Protein AF-A0A256XK94-F1 (afdb_monomer)

Foldseek 3Di:
DPLVVVVVDWWFWKKKKAADVPDIAIAIATDKDWDDVVQTKMKGKFFPVAPRVVRCVRLQKIKIFFAFLPDDPVLNCLRYVDHCVVDPSCVVFDWDQDPSRITHTLPRGQKMWIWGFPDWDDPDRIIMTMTGTDDMDGNDPGDGGIPCCCCPPVVDAHDPRYPSDDPVVSVVSVVPPPLQDWDADPPPRDTAHLQCADVVLPGHRNQRPVNPPPPQQADLPQAKAFDWDWDDALATEIEFAAALVCLVVRCVVVVVVDQLLRHAEYEDLDLPCGRVVCVVVSCVSNVNHEYEFAPVNVVSNCVVPVDDHRYDHDEQQDWDDRHPWIWGKYALAPQPHRGHIWIATQVVLEIERALVLAFGHDDPDAAPVVDDPVVSVLRSLLSCLQTPLLPLVSLVVVCVSCVPRRHQWYHYRMDHIYHPCVVVSNVVSNCLSVLPADLEEEAEEEDDPCQLVLLSVLLVLLQVVVVGHYHYHYLVPDRLSSVSSRVSHHQEYEYEAEDDPLEGDPSSVVSLVSCLVSLRDNHEYEYEYEYAPHGNHRVVVVVSCVVSVHHHPDDYYYYHDHDDPVRSNVSSNVSNVSSVVVVD

Structure (mmCIF, N/CA/C/O backbone):
data_AF-A0A256XK94-F1
#
_entry.id   AF-A0A256XK94-F1
#
loop_
_atom_site.group_PDB
_atom_site.id
_atom_site.type_symbol
_atom_site.label_atom_id
_atom_site.label_alt_id
_atom_site.label_comp_id
_atom_site.label_asym_id
_atom_site.label_entity_id
_atom_site.label_seq_id
_atom_site.pdbx_PDB_ins_code
_atom_site.Cartn_x
_atom_site.Cartn_y
_atom_site.Cartn_z
_atom_site.occupancy
_atom_site.B_iso_or_equiv
_atom_site.auth_seq_id
_atom_site.auth_comp_id
_atom_site.auth_asym_id
_atom_site.auth_atom_id
_atom_site.pdbx_PDB_model_num
ATOM 1 N N . MET A 1 1 ? -33.193 -25.094 -2.536 1.00 65.50 1 MET A N 1
ATOM 2 C CA . MET A 1 1 ? -32.171 -25.086 -3.601 1.00 65.50 1 MET A CA 1
ATOM 3 C C . MET A 1 1 ? -31.577 -23.695 -3.631 1.00 65.50 1 MET A C 1
ATOM 5 O O . MET A 1 1 ? -32.356 -22.750 -3.609 1.00 65.50 1 MET A O 1
ATOM 9 N N . ASP A 1 2 ? -30.253 -23.562 -3.611 1.00 73.31 2 ASP A N 1
ATOM 10 C CA . ASP A 1 2 ? -29.630 -22.256 -3.831 1.00 73.31 2 ASP A CA 1
ATOM 11 C C . ASP A 1 2 ? -29.664 -21.941 -5.332 1.00 73.31 2 ASP A C 1
ATOM 13 O O . ASP A 1 2 ? -28.895 -22.484 -6.122 1.00 73.31 2 ASP A O 1
ATOM 17 N N . GLU A 1 3 ? -30.612 -21.101 -5.745 1.00 70.75 3 GLU A N 1
ATOM 18 C CA . GLU A 1 3 ? -30.786 -20.713 -7.149 1.00 70.75 3 GLU A CA 1
ATOM 19 C C . GLU A 1 3 ? -29.569 -19.943 -7.697 1.00 70.75 3 GLU A C 1
ATOM 21 O O . GLU A 1 3 ? -29.348 -19.934 -8.909 1.00 70.75 3 GLU A O 1
ATOM 26 N N . LYS A 1 4 ? -28.712 -19.377 -6.830 1.00 69.94 4 LYS A N 1
ATOM 27 C CA . LYS A 1 4 ? -27.487 -18.673 -7.245 1.00 69.94 4 LYS A CA 1
ATOM 28 C C . LYS A 1 4 ? -26.478 -19.601 -7.918 1.00 69.94 4 LYS A C 1
ATOM 30 O O . LYS A 1 4 ? -25.691 -19.139 -8.743 1.00 69.94 4 LYS A O 1
ATOM 35 N N . THR A 1 5 ? -26.511 -20.904 -7.624 1.00 73.44 5 THR A N 1
ATOM 36 C CA . THR A 1 5 ? -25.636 -21.889 -8.274 1.00 73.44 5 THR A CA 1
ATOM 37 C C . THR A 1 5 ? -25.867 -21.941 -9.790 1.00 73.44 5 THR A C 1
ATOM 39 O O . THR A 1 5 ? -24.911 -22.123 -10.539 1.00 73.44 5 THR A O 1
ATOM 42 N N . LEU A 1 6 ? -27.092 -21.692 -10.271 1.00 75.12 6 LEU A N 1
ATOM 43 C CA . LEU A 1 6 ? -27.409 -21.704 -11.708 1.00 75.12 6 LEU A CA 1
ATOM 44 C C . LEU A 1 6 ? -26.737 -20.555 -12.480 1.00 75.12 6 LEU A C 1
ATOM 46 O O . LEU A 1 6 ? -26.438 -20.707 -13.662 1.00 75.12 6 LEU A O 1
ATOM 50 N N . HIS A 1 7 ? -26.418 -19.443 -11.808 1.00 68.25 7 HIS A N 1
ATOM 51 C CA . HIS A 1 7 ? -25.674 -18.317 -12.388 1.00 68.25 7 HIS A CA 1
ATOM 52 C C . HIS A 1 7 ? -24.158 -18.563 -12.470 1.00 68.25 7 HIS A C 1
ATOM 54 O O . HIS A 1 7 ? -23.440 -17.750 -13.046 1.00 68.25 7 HIS A O 1
ATOM 60 N N . LYS A 1 8 ? -23.652 -19.667 -11.900 1.00 77.56 8 LYS A N 1
ATOM 61 C CA . LYS A 1 8 ? -22.252 -20.095 -12.066 1.00 77.56 8 LYS A CA 1
ATOM 62 C C . LYS A 1 8 ? -22.029 -20.920 -13.334 1.00 77.56 8 LYS A C 1
ATOM 64 O O . LYS A 1 8 ? -20.883 -21.206 -13.666 1.00 77.56 8 LYS A O 1
ATOM 69 N N . ILE A 1 9 ? -23.099 -21.295 -14.038 1.00 81.06 9 ILE A N 1
ATOM 70 C CA . ILE A 1 9 ? -22.999 -21.940 -15.347 1.00 81.06 9 ILE A CA 1
ATOM 71 C C . ILE A 1 9 ? -22.541 -20.884 -16.358 1.00 81.06 9 ILE A C 1
ATOM 73 O O . ILE A 1 9 ? -23.118 -19.799 -16.441 1.00 81.06 9 ILE A O 1
ATOM 77 N N . SER A 1 10 ? -21.487 -21.189 -17.110 1.00 81.69 10 SER A N 1
ATOM 78 C CA . SER A 1 10 ? -20.973 -20.302 -18.146 1.00 81.69 10 SER A CA 1
ATOM 79 C C . SER A 1 10 ? -21.857 -20.360 -19.392 1.00 81.69 10 SER A C 1
ATOM 81 O O . SER A 1 10 ? -22.227 -21.427 -19.877 1.00 81.69 10 SER A O 1
ATOM 83 N N . TYR A 1 11 ? -22.176 -19.185 -19.925 1.00 89.31 11 TYR A N 1
ATOM 84 C CA . TYR A 1 11 ? -22.977 -19.021 -21.132 1.00 89.31 11 TYR A CA 1
ATOM 85 C C . TYR A 1 11 ? -22.308 -17.989 -22.042 1.00 89.31 11 TYR A C 1
ATOM 87 O O . TYR A 1 11 ? -21.717 -17.021 -21.554 1.00 89.31 11 TYR A O 1
ATOM 95 N N . GLY A 1 12 ? -22.406 -18.173 -23.356 1.00 92.62 12 GLY A N 1
ATOM 96 C CA . GLY A 1 12 ? -22.106 -17.115 -24.322 1.00 92.62 12 GLY A CA 1
ATOM 97 C C . GLY A 1 12 ? -23.327 -16.239 -24.597 1.00 92.62 12 GLY A C 1
ATOM 98 O O . GLY A 1 12 ? -24.420 -16.504 -24.092 1.00 92.62 12 GLY A O 1
ATOM 99 N N . LEU A 1 13 ? -23.148 -15.203 -25.415 1.00 95.00 13 LEU A N 1
ATOM 100 C CA . LEU A 1 13 ? -24.250 -14.426 -25.975 1.00 95.00 13 LEU A CA 1
ATOM 101 C C . LEU A 1 13 ? -24.286 -14.584 -27.497 1.00 95.00 13 LEU A C 1
ATOM 103 O O . LEU A 1 13 ? -23.305 -14.328 -28.197 1.00 95.00 13 LEU A O 1
ATOM 107 N N . TYR A 1 14 ? -25.438 -15.003 -28.007 1.00 97.81 14 TYR A N 1
ATOM 108 C CA . TYR A 1 14 ? -25.625 -15.357 -29.408 1.00 97.81 14 TYR A CA 1
ATOM 109 C C . TYR A 1 14 ? -26.860 -14.664 -29.967 1.00 97.81 14 TYR A C 1
ATOM 111 O O . TYR A 1 14 ? -27.831 -14.433 -29.242 1.00 97.81 14 TYR A O 1
ATOM 119 N N . ILE A 1 15 ? -26.874 -14.416 -31.275 1.00 98.12 15 ILE A N 1
ATOM 120 C CA . ILE A 1 15 ? -28.132 -14.244 -32.000 1.00 98.12 15 ILE A CA 1
ATOM 121 C C . ILE A 1 15 ? -28.469 -15.554 -32.692 1.00 98.12 15 ILE A C 1
ATOM 123 O O . ILE A 1 15 ? -27.685 -16.056 -33.492 1.00 98.12 15 ILE A O 1
ATOM 127 N N . ILE A 1 16 ? -29.657 -16.079 -32.402 1.00 98.38 16 ILE A N 1
ATOM 128 C CA . ILE A 1 16 ? -30.240 -17.197 -33.138 1.00 98.38 16 ILE A CA 1
ATOM 129 C C . ILE A 1 16 ? -31.261 -16.640 -34.112 1.00 98.38 16 ILE A C 1
ATOM 131 O O . ILE A 1 16 ? -32.218 -15.968 -33.707 1.00 98.38 16 ILE A O 1
ATOM 135 N N . SER A 1 17 ? -31.075 -16.947 -35.386 1.00 98.12 17 SER A N 1
ATOM 136 C CA . SER A 1 17 ? -31.932 -16.508 -36.473 1.00 98.12 17 SER A CA 1
ATOM 137 C C . SER A 1 17 ? -32.459 -17.685 -37.286 1.00 98.12 17 SER A C 1
ATOM 139 O O . SER A 1 17 ? -31.872 -18.764 -37.352 1.00 98.12 17 SER A O 1
ATOM 141 N N . SER A 1 18 ? -33.627 -17.487 -37.885 1.00 98.25 18 SER A N 1
ATOM 142 C CA . SER A 1 18 ? -34.273 -18.472 -38.746 1.00 98.25 18 SER A CA 1
ATOM 143 C C . SER A 1 18 ? -35.257 -17.768 -39.681 1.00 98.25 18 SER A C 1
ATOM 145 O O . SER A 1 18 ? -35.417 -16.540 -39.636 1.00 98.25 18 SER A O 1
ATOM 147 N N . LYS A 1 19 ? -35.923 -18.541 -40.535 1.00 96.12 19 LYS A N 1
ATOM 148 C CA . LYS A 1 19 ? -36.882 -18.048 -41.519 1.00 96.12 19 LYS A CA 1
ATOM 149 C C . LYS A 1 19 ? -38.206 -18.802 -41.479 1.00 96.12 19 LYS A C 1
ATOM 151 O O . LYS A 1 19 ? -38.286 -19.929 -41.006 1.00 96.12 19 LYS A O 1
ATOM 156 N N . ASP A 1 20 ? -39.235 -18.178 -42.031 1.00 94.75 20 ASP A N 1
ATOM 157 C CA . ASP A 1 20 ? -40.494 -18.819 -42.398 1.00 94.75 20 ASP A CA 1
ATOM 158 C C . ASP A 1 20 ? -40.923 -18.259 -43.757 1.00 94.75 20 ASP A C 1
ATOM 160 O O . ASP A 1 20 ? -41.331 -17.097 -43.871 1.00 94.75 20 ASP A O 1
ATOM 164 N N . LYS A 1 21 ? -40.764 -19.075 -44.806 1.00 91.44 21 LYS A N 1
ATOM 165 C CA . LYS A 1 21 ? -40.840 -18.639 -46.212 1.00 91.44 21 LYS A CA 1
ATOM 166 C C . LYS A 1 21 ? -39.855 -17.481 -46.465 1.00 91.44 21 LYS A C 1
ATOM 168 O O . LYS A 1 21 ? -38.677 -17.630 -46.153 1.00 91.44 21 LYS A O 1
ATOM 173 N N . GLU A 1 22 ? -40.337 -16.345 -46.969 1.00 88.56 22 GLU A N 1
ATOM 174 C CA . GLU A 1 22 ? -39.544 -15.133 -47.242 1.00 88.56 22 GLU A CA 1
ATOM 175 C C . GLU A 1 22 ? -39.301 -14.257 -46.001 1.00 88.56 22 GLU A C 1
ATOM 177 O O . GLU A 1 22 ? -38.593 -13.255 -46.066 1.00 88.56 22 GLU A O 1
ATOM 182 N N . LYS A 1 23 ? -39.915 -14.581 -44.855 1.00 93.56 23 LYS A N 1
ATOM 183 C CA . LYS A 1 23 ? -39.758 -13.786 -43.632 1.00 93.56 23 LYS A CA 1
ATOM 184 C C . LYS A 1 23 ? -38.587 -14.293 -42.808 1.00 93.56 23 LYS A C 1
ATOM 186 O O . LYS A 1 23 ? -38.401 -15.494 -42.648 1.00 93.56 23 LYS A O 1
ATOM 191 N N . MET A 1 24 ? -37.865 -13.361 -42.199 1.00 95.75 24 MET A N 1
ATOM 192 C CA . MET A 1 24 ? -36.692 -13.619 -41.367 1.00 95.75 24 MET A CA 1
ATOM 193 C C . MET A 1 24 ? -36.904 -13.056 -39.966 1.00 95.75 24 MET A C 1
ATOM 195 O O . MET A 1 24 ? -37.555 -12.026 -39.799 1.00 95.75 24 MET A O 1
ATOM 199 N N . ASN A 1 25 ? -36.391 -13.744 -38.948 1.00 97.50 25 ASN A N 1
ATOM 200 C CA . ASN A 1 25 ? -36.402 -13.233 -37.583 1.00 97.50 25 ASN A CA 1
ATOM 201 C C . ASN A 1 25 ? -35.198 -13.748 -36.785 1.00 97.50 25 ASN A C 1
ATOM 203 O O . ASN A 1 25 ? -34.665 -14.819 -37.066 1.00 97.50 25 ASN A O 1
ATOM 207 N N . GLY A 1 26 ? -34.800 -12.979 -35.771 1.00 96.88 26 GLY A N 1
ATOM 208 C CA . GLY A 1 26 ? -33.716 -13.311 -34.858 1.00 96.88 26 GLY A CA 1
ATOM 209 C C . GLY A 1 26 ? -34.045 -12.941 -33.415 1.00 96.88 26 GLY A C 1
ATOM 210 O O . GLY A 1 26 ? -34.936 -12.125 -33.139 1.00 96.88 26 GLY A O 1
ATOM 211 N N . GLN A 1 27 ? -33.332 -13.563 -32.485 1.00 96.88 27 GLN A N 1
ATOM 212 C CA . GLN A 1 27 ? -33.397 -13.246 -31.061 1.00 96.88 27 GLN A CA 1
ATOM 213 C C . GLN A 1 27 ? -32.042 -13.434 -30.391 1.00 96.88 27 GLN A C 1
ATOM 215 O O . GLN A 1 27 ? -31.248 -14.260 -30.837 1.00 96.88 27 GLN A O 1
ATOM 220 N N . ILE A 1 28 ? -31.839 -12.741 -29.276 1.00 96.38 28 ILE A N 1
ATOM 221 C CA . ILE A 1 28 ? -30.754 -13.073 -28.357 1.00 96.38 28 ILE A CA 1
ATOM 222 C C . ILE A 1 28 ? -31.053 -14.415 -27.685 1.00 96.38 28 ILE A C 1
ATOM 224 O O . ILE A 1 28 ? -32.168 -14.647 -27.215 1.00 96.38 28 ILE A O 1
ATOM 228 N N . ALA A 1 29 ? -30.052 -15.286 -27.635 1.00 95.75 29 ALA A N 1
ATOM 229 C CA . ALA A 1 29 ? -30.054 -16.502 -26.838 1.00 95.75 29 ALA A CA 1
ATOM 230 C C . ALA A 1 29 ? -28.704 -16.651 -26.134 1.00 95.75 29 ALA A C 1
ATOM 232 O O . ALA A 1 29 ? -27.679 -16.176 -26.618 1.00 95.75 29 ALA A O 1
ATOM 233 N N . ASN A 1 30 ? -28.705 -17.335 -24.999 1.00 92.44 30 ASN A N 1
ATOM 234 C CA . ASN A 1 30 ? -27.505 -17.599 -24.208 1.00 92.44 30 ASN A CA 1
ATOM 235 C C . ASN A 1 30 ? -27.234 -19.094 -24.000 1.00 92.44 30 ASN A C 1
ATOM 237 O O . ASN A 1 30 ? -26.193 -19.463 -23.472 1.00 92.44 30 ASN A O 1
ATOM 241 N N . VAL A 1 31 ? -28.132 -19.968 -24.459 1.00 94.88 31 VAL A N 1
ATOM 242 C CA . VAL A 1 31 ? -27.937 -21.420 -24.415 1.00 94.88 31 VAL A CA 1
ATOM 243 C C . VAL A 1 31 ? -27.599 -21.924 -25.811 1.00 94.88 31 VAL A C 1
ATOM 245 O O . VAL A 1 31 ? -28.481 -22.057 -26.660 1.00 94.88 31 VAL A O 1
ATOM 248 N N . LEU A 1 32 ? -26.316 -22.216 -26.011 1.00 96.25 32 LEU A N 1
ATOM 249 C CA . LEU A 1 32 ? -25.756 -22.927 -27.154 1.00 96.25 32 LEU A CA 1
ATOM 250 C C . LEU A 1 32 ? -24.593 -23.781 -26.650 1.00 96.25 32 LEU A C 1
ATOM 252 O O . LEU A 1 32 ? -23.714 -23.267 -25.962 1.00 96.25 32 LEU A O 1
ATOM 256 N N . PHE A 1 33 ? -24.555 -25.058 -27.014 1.00 95.69 33 PHE A N 1
ATOM 257 C CA . PHE A 1 33 ? -23.402 -25.915 -26.742 1.00 95.69 33 PHE A CA 1
ATOM 258 C C . PHE A 1 33 ? -23.287 -27.035 -27.775 1.00 95.69 33 PHE A C 1
ATOM 260 O O . PHE A 1 33 ? -24.273 -27.436 -28.399 1.00 95.69 33 PHE A O 1
ATOM 267 N N . GLN A 1 34 ? -22.068 -27.540 -27.954 1.00 96.25 34 GLN A N 1
ATOM 268 C CA . GLN A 1 34 ? -21.797 -28.699 -28.796 1.00 96.25 34 GLN A CA 1
ATOM 269 C C . GLN A 1 34 ? -22.144 -29.991 -28.047 1.00 96.25 34 GLN A C 1
ATOM 271 O O . GLN A 1 34 ? -21.758 -30.168 -26.895 1.00 96.25 34 GLN A O 1
ATOM 276 N N . ILE A 1 35 ? -22.871 -30.888 -28.711 1.00 95.69 35 ILE A N 1
ATOM 277 C CA . ILE A 1 35 ? -23.323 -32.176 -28.168 1.00 95.69 35 ILE A CA 1
ATOM 278 C C . ILE A 1 35 ? -22.364 -33.294 -28.589 1.00 95.69 35 ILE A C 1
ATOM 280 O O . ILE A 1 35 ? -21.928 -34.085 -27.759 1.00 95.69 35 ILE A O 1
ATOM 284 N N . THR A 1 36 ? -22.025 -33.362 -29.880 1.00 94.00 36 THR A N 1
ATOM 285 C CA . THR A 1 36 ? -21.132 -34.385 -30.447 1.00 94.00 36 THR A CA 1
ATOM 286 C C . THR A 1 36 ? -20.127 -33.761 -31.407 1.00 94.00 36 THR A C 1
ATOM 288 O O . THR A 1 36 ? -20.382 -32.715 -32.009 1.00 94.00 36 THR A O 1
ATOM 291 N N . SER A 1 37 ? -18.974 -34.410 -31.573 1.00 91.69 37 SER A N 1
ATOM 292 C CA . SER A 1 37 ? -17.954 -34.021 -32.556 1.00 91.69 37 SER A CA 1
ATOM 293 C C . SER A 1 37 ? -18.115 -34.724 -33.905 1.00 91.69 37 SER A C 1
ATOM 295 O O . SER A 1 37 ? -17.705 -34.165 -34.915 1.00 91.69 37 SER A O 1
ATOM 297 N N . THR A 1 38 ? -18.715 -35.923 -33.949 1.00 90.69 38 THR A N 1
ATOM 298 C CA . THR A 1 38 ? -18.874 -36.707 -35.188 1.00 90.69 38 THR A CA 1
ATOM 299 C C . THR A 1 38 ? -20.249 -37.398 -35.262 1.00 90.69 38 THR A C 1
ATOM 301 O O . THR A 1 38 ? -20.482 -38.339 -34.506 1.00 90.69 38 THR A O 1
ATOM 304 N N . PRO A 1 39 ? -21.151 -36.971 -36.170 1.00 92.00 39 PRO A N 1
ATOM 305 C CA . PRO A 1 39 ? -21.095 -35.679 -36.860 1.00 92.00 39 PRO A CA 1
ATOM 306 C C . PRO A 1 39 ? -21.171 -34.516 -35.848 1.00 92.00 39 PRO A C 1
ATOM 308 O O . PRO A 1 39 ? -21.659 -34.722 -34.731 1.00 92.00 39 PRO A O 1
ATOM 311 N N . PRO A 1 40 ? -20.709 -33.301 -36.192 1.00 96.12 40 PRO A N 1
ATOM 312 C CA . PRO A 1 40 ? -20.842 -32.152 -35.305 1.00 96.12 40 PRO A CA 1
ATOM 313 C C . PRO A 1 40 ? -22.319 -31.813 -35.075 1.00 96.12 40 PRO A C 1
ATOM 315 O O . PRO A 1 40 ? -23.058 -31.530 -36.023 1.00 96.12 40 PRO A O 1
ATOM 318 N N . GLN A 1 41 ? -22.754 -31.848 -33.818 1.00 98.12 41 GLN A N 1
ATOM 319 C CA . GLN A 1 41 ? -24.119 -31.495 -33.426 1.00 98.12 41 GLN A CA 1
ATOM 320 C C . GLN A 1 41 ? -24.104 -30.445 -32.327 1.00 98.12 41 GLN A C 1
ATOM 322 O O . GLN A 1 41 ? -23.244 -30.472 -31.446 1.00 98.12 41 GLN A O 1
ATOM 327 N N . ILE A 1 42 ? -25.081 -29.547 -32.365 1.00 98.12 42 ILE A N 1
ATOM 328 C CA . ILE A 1 42 ? -25.268 -28.480 -31.384 1.00 98.12 42 ILE A CA 1
ATOM 329 C C . ILE A 1 42 ? -26.702 -28.485 -30.852 1.00 98.12 42 ILE A C 1
ATOM 331 O O . ILE A 1 42 ? -27.628 -28.937 -31.530 1.00 98.12 42 ILE A O 1
ATOM 335 N N . ALA A 1 43 ? -26.880 -27.962 -29.641 1.00 98.06 43 ALA A N 1
ATOM 336 C CA . ALA A 1 43 ? -28.186 -27.700 -29.046 1.00 98.06 43 ALA A CA 1
ATOM 337 C C . ALA A 1 43 ? -28.363 -26.211 -28.764 1.00 98.06 43 ALA A C 1
ATOM 339 O O . ALA A 1 43 ? -27.445 -25.563 -28.263 1.00 98.06 43 ALA A O 1
ATOM 340 N N . ILE A 1 44 ? -29.572 -25.709 -29.013 1.00 98.25 44 ILE A N 1
ATOM 341 C CA . ILE A 1 44 ? -30.041 -24.395 -28.556 1.00 98.25 44 ILE A CA 1
ATOM 342 C C . ILE A 1 44 ? -31.327 -24.554 -27.750 1.00 98.25 44 ILE A C 1
ATOM 344 O O . ILE A 1 44 ? -32.154 -25.401 -28.082 1.00 98.25 44 ILE A O 1
ATOM 348 N N . SER A 1 45 ? -31.519 -23.732 -26.716 1.00 97.44 45 SER A N 1
ATOM 349 C CA . SER A 1 45 ? -32.773 -23.686 -25.949 1.00 97.44 45 SER A CA 1
ATOM 350 C C . SER A 1 45 ? -33.534 -22.407 -26.259 1.00 97.44 45 SER A C 1
ATOM 352 O O . SER A 1 45 ? -33.022 -21.307 -26.051 1.00 97.44 45 SER A O 1
ATOM 354 N N . ILE A 1 46 ? -34.755 -22.549 -26.770 1.00 97.81 46 ILE A N 1
ATOM 355 C CA . ILE A 1 46 ? -35.557 -21.427 -27.246 1.00 97.81 46 ILE A CA 1
ATOM 356 C C . ILE A 1 46 ? -36.945 -21.438 -26.606 1.00 97.81 46 ILE A C 1
ATOM 358 O O . ILE A 1 46 ? -37.641 -22.451 -26.621 1.00 97.81 46 ILE A O 1
ATOM 362 N N . ASN A 1 47 ? -37.369 -20.284 -26.090 1.00 97.19 47 ASN A N 1
ATOM 363 C CA . ASN A 1 47 ? -38.702 -20.095 -25.527 1.00 97.19 47 ASN A CA 1
ATOM 364 C C . ASN A 1 47 ? -39.788 -20.145 -26.612 1.00 97.19 47 ASN A C 1
ATOM 366 O O . ASN A 1 47 ? -39.662 -19.493 -27.653 1.00 97.19 47 ASN A O 1
ATOM 370 N N . LYS A 1 48 ? -40.876 -20.875 -26.348 1.00 96.94 48 LYS A N 1
ATOM 371 C CA . LYS A 1 48 ? -41.969 -21.095 -27.308 1.00 96.94 48 LYS A CA 1
ATOM 372 C C . LYS A 1 48 ? -42.759 -19.832 -27.662 1.00 96.94 48 LYS A C 1
ATOM 374 O O . LYS A 1 48 ? -43.391 -19.784 -28.717 1.00 96.94 48 LYS A O 1
ATOM 379 N N . GLU A 1 49 ? -42.718 -18.804 -26.818 1.00 94.31 49 GLU A N 1
ATOM 380 C CA . GLU A 1 49 ? -43.391 -17.523 -27.062 1.00 94.31 49 GLU A CA 1
ATOM 381 C C . GLU A 1 49 ? -42.658 -16.662 -28.106 1.00 94.31 49 GLU A C 1
ATOM 383 O O . GLU A 1 49 ? -43.257 -15.800 -28.767 1.00 94.31 49 GLU A O 1
ATOM 388 N N . ASN A 1 50 ? -41.365 -16.908 -28.325 1.00 95.00 50 ASN A N 1
ATOM 389 C CA . ASN A 1 50 ? -40.565 -16.108 -29.241 1.00 95.00 50 ASN A CA 1
ATOM 390 C C . ASN A 1 50 ? -40.872 -16.447 -30.702 1.00 95.00 50 ASN A C 1
ATOM 392 O O . ASN A 1 50 ? -41.014 -17.604 -31.086 1.00 95.00 50 ASN A O 1
ATOM 396 N N . LEU A 1 51 ? -40.939 -15.430 -31.568 1.00 96.44 51 LEU A N 1
ATOM 397 C CA . LEU A 1 51 ? -41.237 -15.642 -32.992 1.00 96.44 51 LEU A CA 1
ATOM 398 C C . LEU A 1 51 ? -40.189 -16.544 -33.669 1.00 96.44 51 LEU A C 1
ATOM 400 O O . LEU A 1 51 ? -40.536 -17.367 -34.514 1.00 96.44 51 LEU A O 1
ATOM 404 N N . THR A 1 52 ? -38.925 -16.441 -33.249 1.00 97.25 52 THR A N 1
ATOM 405 C CA . THR A 1 52 ? -37.834 -17.287 -33.747 1.00 97.25 52 THR A CA 1
ATOM 406 C C . THR A 1 52 ? -38.093 -18.774 -33.490 1.00 97.25 52 THR A C 1
ATOM 408 O O . THR A 1 52 ? -37.788 -19.573 -34.365 1.00 97.25 52 THR A O 1
ATOM 411 N N . TYR A 1 53 ? -38.725 -19.161 -32.369 1.00 98.12 53 TYR A N 1
ATOM 412 C CA . TYR A 1 53 ? -39.121 -20.558 -32.118 1.00 98.12 53 TYR A CA 1
ATOM 413 C C . TYR A 1 53 ? -39.974 -21.110 -33.260 1.00 98.12 53 TYR A C 1
ATOM 415 O O . TYR A 1 53 ? -39.675 -22.162 -33.821 1.00 98.12 53 TYR A O 1
ATOM 423 N N . LYS A 1 54 ? -41.019 -20.363 -33.641 1.00 97.06 54 LYS A N 1
ATOM 424 C CA . LYS A 1 54 ? -41.933 -20.753 -34.720 1.00 97.06 54 LYS A CA 1
ATOM 425 C C . LYS A 1 54 ? -41.191 -20.903 -36.048 1.00 97.06 54 LYS A C 1
ATOM 427 O O . LYS A 1 54 ? -41.466 -21.837 -36.793 1.00 97.06 54 LYS A O 1
ATOM 432 N N . TYR A 1 55 ? -40.245 -20.009 -36.327 1.00 98.06 55 TYR A N 1
ATOM 433 C CA . TYR A 1 55 ? -39.481 -20.033 -37.575 1.00 98.06 55 TYR A CA 1
ATOM 434 C C . TYR A 1 55 ? -38.549 -21.245 -37.630 1.00 98.06 55 TYR A C 1
ATOM 436 O O . TYR A 1 55 ? -38.556 -21.967 -38.624 1.00 98.06 55 TYR A O 1
ATOM 444 N N . ILE A 1 56 ? -37.851 -21.556 -36.533 1.00 98.44 56 ILE A N 1
ATOM 445 C CA . ILE A 1 56 ? -37.019 -22.765 -36.427 1.00 98.44 56 ILE A CA 1
ATOM 446 C C . ILE A 1 56 ? -37.881 -24.020 -36.581 1.00 98.44 56 ILE A C 1
ATOM 448 O O . ILE A 1 56 ? -37.534 -24.931 -37.330 1.00 98.44 56 ILE A O 1
ATOM 452 N N . LYS A 1 57 ? -39.040 -24.060 -35.917 1.00 97.25 57 LYS A N 1
ATOM 453 C CA . LYS A 1 57 ? -39.953 -25.205 -35.975 1.00 97.25 57 LYS A CA 1
ATOM 454 C C . LYS A 1 57 ? -40.468 -25.476 -37.389 1.00 97.25 57 LYS A C 1
ATOM 456 O O . LYS A 1 57 ? -40.540 -26.640 -37.784 1.00 97.25 57 LYS A O 1
ATOM 461 N N . ASN A 1 58 ? -40.803 -24.418 -38.128 1.00 97.12 58 ASN A N 1
ATOM 462 C CA . ASN A 1 58 ? -41.349 -24.501 -39.482 1.00 97.12 58 ASN A CA 1
ATOM 463 C C . ASN A 1 58 ? -40.273 -24.809 -40.530 1.00 97.12 58 ASN A C 1
ATOM 465 O O . ASN A 1 58 ? -40.491 -25.648 -41.397 1.00 97.12 58 ASN A O 1
ATOM 469 N N . SER A 1 59 ? -39.128 -24.129 -40.462 1.00 97.50 59 SER A N 1
ATOM 470 C CA . SER A 1 59 ? -38.064 -24.257 -41.466 1.00 97.50 59 SER A CA 1
ATOM 471 C C . SER A 1 59 ? -37.098 -25.405 -41.205 1.00 97.50 59 SER A C 1
ATOM 473 O O . SER A 1 59 ? -36.393 -25.812 -42.123 1.00 97.50 59 SER A O 1
ATOM 475 N N . LYS A 1 60 ? -37.049 -25.907 -39.964 1.00 98.25 60 LYS A N 1
ATOM 476 C CA . LYS A 1 60 ? -36.082 -26.906 -39.488 1.00 98.25 60 LYS A CA 1
ATOM 477 C C . LYS A 1 60 ? -34.623 -26.482 -39.659 1.00 98.25 60 LYS A C 1
ATOM 479 O O . LYS A 1 60 ? -33.738 -27.328 -39.654 1.00 98.25 60 LYS A O 1
ATOM 484 N N . VAL A 1 61 ? -34.352 -25.180 -39.734 1.00 98.25 61 VAL A N 1
ATOM 485 C CA . VAL A 1 61 ? -32.990 -24.636 -39.813 1.00 98.25 61 VAL A CA 1
ATOM 486 C C . VAL A 1 61 ? -32.821 -23.422 -38.910 1.00 98.25 61 VAL A C 1
ATOM 488 O O . VAL A 1 61 ? -33.780 -22.696 -38.622 1.00 98.25 61 VAL A O 1
ATOM 491 N N . PHE A 1 62 ? -31.588 -23.175 -38.482 1.00 98.56 62 PHE A N 1
ATOM 492 C CA . PHE A 1 62 ? -31.204 -21.922 -37.843 1.00 98.56 62 PHE A CA 1
ATOM 493 C C . PHE A 1 62 ? -29.748 -21.567 -38.130 1.00 98.56 62 PHE A C 1
ATOM 495 O O . PHE A 1 62 ? -28.929 -22.436 -38.432 1.00 98.56 62 PHE A O 1
ATOM 502 N N . ALA A 1 63 ? -29.441 -20.280 -37.990 1.00 98.38 63 ALA A N 1
ATOM 503 C CA . ALA A 1 63 ? -28.081 -19.779 -37.912 1.00 98.38 63 ALA A CA 1
ATOM 504 C C . ALA A 1 63 ? -27.833 -19.174 -36.524 1.00 98.38 63 ALA A C 1
ATOM 506 O O . ALA A 1 63 ? -28.710 -18.540 -35.931 1.00 98.38 63 ALA A O 1
ATOM 507 N N . THR A 1 64 ? -26.628 -19.386 -36.014 1.00 98.19 64 THR A N 1
ATOM 508 C CA . THR A 1 64 ? -26.118 -18.792 -34.781 1.00 98.19 64 THR A CA 1
ATOM 509 C C . THR A 1 64 ? -25.025 -17.806 -35.152 1.00 98.19 64 THR A C 1
ATOM 511 O O . THR A 1 64 ? -24.031 -18.218 -35.740 1.00 98.19 64 THR A O 1
ATOM 514 N N . SER A 1 65 ? -25.164 -16.545 -34.753 1.00 98.38 65 SER A N 1
ATOM 515 C CA . SER A 1 65 ? -24.085 -15.551 -34.774 1.00 98.38 65 SER A CA 1
ATOM 516 C C . SER A 1 65 ? -23.527 -15.377 -33.360 1.00 98.38 65 SER A C 1
ATOM 518 O O . SER A 1 65 ? -24.270 -15.029 -32.439 1.00 98.38 65 SER A O 1
ATOM 520 N N . ILE A 1 66 ? -22.232 -15.642 -33.177 1.00 98.31 66 ILE A N 1
ATOM 521 C CA . ILE A 1 66 ? -21.513 -15.468 -31.907 1.00 98.31 66 ILE A CA 1
ATOM 522 C C . ILE A 1 66 ? -21.130 -13.997 -31.776 1.00 98.31 66 ILE A C 1
ATOM 524 O O . ILE A 1 66 ? -20.354 -13.497 -32.588 1.00 98.31 66 ILE A O 1
ATOM 528 N N . LEU A 1 67 ? -21.680 -13.302 -30.780 1.00 97.94 67 LEU A N 1
ATOM 529 C CA . LEU A 1 67 ? -21.482 -11.861 -30.634 1.00 97.94 67 LEU A CA 1
ATOM 530 C C . LEU A 1 67 ? -20.112 -11.526 -30.044 1.00 97.94 67 LEU A C 1
ATOM 532 O O . LEU A 1 67 ? -19.620 -12.237 -29.174 1.00 97.94 67 LEU A O 1
ATOM 536 N N . SER A 1 68 ? -19.531 -10.418 -30.493 1.00 96.81 68 SER A N 1
ATOM 537 C CA . SER A 1 68 ? -18.299 -9.823 -29.965 1.00 96.81 68 SER A CA 1
ATOM 538 C C . SER A 1 68 ? -18.568 -8.978 -28.716 1.00 96.81 68 SER A C 1
ATOM 540 O O . SER A 1 68 ? -19.641 -8.383 -28.598 1.00 96.81 68 SER A O 1
ATOM 542 N N . GLU A 1 69 ? -17.599 -8.859 -27.804 1.00 94.94 69 GLU A N 1
ATOM 543 C CA . GLU A 1 69 ? -17.649 -7.916 -26.669 1.00 94.94 69 GLU A CA 1
ATOM 544 C C . GLU A 1 69 ? -17.856 -6.448 -27.115 1.00 94.94 69 GLU A C 1
ATOM 546 O O . GLU A 1 69 ? -18.452 -5.651 -26.381 1.00 94.94 69 GLU A O 1
ATOM 551 N N . GLU A 1 70 ? -17.498 -6.110 -28.357 1.00 91.25 70 GLU A N 1
ATOM 552 C CA . GLU A 1 70 ? -17.694 -4.782 -28.958 1.00 91.25 70 GLU A CA 1
ATOM 553 C C . GLU A 1 70 ? -19.147 -4.500 -29.381 1.00 91.25 70 GLU A C 1
ATOM 555 O O . GLU A 1 70 ? -19.483 -3.375 -29.753 1.00 91.25 70 GLU A O 1
ATOM 560 N N . THR A 1 71 ? -20.049 -5.486 -29.283 1.00 90.25 71 THR A N 1
ATOM 561 C CA . THR A 1 71 ? -21.456 -5.320 -29.677 1.00 90.25 71 THR A CA 1
ATOM 562 C C . THR A 1 71 ? -22.133 -4.193 -28.870 1.00 90.25 71 THR A C 1
ATOM 564 O O . THR A 1 71 ? -22.161 -4.244 -27.631 1.00 90.25 71 THR A O 1
ATOM 567 N N . PRO A 1 72 ? -22.725 -3.179 -29.531 1.00 88.56 72 PRO A N 1
ATOM 568 C CA . PRO A 1 72 ? -23.453 -2.101 -28.863 1.00 88.56 72 PRO A CA 1
ATOM 569 C C . PRO A 1 72 ? -24.758 -2.560 -28.188 1.00 88.56 72 PRO A C 1
ATOM 571 O O . PRO A 1 72 ? -25.476 -3.425 -28.695 1.00 88.56 72 PRO A O 1
ATOM 574 N N . MET A 1 73 ? -25.139 -1.926 -27.073 1.00 84.19 73 MET A N 1
ATOM 575 C CA . MET A 1 73 ? -26.350 -2.301 -26.319 1.00 84.19 73 MET A CA 1
ATOM 576 C C . MET A 1 73 ? -27.655 -2.097 -27.096 1.00 84.19 73 MET A C 1
ATOM 578 O O . MET A 1 73 ? -28.581 -2.897 -26.975 1.00 84.19 73 MET A O 1
ATOM 582 N N . ASN A 1 74 ? -27.735 -1.066 -27.939 1.00 85.38 74 ASN A N 1
ATOM 583 C CA . ASN A 1 74 ? -28.887 -0.848 -28.818 1.00 85.38 74 ASN A CA 1
ATOM 584 C C . ASN A 1 74 ? -29.049 -1.978 -29.854 1.00 85.38 74 ASN A C 1
ATOM 586 O O . ASN A 1 74 ? -30.179 -2.354 -30.173 1.00 85.38 74 ASN A O 1
ATOM 590 N N . PHE A 1 75 ? -27.940 -2.552 -30.332 1.00 89.50 75 PHE A N 1
ATOM 591 C CA . PHE A 1 75 ? -27.936 -3.699 -31.235 1.00 89.50 75 PHE A CA 1
ATOM 592 C C . PHE A 1 75 ? -28.455 -4.954 -30.527 1.00 89.50 75 PHE A C 1
ATOM 594 O O . PHE A 1 75 ? -29.389 -5.594 -31.011 1.00 89.50 75 PHE A O 1
ATOM 601 N N . ILE A 1 76 ? -27.938 -5.254 -29.329 1.00 90.12 76 ILE A N 1
ATOM 602 C CA . ILE A 1 76 ? -28.430 -6.366 -28.497 1.00 90.12 76 ILE A CA 1
ATOM 603 C C . ILE A 1 76 ? -29.921 -6.182 -28.200 1.00 90.12 76 ILE A C 1
ATOM 605 O O . ILE A 1 76 ? -30.713 -7.108 -28.374 1.00 90.12 76 ILE A O 1
ATOM 609 N N . GLY A 1 77 ? -30.333 -4.970 -27.822 1.00 86.56 77 GLY A N 1
ATOM 610 C CA . GLY A 1 77 ? -31.720 -4.671 -27.487 1.00 86.56 77 GLY A CA 1
ATOM 611 C C . GLY A 1 77 ? -32.691 -4.832 -28.656 1.00 86.56 77 GLY A C 1
ATOM 612 O O . GLY A 1 77 ? -33.830 -5.257 -28.451 1.00 86.56 77 GLY A O 1
ATOM 613 N N . ASN A 1 78 ? -32.244 -4.595 -29.893 1.00 92.81 78 ASN A N 1
ATOM 614 C CA . ASN A 1 78 ? -33.045 -4.849 -31.090 1.00 92.81 78 ASN A CA 1
ATOM 615 C C . ASN A 1 78 ? -33.443 -6.332 -31.220 1.00 92.81 78 ASN A C 1
ATOM 617 O O . ASN A 1 78 ? -34.585 -6.652 -31.560 1.00 92.81 78 ASN A O 1
ATOM 621 N N . PHE A 1 79 ? -32.531 -7.248 -30.888 1.00 93.44 79 PHE A N 1
ATOM 622 C CA . PHE A 1 79 ? -32.792 -8.686 -30.954 1.00 93.44 79 PHE A CA 1
ATOM 623 C C . PHE A 1 79 ? -33.352 -9.266 -29.649 1.00 93.44 79 PHE A C 1
ATOM 625 O O . PHE A 1 79 ? -34.128 -10.220 -29.723 1.00 93.44 79 PHE A O 1
ATOM 632 N N . GLY A 1 80 ? -33.025 -8.687 -28.491 1.00 87.31 80 GLY A N 1
ATOM 633 C CA . GLY A 1 80 ? -33.395 -9.193 -27.164 1.00 87.31 80 GLY A CA 1
ATOM 634 C C . GLY A 1 80 ? -34.698 -8.641 -26.578 1.00 87.31 80 GLY A C 1
ATOM 635 O O . GLY A 1 80 ? -35.402 -9.384 -25.901 1.00 87.31 80 GLY A O 1
ATOM 636 N N . PHE A 1 81 ? -35.053 -7.379 -26.855 1.00 84.00 81 PHE A N 1
ATOM 637 C CA . PHE A 1 81 ? -36.183 -6.699 -26.191 1.00 84.00 81 PHE A CA 1
ATOM 638 C C . PHE A 1 81 ? -37.291 -6.233 -27.138 1.00 84.00 81 PHE A C 1
ATOM 640 O O . PHE A 1 81 ? -38.367 -5.851 -26.683 1.00 84.00 81 PHE A O 1
ATOM 647 N N . LYS A 1 82 ? -37.068 -6.281 -28.455 1.00 86.69 82 LYS A N 1
ATOM 648 C CA . LYS A 1 82 ? -38.105 -5.984 -29.453 1.00 86.69 82 LYS A CA 1
ATOM 649 C C . LYS A 1 82 ? -38.695 -7.269 -30.030 1.00 86.69 82 LYS A C 1
ATOM 651 O O . LYS A 1 82 ? -38.031 -8.305 -30.101 1.00 86.69 82 LYS A O 1
ATOM 656 N N . THR A 1 83 ? -39.940 -7.213 -30.492 1.00 88.88 83 THR A N 1
ATOM 657 C CA . THR A 1 83 ? -40.621 -8.352 -31.126 1.00 88.88 83 THR A CA 1
ATOM 658 C C . THR A 1 83 ? -40.579 -8.235 -32.648 1.00 88.88 83 THR A C 1
ATOM 660 O O . THR A 1 83 ? -40.959 -7.221 -33.223 1.00 88.88 83 THR A O 1
ATOM 663 N N . GLY A 1 84 ? -40.153 -9.306 -33.323 1.00 89.50 84 GLY A N 1
ATOM 664 C CA . GLY A 1 84 ? -40.131 -9.362 -34.792 1.00 89.50 84 GLY A CA 1
ATOM 665 C C . GLY A 1 84 ? -41.517 -9.491 -35.431 1.00 89.50 84 GLY A C 1
ATOM 666 O O . GLY A 1 84 ? -41.629 -9.611 -36.645 1.00 89.50 84 GLY A O 1
ATOM 667 N N . ARG A 1 85 ? -42.578 -9.531 -34.613 1.00 91.81 85 ARG A N 1
ATOM 668 C CA . ARG A 1 85 ? -43.968 -9.469 -35.085 1.00 91.81 85 ARG A CA 1
ATOM 669 C C . ARG A 1 85 ? -44.365 -8.044 -35.470 1.00 91.81 85 ARG A C 1
ATOM 671 O O . ARG A 1 85 ? -45.173 -7.887 -36.378 1.00 91.81 85 ARG A O 1
ATOM 678 N N . ASP A 1 86 ? -43.749 -7.058 -34.820 1.00 89.38 86 ASP A N 1
ATOM 679 C CA . ASP A 1 86 ? -44.127 -5.649 -34.943 1.00 89.38 86 ASP A CA 1
ATOM 680 C C . ASP A 1 86 ? -43.089 -4.855 -35.745 1.00 89.38 86 ASP A C 1
ATOM 682 O O . ASP A 1 86 ? -43.430 -3.863 -36.381 1.00 89.38 86 ASP A O 1
ATOM 686 N N . ILE A 1 87 ? -41.824 -5.295 -35.735 1.00 91.44 87 ILE A N 1
ATOM 687 C CA . ILE A 1 87 ? -40.727 -4.622 -36.436 1.00 91.44 87 ILE A CA 1
ATOM 688 C C . ILE A 1 87 ? -39.918 -5.579 -37.310 1.00 91.44 87 ILE A C 1
ATOM 690 O O . ILE A 1 87 ? -39.778 -6.766 -37.004 1.00 91.44 87 ILE A O 1
ATOM 694 N N . ASN A 1 88 ? -39.294 -5.038 -38.356 1.00 91.88 88 ASN A N 1
ATOM 695 C CA . ASN A 1 88 ? -38.258 -5.750 -39.088 1.00 91.88 88 ASN A CA 1
ATOM 696 C C . ASN A 1 88 ? -36.914 -5.615 -38.358 1.00 91.88 88 ASN A C 1
ATOM 698 O O . ASN A 1 88 ? -36.205 -4.625 -38.508 1.00 91.88 88 ASN A O 1
ATOM 702 N N . LYS A 1 89 ? -36.530 -6.637 -37.587 1.00 93.50 89 LYS A N 1
ATOM 703 C CA . LYS A 1 89 ? -35.259 -6.629 -36.841 1.00 93.50 89 LYS A CA 1
ATOM 704 C C . LYS A 1 89 ? -34.009 -6.597 -37.722 1.00 93.50 89 LYS A C 1
ATOM 706 O O . LYS A 1 89 ? -32.945 -6.291 -37.202 1.00 93.50 89 LYS A O 1
ATOM 711 N N . PHE A 1 90 ? -34.123 -6.933 -39.006 1.00 94.19 90 PHE A N 1
ATOM 712 C CA . PHE A 1 90 ? -33.006 -6.943 -39.956 1.00 94.19 90 PHE A CA 1
ATOM 713 C C . PHE A 1 90 ? -32.900 -5.641 -40.755 1.00 94.19 90 PHE A C 1
ATOM 715 O O . PHE A 1 90 ? -32.013 -5.502 -41.594 1.00 94.19 90 PHE A O 1
ATOM 722 N N . GLU A 1 91 ? -33.790 -4.680 -40.509 1.00 90.75 91 GLU A N 1
ATOM 723 C CA . GLU A 1 91 ? -33.685 -3.351 -41.094 1.00 90.75 91 GLU A CA 1
ATOM 724 C C . GLU A 1 91 ? -32.396 -2.674 -40.602 1.00 90.75 91 GLU A C 1
ATOM 726 O O . GLU A 1 91 ? -32.174 -2.541 -39.400 1.00 90.75 91 GLU A O 1
ATOM 731 N N . ASN A 1 92 ? -31.529 -2.276 -41.538 1.00 88.44 92 ASN A N 1
ATOM 732 C CA . ASN A 1 92 ? -30.197 -1.709 -41.279 1.00 88.44 92 ASN A CA 1
ATOM 733 C C . ASN A 1 92 ? -29.198 -2.641 -40.566 1.00 88.44 92 ASN A C 1
ATOM 735 O O . ASN A 1 92 ? -28.223 -2.160 -39.994 1.00 88.44 92 ASN A O 1
ATOM 739 N N . ILE A 1 93 ? -29.406 -3.958 -40.618 1.00 94.81 93 ILE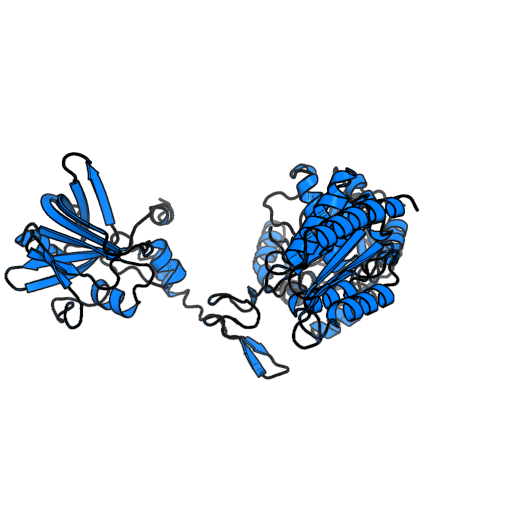 A N 1
ATOM 740 C CA . ILE A 1 93 ? -28.448 -4.950 -40.113 1.00 94.81 93 ILE A CA 1
ATOM 741 C C . ILE A 1 93 ? -27.738 -5.603 -41.295 1.00 94.81 93 ILE A C 1
ATOM 743 O O . ILE A 1 93 ? -28.395 -6.024 -42.248 1.00 94.81 93 ILE A O 1
ATOM 747 N N . LYS A 1 94 ? -26.409 -5.739 -41.245 1.00 95.62 94 LYS A N 1
ATOM 748 C CA . LYS A 1 94 ? -25.682 -6.526 -42.247 1.00 95.62 94 LYS A CA 1
ATOM 749 C C . LYS A 1 94 ? -25.861 -8.011 -41.965 1.00 95.62 94 LYS A C 1
ATOM 751 O O . LYS A 1 94 ? -25.508 -8.518 -40.896 1.00 95.62 94 LYS A O 1
ATOM 756 N N . TYR A 1 95 ? -26.399 -8.711 -42.954 1.00 96.44 95 TYR A N 1
ATOM 757 C CA . TYR A 1 95 ? -26.545 -10.156 -42.938 1.00 96.44 95 TYR A CA 1
ATOM 758 C C . TYR A 1 95 ? -26.283 -10.733 -44.327 1.00 96.44 95 TYR A C 1
ATOM 760 O O . TYR A 1 95 ? -26.343 -10.033 -45.340 1.00 96.44 95 TYR A O 1
ATOM 768 N N . ARG A 1 96 ? -26.013 -12.034 -44.370 1.00 94.88 96 ARG A N 1
ATOM 769 C CA . ARG A 1 96 ? -25.943 -12.827 -45.598 1.00 94.88 96 ARG A CA 1
ATOM 770 C C . ARG A 1 96 ? -26.772 -14.094 -45.453 1.00 94.88 96 ARG A C 1
ATOM 772 O O . ARG A 1 96 ? -27.116 -14.493 -44.346 1.00 94.88 96 ARG A O 1
ATOM 779 N N . THR A 1 97 ? -27.075 -14.735 -46.570 1.00 93.06 97 THR A N 1
ATOM 780 C CA . THR A 1 97 ? -27.803 -16.007 -46.587 1.00 93.06 97 THR A CA 1
ATOM 781 C C . THR A 1 97 ? -26.815 -17.124 -46.889 1.00 93.06 97 THR A C 1
ATOM 783 O O . THR A 1 97 ? -26.092 -17.040 -47.880 1.00 93.06 97 THR A O 1
ATOM 786 N N . GLY A 1 98 ? -26.744 -18.116 -46.003 1.00 87.62 98 GLY A N 1
ATOM 787 C CA . GLY A 1 98 ? -25.857 -19.268 -46.145 1.00 87.62 98 GLY A CA 1
ATOM 788 C C . GLY A 1 98 ? -26.537 -20.479 -46.787 1.00 87.62 98 GLY A C 1
ATOM 789 O O . GLY A 1 98 ? -27.595 -20.357 -47.413 1.00 87.62 98 GLY A O 1
ATOM 790 N N . ILE A 1 99 ? -25.949 -21.664 -46.623 1.00 94.62 99 ILE A N 1
ATOM 791 C CA . ILE A 1 99 ? -26.414 -22.894 -47.292 1.00 94.62 99 ILE A CA 1
ATOM 792 C C . ILE A 1 99 ? -27.765 -23.397 -46.769 1.00 94.62 99 ILE A C 1
ATOM 794 O O . ILE A 1 99 ? -28.504 -24.068 -47.489 1.00 94.62 99 ILE A O 1
ATOM 798 N N . THR A 1 100 ? -28.129 -23.053 -45.532 1.00 94.31 100 THR A N 1
ATOM 799 C CA . THR A 1 100 ? -29.435 -23.399 -44.943 1.00 94.31 100 THR A CA 1
ATOM 800 C C . THR A 1 100 ? -30.532 -22.410 -45.325 1.00 94.31 100 THR A C 1
ATOM 802 O O . THR A 1 100 ? -31.714 -22.627 -45.051 1.00 94.31 100 THR A O 1
ATOM 805 N N . ASN A 1 101 ? -30.156 -21.311 -45.978 1.00 94.31 101 ASN A N 1
ATOM 806 C CA . ASN A 1 101 ? -30.988 -20.146 -46.225 1.00 94.31 101 ASN A CA 1
ATOM 807 C C . ASN A 1 101 ? -31.506 -19.429 -44.960 1.00 94.31 101 ASN A C 1
ATOM 809 O O . ASN A 1 101 ? -32.394 -18.583 -45.068 1.00 94.31 101 ASN A O 1
ATOM 813 N N . ALA A 1 102 ? -31.001 -19.752 -43.765 1.00 96.12 102 ALA A N 1
ATOM 814 C CA . ALA A 1 102 ? -31.212 -18.919 -42.586 1.00 96.12 102 ALA A CA 1
ATOM 815 C C . ALA A 1 102 ? -30.304 -17.671 -42.665 1.00 96.12 102 ALA A C 1
ATOM 817 O O . ALA A 1 102 ? -29.183 -17.758 -43.177 1.00 96.12 102 ALA A O 1
ATOM 818 N N . PRO A 1 103 ? -30.759 -16.498 -42.189 1.00 97.19 103 PRO A N 1
ATOM 819 C CA . PRO A 1 103 ? -29.966 -15.276 -42.279 1.00 97.19 103 PRO A CA 1
ATOM 820 C C . PRO A 1 103 ? -28.839 -15.267 -41.245 1.00 97.19 103 PRO A C 1
ATOM 822 O O . PRO A 1 103 ? -29.091 -15.257 -40.044 1.00 97.19 103 PRO A O 1
ATOM 825 N N . ILE A 1 104 ? -27.597 -15.199 -41.703 1.00 97.75 104 ILE A N 1
ATOM 826 C CA . ILE A 1 104 ? -26.404 -15.062 -40.868 1.00 97.75 104 ILE A CA 1
ATOM 827 C C . ILE A 1 104 ? -26.121 -13.578 -40.677 1.00 97.75 104 ILE A C 1
ATOM 829 O O . ILE A 1 104 ? -25.795 -12.881 -41.638 1.00 97.75 104 ILE A O 1
ATOM 833 N N . ILE A 1 105 ? -26.215 -13.092 -39.444 1.00 97.56 105 ILE A N 1
ATOM 834 C CA . ILE A 1 105 ? -25.832 -11.718 -39.111 1.00 97.56 105 ILE A CA 1
ATOM 835 C C . ILE A 1 105 ? -24.307 -11.642 -39.090 1.00 97.56 105 ILE A C 1
ATOM 837 O O . ILE A 1 105 ? -23.660 -12.518 -38.517 1.00 97.56 105 ILE A O 1
ATOM 841 N N . THR A 1 106 ? -23.750 -10.616 -39.734 1.00 96.50 106 THR A N 1
ATOM 842 C CA . THR A 1 106 ? -22.296 -10.406 -39.830 1.00 96.50 106 THR A CA 1
ATOM 843 C C . THR A 1 106 ? -21.814 -9.220 -39.004 1.00 96.50 106 THR A C 1
ATOM 845 O O . THR A 1 106 ? -20.640 -9.169 -38.654 1.00 96.50 106 THR A O 1
ATOM 848 N N . ASP A 1 107 ? -22.694 -8.267 -38.679 1.00 95.25 107 ASP A N 1
ATOM 849 C CA . ASP A 1 107 ? -22.343 -7.177 -37.764 1.00 95.25 107 ASP A CA 1
ATOM 850 C C . ASP A 1 107 ? -22.019 -7.732 -36.369 1.00 95.25 107 ASP A C 1
ATOM 852 O O . ASP A 1 107 ? -22.738 -8.593 -35.852 1.00 95.25 107 ASP A O 1
ATOM 856 N N . TYR A 1 108 ? -20.923 -7.240 -35.781 1.00 96.62 108 TYR A N 1
ATOM 857 C CA . TYR A 1 108 ? -20.440 -7.590 -34.437 1.00 96.62 108 TYR A CA 1
ATOM 858 C C . TYR A 1 108 ? -20.333 -9.101 -34.168 1.00 96.62 108 TYR A C 1
ATOM 860 O O . TYR A 1 108 ? -20.495 -9.555 -33.035 1.00 96.62 108 TYR A O 1
ATOM 868 N N . THR A 1 109 ? -20.105 -9.896 -35.215 1.00 97.38 109 THR A N 1
ATOM 869 C CA . THR A 1 109 ? -20.117 -11.358 -35.144 1.00 97.38 109 THR A CA 1
ATOM 870 C C . THR A 1 109 ? -18.698 -11.907 -35.266 1.00 97.38 109 THR A C 1
ATOM 872 O O . THR A 1 109 ? -18.038 -11.704 -36.280 1.00 97.38 109 THR A O 1
ATOM 875 N N . VAL A 1 110 ? -18.252 -12.647 -34.249 1.00 97.62 110 VAL A N 1
ATOM 876 C CA . VAL A 1 110 ? -16.940 -13.320 -34.205 1.00 97.62 110 VAL A CA 1
ATOM 877 C C . VAL A 1 110 ? -16.915 -14.522 -35.146 1.00 97.62 110 VAL A C 1
ATOM 879 O O . VAL A 1 110 ? -15.956 -14.748 -35.876 1.00 97.62 110 VAL A O 1
ATOM 882 N N . GLY A 1 111 ? -18.001 -15.286 -35.175 1.00 97.81 111 GLY A N 1
ATOM 883 C CA . GLY A 1 111 ? -18.171 -16.432 -36.059 1.00 97.81 111 GLY A CA 1
ATOM 884 C C . GLY A 1 111 ? -19.626 -16.870 -36.109 1.00 97.81 111 GLY A C 1
ATOM 885 O O . GLY A 1 111 ? -20.428 -16.475 -35.257 1.00 97.81 111 GLY A O 1
ATOM 886 N N . PHE A 1 112 ? -19.974 -17.678 -37.107 1.00 98.06 112 PHE A N 1
ATOM 887 C CA . PHE A 1 112 ? -21.322 -18.222 -37.238 1.00 98.06 112 PHE A CA 1
ATOM 888 C C . PHE A 1 112 ? -21.335 -19.738 -37.389 1.00 98.06 112 PHE A C 1
ATOM 890 O O . PHE A 1 112 ? -20.339 -20.353 -37.770 1.00 98.06 112 PHE A O 1
ATOM 897 N N . ILE A 1 113 ? -22.499 -20.317 -37.100 1.00 98.38 113 ILE A N 1
ATOM 898 C CA . ILE A 1 113 ? -22.803 -21.734 -37.293 1.00 98.38 113 ILE A CA 1
ATOM 899 C C . ILE A 1 113 ? -24.179 -21.839 -37.948 1.00 98.38 113 ILE A C 1
ATOM 901 O O . ILE A 1 113 ? -25.154 -21.311 -37.418 1.00 98.38 113 ILE A O 1
ATOM 905 N N . GLU A 1 114 ? -24.271 -22.539 -39.070 1.00 98.19 114 GLU A N 1
ATOM 906 C CA . GLU A 1 114 ? -25.533 -22.940 -39.688 1.00 98.19 114 GLU A CA 1
ATOM 907 C C . GLU A 1 114 ? -25.857 -24.389 -39.333 1.00 98.19 114 GLU A C 1
ATOM 909 O O . GLU A 1 114 ? -24.990 -25.266 -39.406 1.00 98.19 114 GLU A O 1
ATOM 914 N N . ALA A 1 115 ? -27.111 -24.668 -38.979 1.00 98.06 115 ALA A N 1
ATOM 915 C CA . ALA A 1 115 ? -27.510 -25.999 -38.549 1.00 98.06 115 ALA A CA 1
ATOM 916 C C . ALA A 1 115 ? -28.913 -26.399 -39.025 1.00 98.06 115 ALA A C 1
ATOM 918 O O . ALA A 1 115 ? -29.820 -25.573 -39.155 1.00 98.06 115 ALA A O 1
ATOM 919 N N . GLU A 1 116 ? -29.086 -27.702 -39.258 1.00 98.50 116 GLU A N 1
ATOM 920 C CA . GLU A 1 116 ? -30.363 -28.333 -39.606 1.00 98.50 116 GLU A CA 1
ATOM 921 C C . GLU A 1 116 ? -30.881 -29.149 -38.417 1.00 98.50 116 GLU A C 1
ATOM 923 O O . GLU A 1 116 ? -30.174 -29.999 -37.871 1.00 98.50 116 GLU A O 1
ATOM 928 N N . VAL A 1 117 ? -32.116 -28.880 -38.001 1.00 98.25 117 VAL A N 1
ATOM 929 C CA . VAL A 1 117 ? -32.755 -29.478 -36.828 1.00 98.25 117 VAL A CA 1
ATOM 930 C C . VAL A 1 117 ? -33.097 -30.938 -37.101 1.00 98.25 117 VAL A C 1
ATOM 932 O O . VAL A 1 117 ? -33.897 -31.242 -37.981 1.00 98.25 117 VAL A O 1
ATOM 935 N N . ILE A 1 118 ? -32.559 -31.829 -36.272 1.00 98.00 118 ILE A N 1
ATOM 936 C CA . ILE A 1 118 ? -32.819 -33.272 -36.329 1.00 98.00 118 ILE A CA 1
ATOM 937 C C . ILE A 1 118 ? -33.761 -33.743 -35.219 1.00 98.00 118 ILE A C 1
ATOM 939 O O . ILE A 1 118 ? -34.408 -34.775 -35.367 1.00 98.00 118 ILE A O 1
ATOM 943 N N . ASN A 1 119 ? -33.858 -33.001 -34.110 1.00 97.50 119 ASN A N 1
ATOM 944 C CA . ASN A 1 119 ? -34.765 -33.334 -33.015 1.00 97.50 119 ASN A CA 1
ATOM 945 C C . ASN A 1 119 ? -35.212 -32.084 -32.237 1.00 97.50 119 ASN A C 1
ATOM 947 O O . ASN A 1 119 ? -34.502 -31.079 -32.183 1.00 97.50 119 ASN A O 1
ATOM 951 N N . GLU A 1 120 ? -36.387 -32.162 -31.617 1.00 97.56 120 GLU A N 1
ATOM 952 C CA . GLU A 1 120 ? -36.947 -31.145 -30.724 1.00 97.56 120 GLU A CA 1
ATOM 953 C C . GLU A 1 120 ? -37.368 -31.826 -29.418 1.00 97.56 120 GLU A C 1
ATOM 955 O O . GLU A 1 120 ? -38.175 -32.754 -29.430 1.00 97.56 120 GLU A O 1
ATOM 960 N N . ILE A 1 121 ? -36.832 -31.358 -28.292 1.00 97.56 121 ILE A N 1
ATOM 961 C CA . ILE A 1 121 ? -37.202 -31.834 -26.957 1.00 97.56 121 ILE A CA 1
ATOM 962 C C . ILE A 1 121 ? -38.028 -30.748 -26.273 1.00 97.56 121 ILE A C 1
ATOM 964 O O . ILE A 1 121 ? -37.570 -29.614 -26.115 1.00 97.56 121 ILE A O 1
ATOM 968 N N . ASP A 1 122 ? -39.244 -31.097 -25.860 1.00 95.94 122 ASP A N 1
ATOM 969 C CA . ASP A 1 122 ? -40.136 -30.204 -25.125 1.00 95.94 122 ASP A CA 1
ATOM 970 C C . ASP A 1 122 ? -39.768 -30.148 -23.631 1.00 95.94 122 ASP A C 1
ATOM 972 O O . ASP A 1 122 ? -39.719 -31.180 -22.965 1.00 95.94 122 ASP A O 1
ATOM 976 N N . LEU A 1 123 ? -39.534 -28.940 -23.103 1.00 94.69 123 LEU A N 1
ATOM 977 C CA . LEU A 1 123 ? -39.221 -28.667 -21.695 1.00 94.69 123 LEU A CA 1
ATOM 978 C C . LEU A 1 123 ? -40.292 -27.801 -21.001 1.00 94.69 123 LEU A C 1
ATOM 980 O O . LEU A 1 123 ? -40.024 -27.149 -19.992 1.00 94.69 123 LEU A O 1
ATOM 984 N N . GLY A 1 124 ? -41.503 -27.729 -21.554 1.00 94.50 124 GLY A N 1
ATOM 985 C CA . GLY A 1 124 ? -42.578 -26.873 -21.056 1.00 94.50 124 GLY A CA 1
ATOM 986 C C . GLY A 1 124 ? -42.542 -25.489 -21.703 1.00 94.50 124 GLY A C 1
ATOM 987 O O . GLY A 1 124 ? -43.138 -25.296 -22.765 1.00 94.50 124 GLY A O 1
ATOM 988 N N . THR A 1 125 ? -41.864 -24.521 -21.076 1.00 93.44 125 THR A N 1
ATOM 989 C CA . THR A 1 125 ? -41.783 -23.127 -21.573 1.00 93.44 125 THR A CA 1
ATOM 990 C C . THR A 1 125 ? -40.794 -22.958 -22.728 1.00 93.44 125 THR A C 1
ATOM 992 O O . THR A 1 125 ? -40.950 -22.069 -23.567 1.00 93.44 125 THR A O 1
ATOM 995 N N . HIS A 1 126 ? -39.793 -23.834 -22.797 1.00 97.19 126 HIS A N 1
ATOM 996 C CA . HIS A 1 126 ? -38.758 -23.842 -23.825 1.00 97.19 126 HIS A CA 1
ATOM 997 C C . HIS A 1 126 ? -38.766 -25.164 -24.590 1.00 97.19 126 HIS A C 1
ATOM 999 O O . HIS A 1 126 ? -39.312 -26.170 -24.131 1.00 97.19 126 HIS A O 1
ATOM 1005 N N . SER A 1 127 ? -38.114 -25.168 -25.745 1.00 97.31 127 SER A N 1
ATOM 1006 C CA . SER A 1 127 ? -37.719 -26.393 -26.430 1.00 97.31 127 SER A CA 1
ATOM 1007 C C . SER A 1 127 ? -36.232 -26.363 -26.732 1.00 97.31 127 SER A C 1
ATOM 1009 O O . SER A 1 127 ? -35.694 -25.324 -27.125 1.00 97.31 127 SER A O 1
ATOM 1011 N N . ILE A 1 128 ? -35.582 -27.515 -26.565 1.00 98.12 128 ILE A N 1
ATOM 1012 C CA . ILE A 1 128 ? -34.227 -27.723 -27.067 1.00 98.12 128 ILE A CA 1
ATOM 1013 C C . ILE A 1 128 ? -34.329 -28.218 -28.503 1.00 98.12 128 ILE A C 1
ATOM 1015 O O . ILE A 1 128 ? -34.926 -29.263 -28.758 1.00 98.12 128 ILE A O 1
ATOM 1019 N N . PHE A 1 129 ? -33.713 -27.491 -29.428 1.00 98.44 129 PHE A N 1
ATOM 1020 C CA . PHE A 1 129 ? -33.494 -27.974 -30.785 1.00 98.44 129 PHE A CA 1
ATOM 1021 C C . PHE A 1 129 ? -32.099 -28.576 -30.876 1.00 98.44 129 PHE A C 1
ATOM 1023 O O . PHE A 1 129 ? -31.111 -27.879 -30.650 1.00 98.44 129 PHE A O 1
ATOM 1030 N N . ILE A 1 130 ? -32.037 -29.861 -31.213 1.00 98.50 130 ILE A N 1
ATOM 1031 C CA . ILE A 1 130 ? -30.797 -30.566 -31.534 1.00 98.50 130 ILE A CA 1
ATOM 1032 C C . ILE A 1 130 ? -30.634 -30.514 -33.046 1.00 98.50 130 ILE A C 1
ATOM 1034 O O . ILE A 1 130 ? -31.551 -30.888 -33.784 1.00 98.50 130 ILE A O 1
ATOM 1038 N N . ALA A 1 131 ? -29.476 -30.057 -33.506 1.00 98.38 131 ALA A N 1
ATOM 1039 C CA . ALA A 1 131 ? -29.219 -29.841 -34.918 1.00 98.38 131 ALA A CA 1
ATOM 1040 C C . ALA A 1 131 ? -27.830 -30.322 -35.332 1.00 98.38 131 ALA A C 1
ATOM 1042 O O . ALA A 1 131 ? -26.877 -30.257 -34.555 1.00 98.38 131 ALA A O 1
ATOM 1043 N N . ILE A 1 132 ? -27.726 -30.796 -36.571 1.00 98.25 132 ILE A N 1
ATOM 1044 C CA . ILE A 1 132 ? -26.452 -31.127 -37.208 1.00 98.25 132 ILE A CA 1
ATOM 1045 C C . ILE A 1 132 ? -25.879 -29.867 -37.859 1.00 98.25 132 ILE A C 1
ATOM 1047 O O . ILE A 1 132 ? -26.594 -29.149 -38.563 1.00 98.25 132 ILE A O 1
ATOM 1051 N N . VAL A 1 133 ? -24.599 -29.589 -37.618 1.00 98.12 133 VAL A N 1
ATOM 1052 C CA . VAL A 1 133 ? -23.913 -28.439 -38.220 1.00 98.12 133 VAL A CA 1
ATOM 1053 C C . VAL A 1 133 ? -23.716 -28.697 -39.710 1.00 98.12 133 VAL A C 1
ATOM 1055 O O . VAL A 1 133 ? -23.284 -29.779 -40.109 1.00 98.12 133 VAL A O 1
ATOM 1058 N N . LYS A 1 134 ? -24.052 -27.702 -40.531 1.00 98.00 134 LYS A N 1
ATOM 1059 C CA . LYS A 1 134 ? -23.920 -27.754 -41.990 1.00 98.00 134 LYS A CA 1
ATOM 1060 C C . LYS A 1 134 ? -22.778 -26.885 -42.498 1.00 98.00 134 LYS A C 1
ATOM 1062 O O . LYS A 1 134 ? -22.081 -27.308 -43.412 1.00 98.00 134 LYS A O 1
ATOM 1067 N N . ASP A 1 135 ? -22.591 -25.715 -41.896 1.00 97.69 135 ASP A N 1
ATOM 1068 C CA . ASP A 1 135 ? -21.479 -24.807 -42.175 1.00 97.69 135 ASP A CA 1
ATOM 1069 C C . ASP A 1 135 ? -21.109 -24.026 -40.909 1.00 97.69 135 ASP A C 1
ATOM 1071 O O . ASP A 1 135 ? -21.949 -23.821 -40.027 1.00 97.69 135 ASP A O 1
ATOM 1075 N N . ALA A 1 136 ? -19.851 -23.612 -40.801 1.00 96.88 136 ALA A N 1
ATOM 1076 C CA . ALA A 1 136 ? -19.366 -22.754 -39.730 1.00 96.88 136 ALA A CA 1
ATOM 1077 C C . ALA A 1 136 ? -18.087 -22.031 -40.160 1.00 96.88 136 ALA A C 1
ATOM 1079 O O . ALA A 1 136 ? -17.199 -22.624 -40.771 1.00 96.88 136 ALA A O 1
ATOM 1080 N N . GLN A 1 137 ? -17.958 -20.759 -39.790 1.00 97.44 137 GLN A N 1
ATOM 1081 C CA . GLN A 1 137 ? -16.787 -19.958 -40.143 1.00 97.44 137 GLN A CA 1
ATOM 1082 C C . GLN A 1 137 ? -16.529 -18.868 -39.096 1.00 97.44 137 GLN A C 1
ATOM 1084 O O . GLN A 1 137 ? -17.45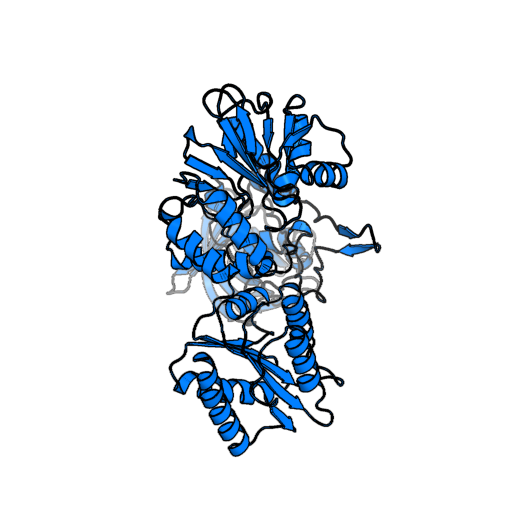9 -18.250 -38.571 1.00 97.44 137 GLN A O 1
ATOM 1089 N N . ILE A 1 138 ? -15.245 -18.613 -38.834 1.00 96.94 138 ILE A N 1
ATOM 1090 C CA . ILE A 1 138 ? -14.763 -17.461 -38.065 1.00 96.94 138 ILE A CA 1
ATOM 1091 C C . ILE A 1 138 ? -14.723 -16.241 -38.991 1.00 96.94 138 ILE A C 1
ATOM 1093 O O . ILE A 1 138 ? -14.177 -16.305 -40.093 1.00 96.94 138 ILE A O 1
ATOM 1097 N N . LEU A 1 139 ? -15.326 -15.141 -38.552 1.00 94.88 139 LEU A N 1
ATOM 1098 C CA . LEU A 1 139 ? -15.410 -13.879 -39.286 1.00 94.88 139 LEU A CA 1
ATOM 1099 C C . LEU A 1 139 ? -14.461 -12.806 -38.734 1.00 94.88 139 LEU A C 1
ATOM 1101 O O . LEU A 1 139 ? -14.132 -11.872 -39.461 1.00 94.88 139 LEU A O 1
ATOM 1105 N N . SER A 1 140 ? -14.043 -12.923 -37.471 1.00 94.88 140 SER A N 1
ATOM 1106 C CA . SER A 1 140 ? -13.212 -11.944 -36.765 1.00 94.88 140 SER A CA 1
ATOM 1107 C C . SER A 1 140 ? -12.415 -12.610 -35.633 1.00 94.88 140 SER A C 1
ATOM 1109 O O . SER A 1 140 ? -12.869 -13.604 -35.069 1.00 94.88 140 SER A O 1
ATOM 1111 N N . ASP A 1 141 ? -11.258 -12.035 -35.286 1.00 91.56 141 ASP A N 1
ATOM 1112 C CA . ASP A 1 141 ? -10.432 -12.417 -34.124 1.00 91.56 141 ASP A CA 1
ATOM 1113 C C . ASP A 1 141 ? -10.846 -11.681 -32.829 1.00 91.56 141 ASP A C 1
ATOM 1115 O O . ASP A 1 141 ? -10.175 -11.772 -31.798 1.00 91.56 141 ASP A O 1
ATOM 1119 N N . GLU A 1 142 ? -11.944 -10.918 -32.867 1.00 93.31 142 GLU A N 1
ATOM 1120 C CA . GLU A 1 142 ? -12.516 -10.262 -31.692 1.00 93.31 142 GLU A CA 1
ATOM 1121 C C . GLU A 1 142 ? -12.957 -11.267 -30.619 1.00 93.31 142 GLU A C 1
ATOM 1123 O O . GLU A 1 142 ? -13.321 -12.416 -30.883 1.00 93.31 142 GLU A O 1
ATOM 1128 N N . LYS A 1 143 ? -12.965 -10.809 -29.365 1.00 94.06 143 LYS A N 1
ATOM 1129 C CA . LYS A 1 143 ? -13.317 -11.653 -28.227 1.00 94.06 143 LYS A CA 1
ATOM 1130 C C . LYS A 1 143 ? -14.832 -11.913 -28.184 1.00 94.06 143 LYS A C 1
ATOM 1132 O O . LYS A 1 143 ? -15.605 -10.952 -28.184 1.00 94.06 143 LYS A O 1
ATOM 1137 N N . PRO A 1 144 ? -15.286 -13.180 -28.108 1.00 96.00 144 PRO A N 1
ATOM 1138 C CA . PRO A 1 144 ? -16.707 -13.493 -28.011 1.00 96.00 144 PRO A CA 1
ATOM 1139 C C . PRO A 1 144 ? -17.277 -13.077 -26.652 1.00 96.00 144 PRO A C 1
ATOM 1141 O O . PRO A 1 144 ? -16.678 -13.319 -25.604 1.00 96.00 144 PRO A O 1
ATOM 1144 N N . MET A 1 145 ? -18.469 -12.488 -26.671 1.00 94.44 145 MET A N 1
ATOM 1145 C CA . MET A 1 145 ? -19.168 -12.015 -25.486 1.00 94.44 145 MET A CA 1
ATOM 1146 C C . MET A 1 145 ? -19.700 -13.187 -24.657 1.00 94.44 145 MET A C 1
ATOM 1148 O O . MET A 1 145 ? -20.453 -14.038 -25.144 1.00 94.44 145 MET A O 1
ATOM 1152 N N . THR A 1 146 ? -19.364 -13.192 -23.368 1.00 91.88 146 THR A N 1
ATOM 1153 C CA . THR A 1 146 ? -19.986 -14.085 -22.386 1.00 91.88 146 THR A CA 1
ATOM 1154 C C . THR A 1 146 ? -21.220 -13.437 -21.767 1.00 91.88 146 THR A C 1
ATOM 1156 O O . THR A 1 146 ? -21.342 -12.214 -21.678 1.00 91.88 146 THR A O 1
ATOM 1159 N N . TYR A 1 147 ? -22.144 -14.262 -21.289 1.00 82.38 147 TYR A N 1
ATOM 1160 C CA . TYR A 1 147 ? -23.324 -13.795 -20.572 1.00 82.38 147 TYR A CA 1
ATOM 1161 C C . TYR A 1 147 ? -22.958 -13.069 -19.269 1.00 82.38 147 TYR A C 1
ATOM 1163 O O . TYR A 1 147 ? -23.609 -12.101 -18.888 1.00 82.38 147 TYR A O 1
ATOM 1171 N N . GLU A 1 148 ? -21.876 -13.492 -18.611 1.00 81.56 148 GLU A N 1
ATOM 1172 C CA . GLU A 1 148 ? -21.339 -12.804 -17.437 1.00 81.56 148 GLU A CA 1
ATOM 1173 C C . GLU A 1 148 ? -20.822 -11.403 -17.787 1.00 81.56 148 GLU A C 1
ATOM 1175 O O . GLU A 1 148 ? -21.136 -10.450 -17.078 1.00 81.56 148 GLU A O 1
ATOM 1180 N N . TYR A 1 149 ? -20.086 -11.256 -18.894 1.00 84.00 149 TYR A N 1
ATOM 1181 C CA . TYR A 1 149 ? -19.626 -9.952 -19.373 1.00 84.00 149 TYR A CA 1
ATOM 1182 C C . TYR A 1 149 ? -20.808 -9.035 -19.729 1.00 84.00 149 TYR A C 1
ATOM 1184 O O . TYR A 1 149 ? -20.817 -7.862 -19.356 1.00 84.00 149 TYR A O 1
ATOM 1192 N N . TYR A 1 150 ? -21.840 -9.572 -20.389 1.00 78.94 150 TYR A N 1
ATOM 1193 C CA . TYR A 1 150 ? -23.063 -8.829 -20.707 1.00 78.94 150 TYR A CA 1
ATOM 1194 C C . TYR A 1 150 ? -23.729 -8.230 -19.456 1.00 78.94 150 TYR A C 1
ATOM 1196 O O . TYR A 1 150 ? -24.080 -7.052 -19.451 1.00 78.94 150 TYR A O 1
ATOM 1204 N N . HIS A 1 151 ? -23.851 -9.007 -18.379 1.00 75.25 151 HIS A N 1
ATOM 1205 C CA . HIS A 1 151 ? -24.432 -8.532 -17.118 1.00 75.25 151 HIS A CA 1
ATOM 1206 C C . HIS A 1 151 ? -23.497 -7.581 -16.361 1.00 75.25 151 HIS A C 1
ATOM 1208 O O . HIS A 1 151 ? -23.900 -6.481 -16.002 1.00 75.25 151 HIS A O 1
ATOM 1214 N N . LYS A 1 152 ? -22.237 -7.975 -16.142 1.00 72.19 152 LYS A N 1
ATOM 1215 C CA . LYS A 1 152 ? -21.310 -7.237 -15.265 1.00 72.19 152 LYS A CA 1
ATOM 1216 C C . LYS A 1 152 ? -20.718 -5.981 -15.891 1.00 72.19 152 LYS A C 1
ATOM 1218 O O . LYS A 1 152 ? -20.410 -5.043 -15.170 1.00 72.19 152 LYS A O 1
ATOM 1223 N N . VAL A 1 153 ? -20.496 -5.990 -17.204 1.00 70.44 153 VAL A N 1
ATOM 1224 C CA . VAL A 1 153 ? -19.775 -4.916 -17.903 1.00 70.44 153 VAL A CA 1
ATOM 1225 C C . VAL A 1 153 ? -20.719 -4.085 -18.761 1.00 70.44 153 VAL A C 1
ATOM 1227 O O . VAL A 1 153 ? -20.618 -2.863 -18.765 1.00 70.44 153 VAL A O 1
ATOM 1230 N N . LYS A 1 154 ? -21.657 -4.717 -19.480 1.00 70.12 154 LYS A N 1
ATOM 1231 C CA . LYS A 1 154 ? -22.617 -3.992 -20.336 1.00 70.12 154 LYS A CA 1
ATOM 1232 C C . LYS A 1 154 ? -23.906 -3.585 -19.605 1.00 70.12 154 LYS A C 1
ATOM 1234 O O . LYS A 1 154 ? -24.739 -2.920 -20.218 1.00 70.12 154 LYS A O 1
ATOM 1239 N N . GLY A 1 155 ? -24.087 -3.981 -18.339 1.00 70.31 155 GLY A N 1
ATOM 1240 C CA . GLY A 1 155 ? -25.290 -3.680 -17.548 1.00 70.31 155 GLY A CA 1
ATOM 1241 C C . GLY A 1 155 ? -26.571 -4.283 -18.134 1.00 70.31 155 GLY A C 1
ATOM 1242 O O . GLY A 1 155 ? -27.659 -3.731 -17.991 1.00 70.31 155 GLY A O 1
ATOM 1243 N N . GLY A 1 156 ? -26.443 -5.373 -18.888 1.00 72.69 156 GLY A N 1
ATOM 1244 C CA . GLY A 1 156 ? -27.556 -6.014 -19.565 1.00 72.69 156 GLY A CA 1
ATOM 1245 C C . GLY A 1 156 ? -28.476 -6.779 -18.620 1.00 72.69 156 GLY A C 1
ATOM 1246 O O . GLY A 1 156 ? -28.015 -7.364 -17.651 1.00 72.69 156 GLY A O 1
ATOM 1247 N N . VAL A 1 157 ? -29.774 -6.830 -18.930 1.00 78.12 157 VAL A N 1
ATOM 1248 C CA . VAL A 1 157 ? -30.771 -7.568 -18.136 1.00 78.12 157 VAL A CA 1
ATOM 1249 C C . VAL A 1 157 ? -31.318 -8.778 -18.886 1.00 78.12 157 VAL A C 1
ATOM 1251 O O . VAL A 1 157 ? -31.431 -8.791 -20.114 1.00 78.12 157 VAL A O 1
ATOM 1254 N N . SER A 1 158 ? -31.687 -9.815 -18.140 1.00 78.56 158 SER A N 1
ATOM 1255 C CA . SER A 1 158 ? -32.287 -11.033 -18.687 1.00 78.56 158 SER A CA 1
ATOM 1256 C C . SER A 1 158 ? -33.740 -10.765 -19.107 1.00 78.56 158 SER A C 1
ATOM 1258 O O . SER A 1 158 ? -34.554 -10.406 -18.254 1.00 78.56 158 SER A O 1
ATOM 1260 N N . PRO A 1 159 ? -34.142 -10.967 -20.376 1.00 78.25 159 PRO A N 1
ATOM 1261 C CA . PRO A 1 159 ? -35.559 -10.926 -20.721 1.00 78.25 159 PRO A CA 1
ATOM 1262 C C . PRO A 1 159 ? -36.296 -12.096 -20.055 1.00 78.25 159 PRO A C 1
ATOM 1264 O O . PRO A 1 159 ? -35.730 -13.174 -19.891 1.00 78.25 159 PRO A O 1
ATOM 1267 N N . LYS A 1 160 ? -37.589 -11.926 -19.741 1.00 82.00 160 LYS A N 1
ATOM 1268 C CA . LYS A 1 160 ? -38.431 -12.963 -19.097 1.00 82.00 160 LYS A CA 1
ATOM 1269 C C . LYS A 1 160 ? -38.452 -14.304 -19.833 1.00 82.00 160 LYS A C 1
ATOM 1271 O O . LYS A 1 160 ? -38.737 -15.339 -19.243 1.00 82.00 160 LYS A O 1
ATOM 1276 N N . THR A 1 161 ? -38.177 -14.273 -21.132 1.00 82.50 161 THR A N 1
ATOM 1277 C CA . THR A 1 161 ? -38.138 -15.443 -22.006 1.00 82.50 161 THR A CA 1
ATOM 1278 C C . THR A 1 161 ? -36.763 -16.113 -22.058 1.00 82.50 161 THR A C 1
ATOM 1280 O O . THR A 1 161 ? -36.598 -17.045 -22.835 1.00 82.50 161 THR A O 1
ATOM 1283 N N . ALA A 1 162 ? -35.757 -15.630 -21.323 1.00 80.38 162 ALA A N 1
ATOM 1284 C CA . ALA A 1 162 ? -34.446 -16.267 -21.262 1.00 80.38 162 ALA A CA 1
ATOM 1285 C C . ALA A 1 162 ? -34.460 -17.456 -20.281 1.00 80.38 162 ALA A C 1
ATOM 1287 O O . ALA A 1 162 ? -35.041 -17.338 -19.201 1.00 80.38 162 ALA A O 1
ATOM 1288 N N . PRO A 1 163 ? -33.751 -18.562 -20.581 1.00 76.75 163 PRO A N 1
ATOM 1289 C CA . PRO A 1 163 ? -33.583 -19.683 -19.650 1.00 76.75 163 PRO A CA 1
ATOM 1290 C C . PRO A 1 163 ? -32.953 -19.298 -18.302 1.00 76.75 163 PRO A C 1
ATOM 1292 O O . PRO A 1 163 ? -33.124 -20.005 -17.315 1.00 76.75 163 PRO A O 1
ATOM 1295 N N . THR A 1 164 ? -32.221 -18.184 -18.265 1.00 77.25 164 THR A N 1
ATOM 1296 C CA . THR A 1 164 ? -31.521 -17.649 -17.088 1.00 77.25 164 THR A CA 1
ATOM 1297 C C . THR A 1 164 ? -32.326 -16.618 -16.294 1.00 77.25 164 THR A C 1
ATOM 1299 O O . THR A 1 164 ? -31.801 -16.077 -15.326 1.00 77.25 164 THR A O 1
ATOM 1302 N N . TYR A 1 165 ? -33.568 -16.316 -16.686 1.00 79.44 165 TYR A N 1
ATOM 1303 C CA . TYR A 1 165 ? -34.402 -15.342 -15.980 1.00 79.44 165 TYR A CA 1
ATOM 1304 C C . TYR A 1 165 ? -34.829 -15.848 -14.592 1.00 79.44 165 TYR A C 1
ATOM 1306 O O . TYR A 1 165 ? -35.377 -16.945 -14.466 1.00 79.44 165 TYR A O 1
ATOM 1314 N N . SER A 1 166 ? -34.665 -15.019 -13.557 1.00 71.31 166 SER A N 1
ATOM 1315 C CA . SER A 1 166 ? -35.143 -15.281 -12.195 1.00 71.31 166 SER A CA 1
ATOM 1316 C C . SER A 1 166 ? -35.835 -14.060 -11.589 1.00 71.31 166 SER A C 1
ATOM 1318 O O . SER A 1 166 ? -35.221 -13.051 -11.257 1.00 71.31 166 SER A O 1
ATOM 1320 N N . SER A 1 167 ? -37.139 -14.189 -11.332 1.00 57.88 167 SER A N 1
ATOM 1321 C CA . SER A 1 167 ? -37.993 -13.114 -10.795 1.00 57.88 167 SER A CA 1
ATOM 1322 C C . SER A 1 167 ? -37.579 -12.540 -9.429 1.00 57.88 167 SER A C 1
ATOM 1324 O O . SER A 1 167 ? -38.015 -11.441 -9.088 1.00 57.88 167 SER A O 1
ATOM 1326 N N . LYS A 1 168 ? -36.783 -13.268 -8.632 1.00 57.50 168 LYS A N 1
ATOM 1327 C CA . LYS A 1 168 ? -36.280 -12.817 -7.322 1.00 57.50 168 LYS A CA 1
ATOM 1328 C C . LYS A 1 168 ? -34.902 -12.168 -7.422 1.00 57.50 168 LYS A C 1
ATOM 1330 O O . LYS A 1 168 ? -34.649 -11.226 -6.686 1.00 57.50 168 LYS A O 1
ATOM 1335 N N . ILE A 1 169 ? -34.042 -12.666 -8.311 1.00 54.81 169 ILE A N 1
ATOM 1336 C CA . ILE A 1 169 ? -32.648 -12.225 -8.459 1.00 54.81 169 ILE A CA 1
ATOM 1337 C C . ILE A 1 169 ? -32.559 -11.054 -9.446 1.00 54.81 169 ILE A C 1
ATOM 1339 O O . ILE A 1 169 ? -31.937 -10.046 -9.134 1.00 54.81 169 ILE A O 1
ATOM 1343 N N . ASP A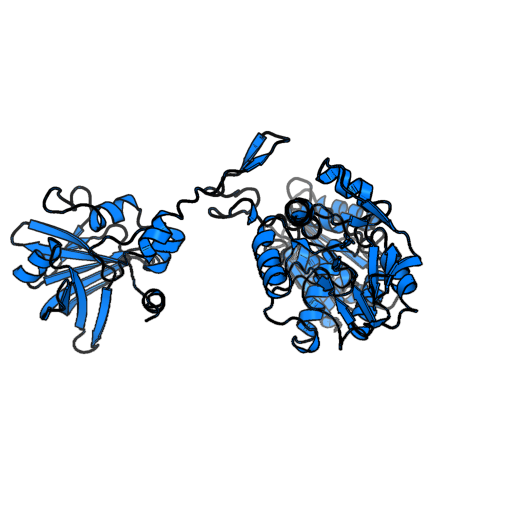 1 170 ? -33.278 -11.103 -10.570 1.00 56.38 170 ASP A N 1
ATOM 1344 C CA . ASP A 1 170 ? -33.293 -9.997 -11.537 1.00 56.38 170 ASP A CA 1
ATOM 1345 C C . ASP A 1 170 ? -33.999 -8.745 -10.969 1.00 56.38 170 ASP A C 1
ATOM 1347 O O . ASP A 1 170 ? -33.626 -7.628 -11.306 1.00 56.38 170 ASP A O 1
ATOM 1351 N N . LYS A 1 171 ? -34.939 -8.897 -10.016 1.00 47.47 171 LYS A N 1
ATOM 1352 C CA . LYS A 1 171 ? -35.520 -7.766 -9.253 1.00 47.47 171 LYS A CA 1
ATOM 1353 C C . LYS A 1 171 ? -34.564 -7.150 -8.222 1.00 47.47 171 LYS A C 1
ATOM 1355 O O . LYS A 1 171 ? -34.804 -6.030 -7.773 1.00 47.47 171 LYS A O 1
ATOM 1360 N N . ILE A 1 172 ? -33.534 -7.888 -7.797 1.00 45.47 172 ILE A N 1
ATOM 1361 C CA . ILE A 1 172 ? -32.452 -7.359 -6.952 1.00 45.47 172 ILE A CA 1
ATOM 1362 C C . ILE A 1 172 ? -31.500 -6.538 -7.833 1.00 45.47 172 ILE A C 1
ATOM 1364 O O . ILE A 1 172 ? -31.174 -5.417 -7.460 1.00 45.47 172 ILE A O 1
ATOM 1368 N N . ASN A 1 173 ? -31.188 -7.022 -9.040 1.00 41.41 173 ASN A N 1
ATOM 1369 C CA . ASN A 1 173 ? -30.379 -6.290 -10.021 1.00 41.41 173 ASN A CA 1
ATOM 1370 C C . ASN A 1 173 ? -31.090 -5.035 -10.575 1.00 41.41 173 ASN A C 1
ATOM 1372 O O . ASN A 1 173 ? -30.440 -4.017 -10.771 1.00 41.41 173 ASN A O 1
ATOM 1376 N N . GLU A 1 174 ? -32.422 -5.043 -10.741 1.00 39.69 174 GLU A N 1
ATOM 1377 C CA . GLU A 1 174 ? -33.207 -3.830 -11.073 1.00 39.69 174 GLU A CA 1
ATOM 1378 C C . GLU A 1 174 ? -33.121 -2.740 -9.982 1.00 39.69 174 GLU A C 1
ATOM 1380 O O . GLU A 1 174 ? -33.333 -1.564 -10.268 1.00 39.69 174 GLU A O 1
ATOM 1385 N N . LYS A 1 175 ? -32.812 -3.103 -8.727 1.00 36.72 175 LYS A N 1
ATOM 1386 C CA . LYS A 1 175 ? -32.591 -2.151 -7.622 1.00 36.72 175 LYS A CA 1
ATOM 1387 C C . LYS A 1 175 ? -31.129 -1.711 -7.472 1.00 36.72 175 LYS A C 1
ATOM 1389 O O . LYS A 1 175 ? -30.874 -0.775 -6.717 1.00 36.72 175 LYS A O 1
ATOM 1394 N N . GLU A 1 176 ? -30.201 -2.336 -8.196 1.00 37.84 176 GLU A N 1
ATOM 1395 C CA . GLU A 1 176 ? -28.786 -1.952 -8.290 1.00 37.84 176 GLU A CA 1
ATOM 1396 C C . GLU A 1 176 ? -28.494 -1.037 -9.497 1.00 37.84 176 GLU A C 1
ATOM 1398 O O . GLU A 1 176 ? -27.348 -0.907 -9.914 1.00 37.84 176 GLU A O 1
ATOM 1403 N N . GLU A 1 177 ? -29.477 -0.280 -10.003 1.00 39.72 177 GLU A N 1
ATOM 1404 C CA . GLU A 1 177 ? -29.176 1.008 -10.653 1.00 39.72 177 GLU A CA 1
ATOM 1405 C C . GLU A 1 177 ? -28.707 2.022 -9.588 1.00 39.72 177 GLU A C 1
ATOM 1407 O O . GLU A 1 177 ? -29.350 3.036 -9.311 1.00 39.72 177 GLU A O 1
ATOM 1412 N N . LYS A 1 178 ? -27.553 1.771 -8.961 1.00 39.16 178 LYS A N 1
ATOM 1413 C CA . LYS A 1 178 ? -26.773 2.870 -8.396 1.00 39.16 178 LYS A CA 1
ATOM 1414 C C . LYS A 1 178 ? -25.995 3.484 -9.544 1.00 39.16 178 LYS A C 1
ATOM 1416 O O . LYS A 1 178 ? -24.946 2.989 -9.944 1.00 39.16 178 LYS A O 1
ATOM 1421 N N . LYS A 1 179 ? -26.534 4.583 -10.069 1.00 44.56 179 LYS A N 1
ATOM 1422 C CA . LYS A 1 179 ? -25.758 5.553 -10.838 1.00 44.56 179 LYS A CA 1
ATOM 1423 C C . LYS A 1 179 ? -24.496 5.846 -10.024 1.00 44.56 179 LYS A C 1
ATOM 1425 O O . LYS A 1 179 ? -24.612 6.250 -8.871 1.00 44.56 179 LYS A O 1
ATOM 1430 N N . MET A 1 180 ? -23.322 5.544 -10.572 1.00 54.06 180 MET A N 1
ATOM 1431 C CA . MET A 1 180 ? -22.064 5.816 -9.879 1.00 54.06 180 MET A CA 1
ATOM 1432 C C . MET A 1 180 ? -21.991 7.329 -9.670 1.00 54.06 180 MET A C 1
ATOM 1434 O O . MET A 1 180 ? -22.056 8.091 -10.640 1.00 54.06 180 MET A O 1
ATOM 1438 N N . ASP A 1 181 ? -21.956 7.766 -8.414 1.00 67.12 181 ASP A N 1
ATOM 1439 C CA . ASP A 1 181 ? -22.014 9.187 -8.096 1.00 67.12 181 ASP A CA 1
ATOM 1440 C C . ASP A 1 181 ? -20.774 9.888 -8.664 1.00 67.12 181 ASP A C 1
ATOM 1442 O O . ASP A 1 181 ? -19.635 9.453 -8.476 1.00 67.12 181 ASP A O 1
ATOM 1446 N N . LYS A 1 182 ? -21.001 10.977 -9.407 1.00 77.44 182 LYS A N 1
ATOM 1447 C CA . LYS A 1 182 ? -19.908 11.841 -9.856 1.00 77.44 182 LYS A CA 1
ATOM 1448 C C . LYS A 1 182 ? -19.394 12.604 -8.651 1.00 77.44 182 LYS A C 1
ATOM 1450 O O . LYS A 1 182 ? -20.180 13.229 -7.940 1.00 77.44 182 LYS A O 1
ATOM 1455 N N . TYR A 1 183 ? -18.087 12.590 -8.447 1.00 76.88 183 TYR A N 1
ATOM 1456 C CA . TYR A 1 183 ? -17.474 13.383 -7.393 1.00 76.88 183 TYR A CA 1
ATOM 1457 C C . TYR A 1 183 ? -17.220 14.799 -7.898 1.00 76.88 183 TYR A C 1
ATOM 1459 O O . TYR A 1 183 ? -16.735 14.982 -9.013 1.00 76.88 183 TYR A O 1
ATOM 1467 N N . VAL A 1 184 ? -17.529 15.799 -7.076 1.00 75.62 184 VAL A N 1
ATOM 1468 C CA . VAL A 1 184 ? -17.202 17.200 -7.344 1.00 75.62 184 VAL A CA 1
ATOM 1469 C C . VAL A 1 184 ? -16.222 17.663 -6.276 1.00 75.62 184 VAL A C 1
ATOM 1471 O O . VAL A 1 184 ? -16.521 17.607 -5.090 1.00 75.62 184 VAL A O 1
ATOM 1474 N N . CYS A 1 185 ? -15.044 18.119 -6.691 1.00 52.25 185 CYS A N 1
ATOM 1475 C CA . CYS A 1 185 ? -14.054 18.679 -5.786 1.00 52.25 185 CYS A CA 1
ATOM 1476 C C . CYS A 1 185 ? -14.536 20.032 -5.255 1.00 52.25 185 CYS A C 1
ATOM 1478 O O . CYS A 1 185 ? -14.599 21.008 -6.005 1.00 52.25 185 CYS A O 1
ATOM 1480 N N . ASP A 1 186 ? -14.783 20.121 -3.951 1.00 50.69 186 ASP A N 1
ATOM 1481 C CA . ASP A 1 186 ? -15.255 21.346 -3.290 1.00 50.69 186 ASP A CA 1
ATOM 1482 C C . ASP A 1 186 ? -14.237 22.506 -3.316 1.00 50.69 186 ASP A C 1
ATOM 1484 O O . ASP A 1 186 ? -14.575 23.645 -2.996 1.00 50.69 186 ASP A O 1
ATOM 1488 N N . VAL A 1 187 ? -12.978 22.233 -3.686 1.00 43.78 187 VAL A N 1
ATOM 1489 C CA . VAL A 1 187 ? -11.890 23.225 -3.724 1.00 43.78 187 VAL A CA 1
ATOM 1490 C C . VAL A 1 187 ? -11.751 23.880 -5.098 1.00 43.78 187 VAL A C 1
ATOM 1492 O O . VAL A 1 187 ? -11.589 25.096 -5.180 1.00 43.78 187 VAL A O 1
ATOM 1495 N N . CYS A 1 188 ? -11.786 23.096 -6.180 1.00 52.41 188 CYS A N 1
ATOM 1496 C CA . CYS A 1 188 ? -11.538 23.591 -7.542 1.00 52.41 188 CYS A CA 1
ATOM 1497 C C . CYS A 1 188 ? -12.704 23.377 -8.518 1.00 52.41 188 CYS A C 1
ATOM 1499 O O . CYS A 1 188 ? -12.634 23.847 -9.651 1.00 52.41 188 CYS A O 1
ATOM 1501 N N . GLY A 1 189 ? -13.764 22.677 -8.107 1.00 53.31 189 GLY A N 1
ATOM 1502 C CA . GLY A 1 189 ? -14.927 22.380 -8.943 1.00 53.31 189 GLY A CA 1
ATOM 1503 C C . GLY A 1 189 ? -14.709 21.276 -9.982 1.00 53.31 189 GLY A C 1
ATOM 1504 O O . GLY A 1 189 ? -15.571 21.083 -10.837 1.00 53.31 189 GLY A O 1
ATOM 1505 N N . TYR A 1 190 ? -13.580 20.557 -9.938 1.00 63.16 190 TYR A N 1
ATOM 1506 C CA . TYR A 1 190 ? -13.339 19.404 -10.811 1.00 63.16 190 TYR A CA 1
ATOM 1507 C C . TYR A 1 190 ? -14.411 18.333 -10.601 1.00 63.16 190 TYR A C 1
ATOM 1509 O O . TYR A 1 190 ? -14.696 17.976 -9.461 1.00 63.16 190 TYR A O 1
ATOM 1517 N N . VAL A 1 191 ? -14.980 17.813 -11.690 1.00 74.19 191 VAL A N 1
ATOM 1518 C CA . VAL A 1 191 ? -15.998 16.759 -11.649 1.00 74.19 191 VAL A CA 1
ATOM 1519 C C . VAL A 1 191 ? -15.386 15.463 -12.164 1.00 74.19 191 VAL A C 1
ATOM 1521 O O . VAL A 1 191 ? -15.178 15.324 -13.369 1.00 74.19 191 VAL A O 1
ATOM 1524 N N . TYR A 1 192 ? -15.125 14.518 -11.265 1.00 77.56 192 TYR A N 1
ATOM 1525 C CA . TYR A 1 192 ? -14.741 13.164 -11.641 1.00 77.56 192 TYR A CA 1
ATOM 1526 C C . TYR A 1 192 ? -15.985 12.370 -12.043 1.00 77.56 192 TYR A C 1
ATOM 1528 O O . TYR A 1 192 ? -16.967 12.299 -11.299 1.00 77.56 192 TYR A O 1
ATOM 1536 N N . ASP A 1 193 ? -15.934 11.773 -13.231 1.00 82.81 193 ASP A N 1
ATOM 1537 C CA . ASP A 1 193 ? -17.007 10.969 -13.801 1.00 82.81 193 ASP A CA 1
ATOM 1538 C C . ASP A 1 193 ? -16.566 9.498 -13.855 1.00 82.81 193 ASP A C 1
ATOM 1540 O O . ASP A 1 193 ? -15.797 9.133 -14.747 1.00 82.81 193 ASP A O 1
ATOM 1544 N N . PRO A 1 194 ? -17.042 8.643 -12.933 1.00 77.50 194 PRO A N 1
ATOM 1545 C CA . PRO A 1 194 ? -16.651 7.238 -12.877 1.00 77.50 194 PRO A CA 1
ATOM 1546 C C . PRO A 1 194 ? -16.877 6.474 -14.182 1.00 77.50 194 PRO A C 1
ATOM 1548 O O . PRO A 1 194 ? -16.117 5.567 -14.504 1.00 77.50 194 PRO A O 1
ATOM 1551 N N . GLU A 1 195 ? -17.889 6.855 -14.967 1.00 78.88 195 GLU A N 1
ATOM 1552 C CA . GLU A 1 195 ? -18.177 6.238 -16.267 1.00 78.88 195 GLU A CA 1
ATOM 1553 C C . GLU A 1 195 ? -17.095 6.543 -17.309 1.00 78.88 195 GLU A C 1
ATOM 1555 O O . GLU A 1 195 ? -16.905 5.773 -18.247 1.00 78.88 195 GLU A O 1
ATOM 1560 N N . LYS A 1 196 ? -16.378 7.660 -17.149 1.00 77.81 196 LYS A N 1
ATOM 1561 C CA . LYS A 1 196 ? -15.285 8.078 -18.035 1.00 77.81 196 LYS A CA 1
ATOM 1562 C C . LYS A 1 196 ? -13.909 7.719 -17.483 1.00 77.81 196 LYS A C 1
ATOM 1564 O O . LYS A 1 196 ? -12.972 7.600 -18.268 1.00 77.81 196 LYS A O 1
ATOM 1569 N N . GLY A 1 197 ? -13.789 7.544 -16.167 1.00 73.75 197 GLY A N 1
ATOM 1570 C CA . GLY A 1 197 ? -12.492 7.489 -15.504 1.00 73.75 197 GLY A CA 1
ATOM 1571 C C . GLY A 1 197 ? -11.740 8.814 -15.661 1.00 73.75 197 GLY A C 1
ATOM 1572 O O . GLY A 1 197 ? -12.338 9.866 -15.886 1.00 73.75 197 GLY A O 1
ATOM 1573 N N . ASP A 1 198 ? -10.417 8.752 -15.572 1.00 69.81 198 ASP A N 1
ATOM 1574 C CA . ASP A 1 198 ? -9.522 9.890 -15.773 1.00 69.81 198 ASP A CA 1
ATOM 1575 C C . ASP A 1 198 ? -8.238 9.389 -16.445 1.00 69.81 198 ASP A C 1
ATOM 1577 O O . ASP A 1 198 ? -7.334 8.851 -15.803 1.00 69.81 198 ASP A O 1
ATOM 1581 N N . SER A 1 199 ? -8.185 9.512 -17.772 1.00 55.81 199 SER A N 1
ATOM 1582 C CA . SER A 1 199 ? -7.069 9.012 -18.579 1.00 55.81 199 SER A CA 1
ATOM 1583 C C . SER A 1 199 ? -5.754 9.724 -18.288 1.00 55.81 199 SER A C 1
ATOM 1585 O O . SER A 1 199 ? -4.697 9.107 -18.417 1.00 55.81 199 SER A O 1
ATOM 1587 N N . ASP A 1 200 ? -5.816 10.993 -17.886 1.00 51.84 200 ASP A N 1
ATOM 1588 C CA . ASP A 1 200 ? -4.633 11.806 -17.608 1.00 51.84 200 ASP A CA 1
ATOM 1589 C C . ASP A 1 200 ? -3.966 11.354 -16.301 1.00 51.84 200 ASP A C 1
ATOM 1591 O O . ASP A 1 200 ? -2.742 11.397 -16.179 1.00 51.84 200 ASP A O 1
ATOM 1595 N N . ASN A 1 201 ? -4.767 10.820 -15.372 1.00 49.06 201 ASN A N 1
ATOM 1596 C CA . ASN A 1 201 ? -4.320 10.240 -14.106 1.00 49.06 201 ASN A CA 1
ATOM 1597 C C . ASN A 1 201 ? -4.292 8.695 -14.099 1.00 49.06 201 ASN A C 1
ATOM 1599 O O . ASN A 1 201 ? -4.072 8.080 -13.058 1.00 49.06 201 ASN A O 1
ATOM 1603 N N . GLY A 1 202 ? -4.484 8.040 -15.252 1.00 50.25 202 GLY A N 1
ATOM 1604 C CA . GLY A 1 202 ? -4.390 6.578 -15.390 1.00 50.25 202 GLY A CA 1
ATOM 1605 C C . GLY A 1 202 ? -5.558 5.782 -14.787 1.00 50.25 202 GLY A C 1
ATOM 1606 O O . GLY A 1 202 ? -5.455 4.565 -14.614 1.00 50.25 202 GLY A O 1
ATOM 1607 N N . ILE A 1 203 ? -6.676 6.444 -14.491 1.00 65.19 203 ILE A N 1
ATOM 1608 C CA . ILE A 1 203 ? -7.870 5.856 -13.886 1.00 65.19 203 ILE A CA 1
ATOM 1609 C C . ILE A 1 203 ? -8.792 5.347 -14.994 1.00 65.19 203 ILE A C 1
ATOM 1611 O O . ILE A 1 203 ? -9.226 6.098 -15.869 1.00 65.19 203 ILE A O 1
ATOM 1615 N N . LYS A 1 204 ? -9.103 4.050 -14.966 1.00 69.88 204 LYS A N 1
ATOM 1616 C CA . LYS A 1 204 ? -9.930 3.415 -15.998 1.00 69.88 204 LYS A CA 1
ATOM 1617 C C . LYS A 1 204 ? -11.411 3.819 -15.876 1.00 69.88 204 LYS A C 1
ATOM 1619 O O . LYS A 1 204 ? -11.903 3.990 -14.761 1.00 69.88 204 LYS A O 1
ATOM 1624 N N . PRO A 1 205 ? -12.143 3.905 -17.002 1.00 78.12 205 PRO A N 1
ATOM 1625 C CA . PRO A 1 205 ? -13.603 3.952 -16.995 1.00 78.12 205 PRO A CA 1
ATOM 1626 C C . PRO A 1 205 ? -14.200 2.802 -16.172 1.00 78.12 205 PRO A C 1
ATOM 1628 O O . PRO A 1 205 ? -13.744 1.663 -16.277 1.00 78.12 205 PRO A O 1
ATOM 1631 N N . GLY A 1 206 ? -15.222 3.093 -15.371 1.00 70.31 206 GLY A N 1
ATOM 1632 C CA . GLY A 1 206 ? -15.869 2.141 -14.463 1.00 70.31 206 GLY A CA 1
ATOM 1633 C C . GLY A 1 206 ? -15.290 2.114 -13.044 1.00 70.31 206 GLY A C 1
ATOM 1634 O O . GLY A 1 206 ? -15.796 1.379 -12.199 1.00 70.31 206 GLY A O 1
ATOM 1635 N N . THR A 1 207 ? -14.272 2.923 -12.743 1.00 69.81 207 THR A N 1
ATOM 1636 C CA . THR A 1 207 ? -13.737 3.072 -11.384 1.00 69.81 207 THR A CA 1
ATOM 1637 C C . THR A 1 207 ? -14.585 4.080 -10.595 1.00 69.81 207 THR A C 1
ATOM 1639 O O . THR A 1 207 ? -14.580 5.266 -10.926 1.00 69.81 207 THR A O 1
ATOM 1642 N N . THR A 1 208 ? -15.333 3.649 -9.563 1.00 73.31 208 THR A N 1
ATOM 1643 C CA . THR A 1 208 ? -16.057 4.587 -8.665 1.00 73.31 208 THR A CA 1
ATOM 1644 C C . THR A 1 208 ? -15.070 5.531 -7.985 1.00 73.31 208 THR A C 1
ATOM 1646 O O . THR A 1 208 ? -13.909 5.163 -7.834 1.00 73.31 208 THR A O 1
ATOM 1649 N N . PHE A 1 209 ? -15.495 6.728 -7.564 1.00 66.81 209 PHE A N 1
ATOM 1650 C CA . PHE A 1 209 ? -14.579 7.666 -6.902 1.00 66.81 209 PHE A CA 1
ATOM 1651 C C . PHE A 1 209 ? -13.908 7.040 -5.666 1.00 66.81 209 PHE A C 1
ATOM 1653 O O . PHE A 1 209 ? -12.718 7.220 -5.456 1.00 66.81 209 PHE A O 1
ATOM 1660 N N . GLU A 1 210 ? -14.633 6.208 -4.914 1.00 56.22 210 GLU A N 1
ATOM 1661 C CA . GLU A 1 210 ? -14.118 5.474 -3.749 1.00 56.22 210 GLU A CA 1
ATOM 1662 C C . GLU A 1 210 ? -13.133 4.349 -4.112 1.00 56.22 210 GLU A C 1
ATOM 1664 O O . GLU A 1 210 ? -12.378 3.900 -3.254 1.00 56.22 210 GLU A O 1
ATOM 1669 N N . ASN A 1 211 ? -13.170 3.876 -5.362 1.00 59.50 211 ASN A N 1
ATOM 1670 C CA . ASN A 1 211 ? -12.295 2.838 -5.910 1.00 59.50 211 ASN A CA 1
ATOM 1671 C C . ASN A 1 211 ? -11.184 3.409 -6.799 1.00 59.50 211 ASN A C 1
ATOM 1673 O O . ASN A 1 211 ? -10.331 2.650 -7.270 1.00 59.50 211 ASN A O 1
ATOM 1677 N N . ILE A 1 212 ? -11.176 4.724 -7.055 1.00 63.53 212 ILE A N 1
ATOM 1678 C CA . ILE A 1 212 ? -9.941 5.388 -7.453 1.00 63.53 212 ILE A CA 1
ATOM 1679 C C . ILE A 1 212 ? -8.989 5.085 -6.312 1.00 63.53 212 ILE A C 1
ATOM 1681 O O . ILE A 1 212 ? -9.348 5.297 -5.155 1.00 63.53 212 ILE A O 1
ATOM 1685 N N . SER A 1 213 ? -7.826 4.515 -6.618 1.00 48.62 213 SER A N 1
ATOM 1686 C CA . SER A 1 213 ? -6.815 4.244 -5.606 1.00 48.62 213 SER A CA 1
ATOM 1687 C C . SER A 1 213 ? -6.300 5.576 -5.059 1.00 48.62 213 SER A C 1
ATOM 1689 O O . SER A 1 213 ? -5.257 6.070 -5.472 1.00 48.62 213 SER A O 1
ATOM 1691 N N . ASP A 1 214 ? -7.053 6.156 -4.139 1.00 47.41 214 ASP A N 1
ATOM 1692 C CA . ASP A 1 214 ? -6.686 7.311 -3.336 1.00 47.41 214 ASP A CA 1
ATOM 1693 C C . ASP A 1 214 ? -6.175 6.813 -1.981 1.00 47.41 214 ASP A C 1
ATOM 1695 O O . ASP A 1 214 ? -6.484 7.326 -0.909 1.00 47.41 214 ASP A O 1
ATOM 1699 N N . GLU A 1 215 ? -5.384 5.745 -2.029 1.00 44.38 215 GLU A N 1
ATOM 1700 C CA . GLU A 1 215 ? -4.677 5.238 -0.871 1.00 44.38 215 GLU A CA 1
ATOM 1701 C C . GLU A 1 215 ? -3.232 5.720 -0.975 1.00 44.38 215 GLU A C 1
ATOM 1703 O O . GLU A 1 215 ? -2.377 5.130 -1.630 1.00 44.38 215 GLU A O 1
ATOM 1708 N N . TYR A 1 216 ? -2.995 6.880 -0.354 1.00 50.59 216 TYR A N 1
ATOM 1709 C CA . TYR A 1 216 ? -1.686 7.342 0.118 1.00 50.59 216 TYR A CA 1
ATOM 1710 C C . TYR A 1 216 ? -0.570 7.538 -0.930 1.00 50.59 216 TYR A C 1
ATOM 1712 O O . TYR A 1 216 ? 0.586 7.784 -0.577 1.00 50.59 216 TYR A O 1
ATOM 1720 N N . GLY A 1 217 ? -0.890 7.459 -2.224 1.00 60.44 217 GLY A N 1
ATOM 1721 C CA . GLY A 1 217 ? 0.094 7.521 -3.306 1.00 60.44 217 GLY A CA 1
ATOM 1722 C C . GLY A 1 217 ? 0.912 6.233 -3.495 1.00 60.44 217 GLY A C 1
ATOM 1723 O O . GLY A 1 217 ? 1.956 6.280 -4.151 1.00 60.44 217 GLY A O 1
ATOM 1724 N N . TYR A 1 218 ? 0.476 5.086 -2.953 1.00 72.31 218 TYR A N 1
ATOM 1725 C CA . TYR A 1 218 ? 1.160 3.796 -3.125 1.00 72.31 218 TYR A CA 1
ATOM 1726 C C . TYR A 1 218 ? 0.197 2.600 -3.279 1.00 72.31 218 TYR A C 1
ATOM 1728 O O . TYR A 1 218 ? -0.933 2.625 -2.814 1.00 72.31 218 TYR A O 1
ATOM 1736 N N . LEU A 1 219 ? 0.631 1.532 -3.969 1.00 85.38 219 LEU A N 1
ATOM 1737 C CA . LEU A 1 219 ? -0.240 0.394 -4.316 1.00 85.38 219 LEU A CA 1
ATOM 1738 C C . LEU A 1 219 ? -0.390 -0.632 -3.189 1.00 85.38 219 LEU A C 1
ATOM 1740 O O . LEU A 1 219 ? 0.611 -1.114 -2.664 1.00 85.38 219 LEU A O 1
ATOM 1744 N N . THR A 1 220 ? -1.611 -1.117 -2.972 1.00 88.00 220 THR A N 1
ATOM 1745 C CA . THR A 1 220 ? -1.955 -2.232 -2.071 1.00 88.00 220 THR A CA 1
ATOM 1746 C C . THR A 1 220 ? -2.346 -3.484 -2.876 1.00 88.00 220 THR A C 1
ATOM 1748 O O . THR A 1 220 ? -3.503 -3.884 -2.951 1.00 88.00 220 THR A O 1
ATOM 1751 N N . ASN A 1 221 ? -1.366 -4.130 -3.526 1.00 86.06 221 ASN A N 1
ATOM 1752 C CA . ASN A 1 221 ? -1.605 -5.228 -4.487 1.00 86.06 221 ASN A CA 1
ATOM 1753 C C . ASN A 1 221 ? -2.377 -6.428 -3.903 1.00 86.06 221 ASN A C 1
ATOM 1755 O O . ASN A 1 221 ? -3.063 -7.130 -4.645 1.00 86.06 221 ASN A O 1
ATOM 1759 N N . ARG A 1 222 ? -2.263 -6.675 -2.591 1.00 90.00 222 ARG A N 1
ATOM 1760 C CA . ARG A 1 222 ? -2.986 -7.740 -1.875 1.00 90.00 222 ARG A CA 1
ATOM 1761 C C . ARG A 1 222 ? -4.185 -7.214 -1.078 1.00 90.00 222 ARG A C 1
ATOM 1763 O O . ARG A 1 222 ? -4.689 -7.926 -0.216 1.00 90.00 222 ARG A O 1
ATOM 1770 N N . GLY A 1 223 ? -4.640 -5.991 -1.350 1.00 91.06 223 GLY A N 1
ATOM 1771 C CA . GLY A 1 223 ? -5.638 -5.293 -0.542 1.00 91.06 223 GLY A CA 1
ATOM 1772 C C . GLY A 1 223 ? -5.121 -4.943 0.856 1.00 91.06 223 GLY A C 1
ATOM 1773 O O . GLY A 1 223 ? -3.930 -5.027 1.133 1.00 91.06 223 GLY A O 1
ATOM 1774 N N . THR A 1 224 ? -6.029 -4.556 1.748 1.00 95.25 224 THR A N 1
ATOM 1775 C CA . THR A 1 224 ? -5.738 -4.264 3.158 1.00 95.25 224 THR A CA 1
ATOM 1776 C C . THR A 1 224 ? -6.911 -4.684 4.046 1.00 95.25 224 THR A C 1
ATOM 1778 O O . THR A 1 224 ? -7.980 -5.049 3.551 1.00 95.25 224 THR A O 1
ATOM 1781 N N . THR A 1 225 ? -6.730 -4.612 5.360 1.00 96.50 225 THR A N 1
ATOM 1782 C CA . THR A 1 225 ? -7.811 -4.650 6.349 1.00 96.50 225 THR A CA 1
ATOM 1783 C C . THR A 1 225 ? -7.812 -3.366 7.178 1.00 96.50 225 THR A C 1
ATOM 1785 O O . THR A 1 225 ? -6.816 -2.644 7.218 1.00 96.50 225 THR A O 1
ATOM 1788 N N . TYR A 1 226 ? -8.936 -3.091 7.841 1.00 97.25 226 TYR A N 1
ATOM 1789 C CA . TYR A 1 226 ? -9.047 -2.059 8.873 1.00 97.25 226 TYR A CA 1
ATOM 1790 C C . TYR A 1 226 ? -9.457 -2.760 10.156 1.00 97.25 226 TYR A C 1
ATOM 1792 O O . TYR A 1 226 ? -10.588 -3.232 10.292 1.00 97.25 226 TYR A O 1
ATOM 1800 N N . ASN A 1 227 ? -8.493 -2.916 11.048 1.00 98.50 227 ASN A N 1
ATOM 1801 C CA . ASN A 1 227 ? -8.635 -3.689 12.262 1.00 98.50 227 ASN A CA 1
ATOM 1802 C C . ASN A 1 227 ? -9.105 -2.768 13.390 1.00 98.50 227 ASN A C 1
ATOM 1804 O O . ASN A 1 227 ? -8.462 -1.771 13.704 1.00 98.50 227 ASN A O 1
ATOM 1808 N N . SER A 1 228 ? -10.217 -3.145 14.013 1.00 98.25 228 SER A N 1
ATOM 1809 C CA . SER A 1 228 ? -10.745 -2.539 15.235 1.00 98.25 228 SER A CA 1
ATOM 1810 C C . SER A 1 228 ? -10.908 -3.629 16.289 1.00 98.25 228 SER A C 1
ATOM 1812 O O . SER A 1 228 ? -11.369 -4.728 15.960 1.00 98.25 228 SER A O 1
ATOM 1814 N N . TYR A 1 229 ? -10.595 -3.334 17.548 1.00 98.75 229 TYR A N 1
ATOM 1815 C CA . TYR A 1 229 ? -10.549 -4.338 18.613 1.00 98.75 229 TYR A CA 1
ATOM 1816 C C . TYR A 1 229 ? -11.595 -4.057 19.688 1.00 98.75 229 TYR A C 1
ATOM 1818 O O . TYR A 1 229 ? -11.634 -2.972 20.260 1.00 98.75 229 TYR A O 1
ATOM 1826 N N . LEU A 1 230 ? -12.441 -5.043 19.990 1.00 98.69 230 LEU A N 1
ATOM 1827 C CA . LEU A 1 230 ? -13.468 -4.938 21.026 1.00 98.69 230 LEU A CA 1
ATOM 1828 C C . LEU A 1 230 ? -13.023 -5.681 22.293 1.00 98.69 230 LEU A C 1
ATOM 1830 O O . LEU A 1 230 ? -12.886 -6.903 22.285 1.00 98.69 230 LEU A O 1
ATOM 1834 N N . ILE A 1 231 ? -12.843 -4.949 23.391 1.00 98.69 231 ILE A N 1
ATOM 1835 C CA . ILE A 1 231 ? -12.452 -5.486 24.697 1.00 98.69 231 ILE A CA 1
ATOM 1836 C C . ILE A 1 231 ? -13.684 -5.551 25.600 1.00 98.69 231 ILE A C 1
ATOM 1838 O O . ILE A 1 231 ? -14.271 -4.527 25.966 1.00 98.69 231 ILE A O 1
ATOM 1842 N N . ILE A 1 232 ? -14.075 -6.774 25.969 1.00 98.31 232 ILE A N 1
ATOM 1843 C CA . ILE A 1 232 ? -15.209 -7.026 26.862 1.00 98.31 232 ILE A CA 1
ATOM 1844 C C . ILE A 1 232 ? -14.724 -7.118 28.306 1.00 98.31 232 ILE A C 1
ATOM 1846 O O . ILE A 1 232 ? -14.031 -8.059 28.701 1.00 98.31 232 ILE A O 1
ATOM 1850 N N . ASP A 1 233 ? -15.142 -6.145 29.106 1.00 98.44 233 ASP A N 1
ATOM 1851 C CA . ASP A 1 233 ? -14.889 -6.081 30.541 1.00 98.44 233 ASP A CA 1
ATOM 1852 C C . ASP A 1 233 ? -16.055 -5.353 31.239 1.00 98.44 233 ASP A C 1
ATOM 1854 O O . ASP A 1 233 ? -17.116 -5.151 30.644 1.00 98.44 233 ASP A O 1
ATOM 1858 N N . LYS A 1 234 ? -15.892 -4.952 32.505 1.00 98.38 234 LYS A N 1
ATOM 1859 C CA . LYS A 1 234 ? -16.875 -4.129 33.228 1.00 98.38 234 LYS A CA 1
ATOM 1860 C C . LYS A 1 234 ? -17.189 -2.829 32.480 1.00 98.38 234 LYS A C 1
ATOM 1862 O O . LYS A 1 234 ? -18.312 -2.338 32.580 1.00 98.38 234 LYS A O 1
ATOM 1867 N N . LYS A 1 235 ? -16.195 -2.274 31.788 1.00 98.62 235 LYS A N 1
ATOM 1868 C CA . LYS A 1 235 ? -16.312 -1.156 30.862 1.00 98.62 235 LYS A CA 1
ATOM 1869 C C . LYS A 1 235 ? -15.933 -1.615 29.464 1.00 98.62 235 LYS A C 1
ATOM 1871 O O . LYS A 1 235 ? -14.770 -1.904 29.190 1.00 98.62 235 LYS A O 1
ATOM 1876 N N . ILE A 1 236 ? -16.924 -1.708 28.588 1.00 98.75 236 ILE A N 1
ATOM 1877 C CA . ILE A 1 236 ? -16.724 -2.222 27.235 1.00 98.75 236 ILE A CA 1
ATOM 1878 C C . ILE A 1 236 ? -15.983 -1.166 26.422 1.00 98.75 236 ILE A C 1
ATOM 1880 O O . ILE A 1 236 ? -16.427 -0.020 26.333 1.00 98.75 236 ILE A O 1
ATOM 1884 N N . THR A 1 237 ? -14.864 -1.562 25.823 1.00 98.88 237 THR A N 1
ATOM 1885 C CA . THR A 1 237 ? -13.972 -0.641 25.114 1.00 98.88 237 THR A CA 1
ATOM 1886 C C . THR A 1 237 ? -13.786 -1.075 23.671 1.00 98.88 237 THR A C 1
ATOM 1888 O O . THR A 1 237 ? -13.389 -2.207 23.413 1.00 98.88 237 THR A O 1
ATOM 1891 N N . LEU A 1 238 ? -14.056 -0.170 22.736 1.00 98.88 238 LEU A N 1
ATOM 1892 C CA . LEU A 1 238 ? -13.710 -0.319 21.328 1.00 98.88 238 LEU A CA 1
ATOM 1893 C C . LEU A 1 238 ? -12.409 0.449 21.065 1.00 98.88 238 LEU A C 1
ATOM 1895 O O . LEU A 1 238 ? -12.348 1.644 21.337 1.00 98.88 238 LEU A O 1
ATOM 1899 N N . VAL A 1 239 ? -11.373 -0.223 20.569 1.00 98.88 239 VAL A N 1
ATOM 1900 C CA . VAL A 1 239 ? -10.092 0.385 20.194 1.00 98.88 239 VAL A CA 1
ATOM 1901 C C . VAL A 1 239 ? -10.020 0.513 18.680 1.00 98.88 239 VAL A C 1
ATOM 1903 O O . VAL A 1 239 ? -10.049 -0.492 17.967 1.00 98.88 239 VAL A O 1
ATOM 1906 N N . ASP A 1 240 ? -9.922 1.765 18.240 1.00 98.62 240 ASP A N 1
ATOM 1907 C CA . ASP A 1 240 ? -10.045 2.245 16.869 1.00 98.62 240 ASP A CA 1
ATOM 1908 C C . ASP A 1 240 ? -11.381 1.860 16.203 1.00 98.62 240 ASP A C 1
ATOM 1910 O O . ASP A 1 240 ? -12.187 1.079 16.712 1.00 98.62 240 ASP A O 1
ATOM 1914 N N . THR A 1 241 ? -11.679 2.486 15.070 1.00 98.25 241 THR A N 1
ATOM 1915 C CA . THR A 1 241 ? -12.829 2.139 14.227 1.00 98.25 241 THR A CA 1
ATOM 1916 C C . THR A 1 241 ? -12.341 1.829 12.811 1.00 98.25 241 THR A C 1
ATOM 1918 O O . THR A 1 241 ? -11.171 1.523 12.604 1.00 98.25 241 THR A O 1
ATOM 1921 N N . VAL A 1 242 ? -13.230 1.876 11.824 1.00 96.06 242 VAL A N 1
ATOM 1922 C CA . VAL A 1 242 ? -12.915 1.553 10.427 1.00 96.06 242 VAL A CA 1
ATOM 1923 C C . VAL A 1 242 ? -13.280 2.706 9.497 1.00 96.06 242 VAL A C 1
ATOM 1925 O O . VAL A 1 242 ? -14.014 3.626 9.889 1.00 96.06 242 VAL A O 1
ATOM 1928 N N . LYS A 1 243 ? -12.853 2.622 8.231 1.00 90.00 243 LYS A N 1
ATOM 1929 C CA . LYS A 1 243 ? -13.343 3.492 7.153 1.00 90.00 243 LYS A CA 1
ATOM 1930 C C . LYS A 1 243 ? -14.866 3.589 7.183 1.00 90.00 243 LYS A C 1
ATOM 1932 O O . LYS A 1 243 ? -15.569 2.602 7.380 1.00 90.00 243 LYS A O 1
ATOM 1937 N N . HIS A 1 244 ? -15.385 4.788 6.939 1.00 87.75 244 HIS A N 1
ATOM 1938 C CA . HIS A 1 244 ? -16.813 5.104 7.064 1.00 87.75 244 HIS A CA 1
ATOM 1939 C C . HIS A 1 244 ? -17.755 4.183 6.256 1.00 87.75 244 HIS A C 1
ATOM 1941 O O . HIS A 1 244 ? -18.923 4.028 6.635 1.00 87.75 244 HIS A O 1
ATOM 1947 N N . TYR A 1 245 ? -17.270 3.602 5.150 1.00 82.19 245 TYR A N 1
ATOM 1948 C CA . TYR A 1 245 ? -18.014 2.672 4.296 1.00 82.19 245 TYR A CA 1
ATOM 1949 C C . TYR A 1 245 ? -17.956 1.209 4.770 1.00 82.19 245 TYR A C 1
ATOM 1951 O O . TYR A 1 245 ? -18.755 0.401 4.314 1.00 82.19 245 TYR A O 1
ATOM 1959 N N . LEU A 1 246 ? -17.067 0.869 5.709 1.00 85.62 246 LEU A N 1
ATOM 1960 C CA . LEU A 1 246 ? -16.999 -0.446 6.369 1.00 85.62 246 LEU A CA 1
ATOM 1961 C C . LEU A 1 246 ? -17.718 -0.467 7.723 1.00 85.62 246 LEU A C 1
ATOM 1963 O O . LEU A 1 246 ? -17.706 -1.480 8.420 1.00 85.62 246 LEU A O 1
ATOM 1967 N N . PHE A 1 247 ? -18.356 0.645 8.099 1.00 94.56 247 PHE A N 1
ATOM 1968 C CA . PHE A 1 247 ? -19.067 0.782 9.366 1.00 94.56 247 PHE A CA 1
ATOM 1969 C C . PHE A 1 247 ? -20.077 -0.345 9.608 1.00 94.56 247 PHE A C 1
ATOM 1971 O O . PHE A 1 247 ? -20.087 -0.921 10.692 1.00 94.56 247 PHE A O 1
ATOM 1978 N N . ASP A 1 248 ? -20.895 -0.680 8.607 1.00 92.25 248 ASP A N 1
ATOM 1979 C CA . ASP A 1 248 ? -21.962 -1.675 8.760 1.00 92.25 248 ASP A CA 1
ATOM 1980 C C . ASP A 1 248 ? -21.393 -3.085 9.007 1.00 92.25 248 ASP A C 1
ATOM 1982 O O . ASP A 1 248 ? -21.946 -3.848 9.799 1.00 92.25 248 ASP A O 1
ATOM 1986 N N . GLU A 1 249 ? -20.247 -3.416 8.398 1.00 94.94 249 GLU A N 1
ATOM 1987 C CA . GLU A 1 249 ? -19.539 -4.680 8.636 1.00 94.94 249 GLU A CA 1
ATOM 1988 C C . GLU A 1 249 ? -18.991 -4.749 10.068 1.00 94.94 249 GLU A C 1
ATOM 1990 O O . GLU A 1 249 ? -19.205 -5.742 10.768 1.00 94.94 249 GLU A O 1
ATOM 1995 N N . MET A 1 250 ? -18.327 -3.682 10.528 1.00 98.12 250 MET A N 1
ATOM 1996 C CA . MET A 1 250 ? -17.831 -3.584 11.905 1.00 98.12 250 MET A CA 1
ATOM 1997 C C . MET A 1 250 ? -18.986 -3.687 12.910 1.00 98.12 250 MET A C 1
ATOM 1999 O O . MET A 1 250 ? -18.918 -4.477 13.852 1.00 98.12 250 MET A O 1
ATOM 2003 N N . LEU A 1 251 ? -20.068 -2.934 12.693 1.00 98.12 251 LEU A N 1
ATOM 2004 C CA . LEU A 1 251 ? -21.236 -2.921 13.570 1.00 98.12 251 LEU A CA 1
ATOM 2005 C C . LEU A 1 251 ? -21.913 -4.293 13.641 1.00 98.12 251 LEU A C 1
ATOM 2007 O O . LEU A 1 251 ? -22.277 -4.726 14.736 1.00 98.12 251 LEU A O 1
ATOM 2011 N N . SER A 1 252 ? -22.057 -4.990 12.508 1.00 98.12 252 SER A N 1
ATOM 2012 C CA . SER A 1 252 ? -22.612 -6.348 12.470 1.00 98.12 252 SER A CA 1
ATOM 2013 C C . SER A 1 252 ? -21.794 -7.301 13.340 1.00 98.12 252 SER A C 1
ATOM 2015 O O . SER A 1 252 ? -22.361 -8.000 14.174 1.00 98.12 252 SER A O 1
ATOM 2017 N N . ARG A 1 253 ? -20.460 -7.277 13.216 1.00 97.75 253 ARG A N 1
ATOM 2018 C CA . ARG A 1 253 ? -19.561 -8.132 14.011 1.00 97.75 253 ARG A CA 1
ATOM 2019 C C . ARG A 1 253 ? -19.604 -7.814 15.504 1.00 97.75 253 ARG A C 1
ATOM 2021 O O . ARG A 1 253 ? -19.613 -8.727 16.319 1.00 97.75 253 ARG A O 1
ATOM 2028 N N . ILE A 1 254 ? -19.663 -6.533 15.877 1.00 98.56 254 ILE A N 1
ATOM 2029 C CA . ILE A 1 254 ? -19.830 -6.131 17.284 1.00 98.56 254 ILE A CA 1
ATOM 2030 C C . ILE A 1 254 ? -21.175 -6.642 17.823 1.00 98.56 254 ILE A C 1
ATOM 2032 O O . ILE A 1 254 ? -21.221 -7.187 18.926 1.00 98.56 254 ILE A O 1
ATOM 2036 N N . SER A 1 255 ? -22.245 -6.511 17.030 1.00 98.19 255 SER A N 1
ATOM 2037 C CA . SER A 1 255 ? -23.614 -6.897 17.406 1.00 98.19 255 SER A CA 1
ATOM 2038 C C . SER A 1 255 ? -23.786 -8.401 17.645 1.00 98.19 255 SER A C 1
ATOM 2040 O O . SER A 1 255 ? -24.685 -8.809 18.378 1.00 98.19 255 SER A O 1
ATOM 2042 N N . GLU A 1 256 ? -22.928 -9.236 17.052 1.00 98.19 256 GLU A N 1
ATOM 2043 C CA . GLU A 1 256 ? -22.889 -10.682 17.310 1.00 98.19 256 GLU A CA 1
ATOM 2044 C C . GLU A 1 256 ? -22.346 -11.023 18.709 1.00 98.19 256 GLU A C 1
ATOM 2046 O O . GLU A 1 256 ? -22.658 -1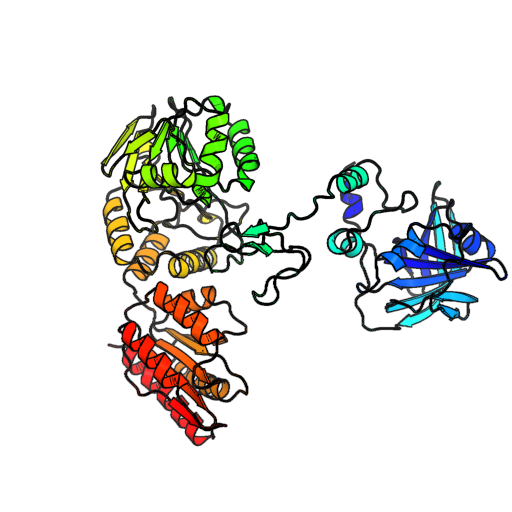2.086 19.246 1.00 98.19 256 GLU A O 1
ATOM 2051 N N . ILE A 1 257 ? -21.551 -10.132 19.312 1.00 98.00 257 ILE A N 1
ATOM 2052 C CA . ILE A 1 257 ? -20.883 -10.354 20.604 1.00 98.00 257 ILE A CA 1
ATOM 2053 C C . ILE A 1 257 ? -21.629 -9.638 21.737 1.00 98.00 257 ILE A C 1
ATOM 2055 O O . ILE A 1 257 ? -21.823 -10.204 22.815 1.00 98.00 257 ILE A O 1
ATOM 2059 N N . ILE A 1 258 ? -22.044 -8.388 21.511 1.00 98.25 258 ILE A N 1
ATOM 2060 C CA . ILE A 1 258 ? -22.722 -7.539 22.497 1.00 98.25 258 ILE A CA 1
ATOM 2061 C C . ILE A 1 258 ? -23.771 -6.641 21.840 1.00 98.25 258 ILE A C 1
ATOM 2063 O O . ILE A 1 258 ? -23.757 -6.407 20.642 1.00 98.25 258 ILE A O 1
ATOM 2067 N N . ASP A 1 259 ? -24.627 -6.036 22.659 1.00 98.12 259 ASP A N 1
ATOM 2068 C CA . ASP A 1 259 ? -25.382 -4.847 22.258 1.00 98.12 259 ASP A CA 1
ATOM 2069 C C . ASP A 1 259 ? -24.415 -3.647 22.116 1.00 98.12 259 ASP A C 1
ATOM 2071 O O . ASP A 1 259 ? -23.833 -3.239 23.131 1.00 98.12 259 ASP A O 1
ATOM 2075 N N . PRO A 1 260 ? -24.231 -3.065 20.910 1.00 98.00 260 PRO A N 1
ATOM 2076 C CA . PRO A 1 260 ? -23.246 -2.004 20.689 1.00 98.00 260 PRO A CA 1
ATOM 2077 C C . PRO A 1 260 ? -23.525 -0.723 21.487 1.00 98.00 260 PRO A C 1
ATOM 2079 O O . PRO A 1 260 ? -22.603 0.047 21.750 1.00 98.00 260 PRO A O 1
ATOM 2082 N N . SER A 1 261 ? -24.771 -0.497 21.924 1.00 98.19 261 SER A N 1
ATOM 2083 C CA . SER A 1 261 ? -25.125 0.658 22.763 1.00 98.19 261 SER A CA 1
ATOM 2084 C C . SER A 1 261 ? -24.474 0.615 24.153 1.00 98.19 261 SER A C 1
ATOM 2086 O O . SER A 1 261 ? -24.407 1.637 24.838 1.00 98.19 261 SER A O 1
ATOM 2088 N N . LYS A 1 262 ? -23.961 -0.555 24.562 1.00 98.25 262 LYS A N 1
ATOM 2089 C CA . LYS A 1 262 ? -23.273 -0.776 25.842 1.00 98.25 262 LYS A CA 1
ATOM 2090 C C . LYS A 1 262 ? -21.786 -0.427 25.820 1.00 98.25 262 LYS A C 1
ATOM 2092 O O . LYS A 1 262 ? -21.142 -0.566 26.853 1.00 98.25 262 LYS A O 1
ATOM 2097 N N . ILE A 1 263 ? -21.229 -0.015 24.680 1.00 98.81 263 ILE A N 1
ATOM 2098 C CA . ILE A 1 263 ? -19.836 0.440 24.606 1.00 98.81 263 ILE A CA 1
ATOM 2099 C C . ILE A 1 263 ? -19.668 1.686 25.490 1.00 98.81 263 ILE A C 1
ATOM 2101 O O . ILE A 1 263 ? -20.341 2.696 25.288 1.00 98.81 263 ILE A O 1
ATOM 2105 N N . ASP A 1 264 ? -18.772 1.604 26.476 1.00 98.81 264 ASP A N 1
ATOM 2106 C CA . ASP A 1 264 ? -18.465 2.687 27.416 1.00 98.81 264 ASP A CA 1
ATOM 2107 C C . ASP A 1 264 ? -17.349 3.602 26.889 1.00 98.81 264 ASP A C 1
ATOM 2109 O O . ASP A 1 264 ? -17.371 4.811 27.133 1.00 98.81 264 ASP A O 1
ATOM 2113 N N . TYR A 1 265 ? -16.367 3.032 26.185 1.00 98.88 265 TYR A N 1
ATOM 2114 C CA . TYR A 1 265 ? -15.178 3.740 25.711 1.00 98.88 265 TYR A CA 1
ATOM 2115 C C . TYR A 1 265 ? -14.901 3.469 24.233 1.00 98.88 265 TYR A C 1
ATOM 2117 O O . TYR A 1 265 ? -14.992 2.331 23.776 1.00 98.88 265 TYR A O 1
ATOM 2125 N N . ILE A 1 266 ? -14.508 4.514 23.504 1.00 98.81 266 ILE A N 1
ATOM 2126 C CA . ILE A 1 266 ? -13.929 4.414 22.160 1.00 98.81 266 ILE A CA 1
ATOM 2127 C C . ILE A 1 266 ? -12.519 4.998 22.226 1.00 98.81 266 ILE A C 1
ATOM 2129 O O . ILE A 1 266 ? -12.355 6.210 22.349 1.00 98.81 266 ILE A O 1
ATOM 2133 N N . VAL A 1 267 ? -11.494 4.157 22.173 1.00 98.88 267 VAL A N 1
ATOM 2134 C CA . VAL A 1 267 ? -10.101 4.602 22.084 1.00 98.88 267 VAL A CA 1
ATOM 2135 C C . VAL A 1 267 ? -9.795 4.923 20.624 1.00 98.88 267 VAL A C 1
ATOM 2137 O O . VAL A 1 267 ? -10.008 4.085 19.760 1.00 98.88 267 VAL A O 1
ATOM 2140 N N . SER A 1 268 ? -9.305 6.128 20.342 1.00 98.56 268 SER A N 1
ATOM 2141 C CA . SER A 1 268 ? -8.785 6.532 19.032 1.00 98.56 268 SER A CA 1
ATOM 2142 C C . SER A 1 268 ? -7.288 6.759 19.181 1.00 98.56 268 SER A C 1
ATOM 2144 O O . SER A 1 268 ? -6.855 7.834 19.617 1.00 98.56 268 SER A O 1
ATOM 2146 N N . ASN A 1 269 ? -6.521 5.713 18.862 1.00 98.62 269 ASN A N 1
ATOM 2147 C CA . ASN A 1 269 ? -5.058 5.735 18.853 1.00 98.62 269 ASN A CA 1
ATOM 2148 C C . ASN A 1 269 ? -4.527 6.675 17.772 1.00 98.62 269 ASN A C 1
ATOM 2150 O O . ASN A 1 269 ? -3.491 7.317 17.951 1.00 98.62 269 ASN A O 1
ATOM 2154 N N . HIS A 1 270 ? -5.263 6.749 16.665 1.00 98.12 270 HIS A N 1
ATOM 2155 C CA . HIS A 1 270 ? -4.941 7.574 15.523 1.00 98.12 270 HIS A CA 1
ATOM 2156 C C . HIS A 1 270 ? -6.203 8.214 14.926 1.00 98.12 270 HIS A C 1
ATOM 2158 O O . HIS A 1 270 ? -7.287 7.621 14.926 1.00 98.12 270 HIS A O 1
ATOM 2164 N N . VAL A 1 271 ? -6.082 9.463 14.470 1.00 97.19 271 VAL A N 1
ATOM 2165 C CA . VAL A 1 271 ? -7.201 10.253 13.939 1.00 97.19 271 VAL A CA 1
ATOM 2166 C C . VAL A 1 271 ? -7.405 10.126 12.439 1.00 97.19 271 VAL A C 1
ATOM 2168 O O . VAL A 1 271 ? -8.415 10.642 11.949 1.00 97.19 271 VAL A O 1
ATOM 2171 N N . GLU A 1 272 ? -6.497 9.480 11.707 1.00 95.12 272 GLU A N 1
ATOM 2172 C CA . GLU A 1 272 ? -6.678 9.296 10.271 1.00 95.12 272 GLU A CA 1
ATOM 2173 C C . GLU A 1 272 ? -8.000 8.575 9.969 1.00 95.12 272 GLU A C 1
ATOM 2175 O O . GLU A 1 272 ? -8.523 7.788 10.763 1.00 95.12 272 GLU A O 1
ATOM 2180 N N . MET A 1 273 ? -8.653 8.975 8.875 1.00 92.69 273 MET A N 1
ATOM 2181 C CA . MET A 1 273 ? -10.072 8.675 8.643 1.00 92.69 273 MET A CA 1
ATOM 2182 C C . MET A 1 273 ? -10.346 7.226 8.248 1.00 92.69 273 MET A C 1
ATOM 2184 O O . MET A 1 273 ? -11.505 6.816 8.160 1.00 92.69 273 MET A O 1
ATOM 2188 N N . ASP A 1 274 ? -9.311 6.438 8.033 1.00 89.44 274 ASP A N 1
ATOM 2189 C CA . ASP A 1 274 ? -9.420 5.007 7.852 1.00 89.44 274 ASP A CA 1
ATOM 2190 C C . ASP A 1 274 ? -9.529 4.222 9.167 1.00 89.44 274 ASP A C 1
ATOM 2192 O O . ASP A 1 274 ? -10.108 3.134 9.177 1.00 89.44 274 ASP A O 1
ATOM 2196 N N . HIS A 1 275 ? -9.135 4.837 10.284 1.00 95.75 275 HIS A N 1
ATOM 2197 C CA . HIS A 1 275 ? -9.337 4.325 11.644 1.00 95.75 275 HIS A CA 1
ATOM 2198 C C . HIS A 1 275 ? -10.372 5.116 12.435 1.00 95.75 275 HIS A C 1
ATOM 2200 O O . HIS A 1 275 ? -11.043 4.580 13.313 1.00 95.75 275 HIS A O 1
ATOM 2206 N N . SER A 1 276 ? -10.538 6.406 12.147 1.00 96.81 276 SER A N 1
ATOM 2207 C CA . SER A 1 276 ? -11.472 7.277 12.864 1.00 96.81 276 SER A CA 1
ATOM 2208 C C . SER A 1 276 ? -12.808 7.448 12.143 1.00 96.81 276 SER A C 1
ATOM 2210 O O . SER A 1 276 ? -13.771 7.915 12.755 1.00 96.81 276 SER A O 1
ATOM 2212 N N . GLY A 1 277 ? -12.886 7.064 10.860 1.00 94.62 277 GLY A N 1
ATOM 2213 C CA . GLY A 1 277 ? -13.975 7.395 9.931 1.00 94.62 277 GLY A CA 1
ATOM 2214 C C . GLY A 1 277 ? -15.375 7.002 10.393 1.00 94.62 277 GLY A C 1
ATOM 2215 O O . GLY A 1 277 ? -16.365 7.588 9.951 1.00 94.62 277 GLY A O 1
ATOM 2216 N N . SER A 1 278 ? -15.466 6.029 11.295 1.00 97.19 278 SER A N 1
ATOM 2217 C CA . SER A 1 278 ? -16.724 5.498 11.808 1.00 97.19 278 SER A CA 1
ATOM 2218 C C . SER A 1 278 ? -17.083 5.973 13.219 1.00 97.19 278 SER A C 1
ATOM 2220 O O . SER A 1 278 ? -18.186 5.679 13.681 1.00 97.19 278 SER A O 1
ATOM 2222 N N . ILE A 1 279 ? -16.231 6.758 13.892 1.00 97.94 279 ILE A N 1
ATOM 2223 C CA . ILE A 1 279 ? -16.479 7.244 15.264 1.00 97.94 279 ILE A CA 1
ATOM 2224 C C . ILE A 1 279 ? -17.811 7.996 15.356 1.00 97.94 279 ILE A C 1
ATOM 2226 O O . ILE A 1 279 ? -18.606 7.735 16.257 1.00 97.94 279 ILE A O 1
ATOM 2230 N N . SER A 1 280 ? -18.100 8.896 14.405 1.00 96.69 280 SER A N 1
ATOM 2231 C CA . SER A 1 280 ? -19.348 9.672 14.443 1.00 96.69 280 SER A CA 1
ATOM 2232 C C . SER A 1 280 ? -20.591 8.785 14.378 1.00 96.69 280 SER A C 1
ATOM 2234 O O . SER A 1 280 ? -21.549 9.074 15.085 1.00 96.69 280 SER A O 1
ATOM 2236 N N . LYS A 1 281 ? -20.587 7.741 13.539 1.00 96.62 281 LYS A N 1
ATOM 2237 C CA . LYS A 1 281 ? -21.721 6.814 13.417 1.00 96.62 281 LYS A CA 1
ATOM 2238 C C . LYS A 1 281 ? -21.832 5.918 14.650 1.00 96.62 281 LYS A C 1
ATOM 2240 O O . LYS A 1 281 ? -22.930 5.652 15.122 1.00 96.62 281 LYS A O 1
ATOM 2245 N N . MET A 1 282 ? -20.701 5.498 15.217 1.00 98.12 282 MET A N 1
ATOM 2246 C CA . MET A 1 282 ? -20.692 4.702 16.443 1.00 98.12 282 MET A CA 1
ATOM 2247 C C . MET A 1 282 ? -21.319 5.473 17.614 1.00 98.12 282 MET A C 1
ATOM 2249 O O . MET A 1 282 ? -22.154 4.930 18.329 1.00 98.12 282 MET A O 1
ATOM 2253 N N . LEU A 1 283 ? -21.020 6.767 17.754 1.00 98.00 283 LEU A N 1
ATOM 2254 C CA . LEU A 1 283 ? -21.604 7.622 18.797 1.00 98.00 283 LEU A CA 1
ATOM 2255 C C . LEU A 1 283 ? -23.102 7.909 18.615 1.00 98.00 283 LEU A C 1
ATOM 2257 O O . LEU A 1 283 ? -23.753 8.329 19.566 1.00 98.00 283 LEU A O 1
ATOM 2261 N N . GLU A 1 284 ? -23.678 7.678 17.435 1.00 97.31 284 GLU A N 1
ATOM 2262 C CA . GLU A 1 284 ? -25.139 7.695 17.271 1.00 97.31 284 GLU A CA 1
ATOM 2263 C C . GLU A 1 284 ? -25.788 6.471 17.943 1.00 97.31 284 GLU A C 1
ATOM 2265 O O . GLU A 1 284 ? -26.928 6.549 18.396 1.00 97.31 284 GLU A O 1
ATOM 2270 N N . ILE A 1 285 ? -25.046 5.364 18.066 1.00 97.94 285 ILE A N 1
ATOM 2271 C CA . ILE A 1 285 ? -25.496 4.104 18.673 1.00 97.94 285 ILE A CA 1
ATOM 2272 C C . ILE A 1 285 ? -25.142 4.037 20.165 1.00 97.94 285 ILE A C 1
ATOM 2274 O O . ILE A 1 285 ? -25.967 3.613 20.974 1.00 97.94 285 ILE A O 1
ATOM 2278 N N . CYS A 1 286 ? -23.939 4.474 20.549 1.00 97.69 286 CYS A N 1
ATOM 2279 C CA . CYS A 1 286 ? -23.487 4.566 21.940 1.00 97.69 286 CYS A CA 1
ATOM 2280 C C . CYS A 1 286 ? -23.213 6.030 22.349 1.00 97.69 286 CYS A C 1
ATOM 2282 O O . CYS A 1 286 ? -22.075 6.408 22.626 1.00 97.69 286 CYS A O 1
ATOM 2284 N N . PRO A 1 287 ? -24.248 6.888 22.448 1.00 96.81 287 PRO A N 1
ATOM 2285 C CA . PRO A 1 287 ? -24.077 8.329 22.684 1.00 96.81 287 PRO A CA 1
ATOM 2286 C C . PRO A 1 287 ? -23.426 8.685 24.027 1.00 96.81 287 PRO A C 1
ATOM 2288 O O . PRO A 1 287 ? -22.938 9.800 24.200 1.00 96.81 287 PRO A O 1
ATOM 2291 N N . ASN A 1 288 ? -23.413 7.747 24.978 1.00 95.19 288 ASN A N 1
ATOM 2292 C CA . ASN A 1 288 ? -22.779 7.921 26.283 1.00 95.19 288 ASN A CA 1
ATOM 2293 C C . ASN A 1 288 ? -21.305 7.485 26.305 1.00 95.19 288 ASN A C 1
ATOM 2295 O O . ASN A 1 288 ? -20.643 7.691 27.326 1.00 95.19 288 ASN A O 1
ATOM 2299 N N . ALA A 1 289 ? -20.794 6.886 25.223 1.00 98.38 289 ALA A N 1
ATOM 2300 C CA . ALA A 1 289 ? -19.410 6.447 25.158 1.00 98.38 289 ALA A CA 1
ATOM 2301 C C . ALA A 1 289 ? -18.458 7.645 25.258 1.00 98.38 289 ALA A C 1
ATOM 2303 O O . ALA A 1 289 ? -18.692 8.711 24.679 1.00 98.38 289 ALA A O 1
ATOM 2304 N N . LYS A 1 290 ? -17.363 7.465 25.997 1.00 98.62 290 LYS A N 1
ATOM 2305 C CA . LYS A 1 290 ? -16.298 8.461 26.097 1.00 98.62 290 LYS A CA 1
ATOM 2306 C C . LYS A 1 290 ? -15.180 8.132 25.113 1.00 98.62 290 LYS A C 1
ATOM 2308 O O . LYS A 1 290 ? -14.734 6.990 25.035 1.00 98.62 290 LYS A O 1
ATOM 2313 N N . ILE A 1 291 ? -14.713 9.136 24.382 1.00 98.69 291 ILE A N 1
ATOM 2314 C CA . ILE A 1 291 ? -13.614 8.996 23.430 1.00 98.69 291 ILE A CA 1
ATOM 2315 C C . ILE A 1 291 ? -12.292 9.215 24.154 1.00 98.69 291 ILE A C 1
ATOM 2317 O O . ILE A 1 291 ? -12.063 10.297 24.693 1.00 98.69 291 ILE A O 1
ATOM 2321 N N . ILE A 1 292 ? -11.421 8.214 24.128 1.00 98.81 292 ILE A N 1
ATOM 2322 C CA . ILE A 1 292 ? -10.080 8.274 24.711 1.00 98.81 292 ILE A CA 1
ATOM 2323 C C . ILE A 1 292 ? -9.080 8.541 23.588 1.00 98.81 292 ILE A C 1
ATOM 2325 O O . ILE A 1 292 ? -9.061 7.812 22.600 1.00 98.81 292 ILE A O 1
ATOM 2329 N N . THR A 1 293 ? -8.273 9.594 23.688 1.00 98.56 293 THR A N 1
ATOM 2330 C CA . THR A 1 293 ? -7.324 9.953 22.619 1.00 98.56 293 THR A CA 1
ATOM 2331 C C . THR A 1 293 ? -6.158 10.789 23.146 1.00 98.56 293 THR A C 1
ATOM 2333 O O . THR A 1 293 ? -6.205 11.301 24.265 1.00 98.56 293 THR A O 1
ATOM 2336 N N . SER A 1 294 ? -5.113 10.964 22.340 1.00 97.69 294 SER A N 1
ATOM 2337 C CA . SER A 1 294 ? -3.937 11.753 22.708 1.00 97.69 294 SER A CA 1
ATOM 2338 C C . SER A 1 294 ? -4.220 13.261 22.738 1.00 97.69 294 SER A C 1
ATOM 2340 O O . SER A 1 294 ? -5.234 13.768 22.236 1.00 97.69 294 SER A O 1
ATOM 2342 N N . THR A 1 295 ? -3.268 14.035 23.272 1.00 94.25 295 THR A N 1
ATOM 2343 C CA . THR A 1 295 ? -3.374 15.509 23.325 1.00 94.25 295 THR A CA 1
ATOM 2344 C C . THR A 1 295 ? -3.493 16.135 21.930 1.00 94.25 295 THR A C 1
ATOM 2346 O O . THR A 1 295 ? -4.106 17.194 21.748 1.00 94.25 295 THR A O 1
ATOM 2349 N N . ARG A 1 296 ? -2.888 15.504 20.922 1.00 96.69 296 ARG A N 1
ATOM 2350 C CA . ARG A 1 296 ? -2.986 15.932 19.522 1.00 96.69 296 ARG A CA 1
ATOM 2351 C C . ARG A 1 296 ? -4.191 15.299 18.827 1.00 96.69 296 ARG A C 1
ATOM 2353 O O . ARG A 1 296 ? -4.813 15.980 18.011 1.00 96.69 296 ARG A O 1
ATOM 2360 N N . GLY A 1 297 ? -4.582 14.091 19.227 1.00 97.31 297 GLY A N 1
ATOM 2361 C CA . GLY A 1 297 ? -5.738 13.385 18.688 1.00 97.31 297 GLY A CA 1
ATOM 2362 C C . GLY A 1 297 ? -7.049 14.145 18.883 1.00 97.31 297 GLY A C 1
ATOM 2363 O O . GLY A 1 297 ? -7.785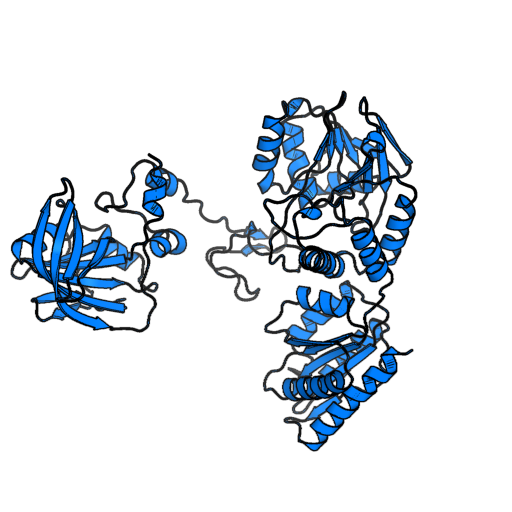 14.367 17.924 1.00 97.31 297 GLY A O 1
ATOM 2364 N N . ILE A 1 298 ? -7.291 14.717 20.069 1.00 96.88 298 ILE A N 1
ATOM 2365 C CA . ILE A 1 298 ? -8.493 15.544 20.293 1.00 96.88 298 ILE A CA 1
ATOM 2366 C C . ILE A 1 298 ? -8.574 16.736 19.324 1.00 96.88 298 ILE A C 1
ATOM 2368 O O . ILE A 1 298 ? -9.654 17.071 18.836 1.00 96.88 298 ILE A O 1
ATOM 2372 N N . LYS A 1 299 ? -7.440 17.373 18.999 1.00 95.56 299 LYS A N 1
ATOM 2373 C CA . LYS A 1 299 ? -7.405 18.487 18.036 1.00 95.56 299 LYS A CA 1
ATOM 2374 C C . LYS A 1 299 ? -7.726 17.998 16.623 1.00 95.56 299 LYS A C 1
ATOM 2376 O O . LYS A 1 299 ? -8.484 18.667 15.922 1.00 95.56 299 LYS A O 1
ATOM 2381 N N . GLY A 1 300 ? -7.178 16.846 16.234 1.00 95.88 300 GLY A N 1
ATOM 2382 C CA . GLY A 1 300 ? -7.446 16.195 14.950 1.00 95.88 300 GLY A CA 1
ATOM 2383 C C . GLY A 1 300 ? -8.918 15.820 14.792 1.00 95.88 300 GLY A C 1
ATOM 2384 O O . GLY A 1 300 ? -9.575 16.291 13.865 1.00 95.88 300 GLY A O 1
ATOM 2385 N N . LEU A 1 301 ? -9.479 15.076 15.748 1.00 97.19 301 LEU A N 1
ATOM 2386 C CA . LEU A 1 301 ? -10.880 14.641 15.725 1.00 97.19 301 LEU A CA 1
ATOM 2387 C C . LEU A 1 301 ? -11.847 15.829 15.681 1.00 97.19 301 LEU A C 1
ATOM 2389 O O . LEU A 1 301 ? -12.739 15.875 14.832 1.00 97.19 301 LEU A O 1
ATOM 2393 N N . LYS A 1 302 ? -11.637 16.850 16.523 1.00 97.06 302 LYS A N 1
ATOM 2394 C CA . LYS A 1 302 ? -12.449 18.076 16.473 1.00 97.06 302 LYS A CA 1
ATOM 2395 C C . LYS A 1 302 ? -12.367 18.765 15.116 1.00 97.06 302 LYS A C 1
ATOM 2397 O O . LYS A 1 302 ? -13.357 19.335 14.663 1.00 97.06 302 LYS A O 1
ATOM 2402 N N . ARG A 1 303 ? -11.212 18.722 14.446 1.00 95.31 303 ARG A N 1
ATOM 2403 C CA . ARG A 1 303 ? -11.043 19.348 13.133 1.00 95.31 303 ARG A CA 1
ATOM 2404 C C . ARG A 1 303 ? -11.709 18.555 12.009 1.00 95.31 303 ARG A C 1
ATOM 2406 O O . ARG A 1 303 ? -12.360 19.187 11.178 1.00 95.31 303 ARG A O 1
ATOM 2413 N N . HIS A 1 304 ? -11.574 17.229 11.998 1.00 92.75 304 HIS A N 1
ATOM 2414 C CA . HIS A 1 304 ? -12.213 16.357 11.008 1.00 92.75 304 HIS A CA 1
ATOM 2415 C C . HIS A 1 304 ? -13.738 16.412 11.118 1.00 92.75 304 HIS A C 1
ATOM 2417 O O . HIS A 1 304 ? -14.423 16.659 10.128 1.00 92.75 304 HIS A O 1
ATOM 2423 N N . TYR A 1 305 ? -14.270 16.250 12.331 1.00 93.88 305 TYR A N 1
ATOM 2424 C CA . TYR A 1 305 ? -15.708 16.071 12.535 1.00 93.88 305 TYR A CA 1
ATOM 2425 C C . TYR A 1 305 ? -16.454 17.356 12.878 1.00 93.88 305 TYR A C 1
ATOM 2427 O O . TYR A 1 305 ? -17.673 17.399 12.730 1.00 93.88 305 TYR A O 1
ATOM 2435 N N . LYS A 1 306 ? -15.754 18.405 13.334 1.00 95.25 306 LYS A N 1
ATOM 2436 C CA . LYS A 1 306 ? -16.356 19.677 13.781 1.00 95.25 306 LYS A CA 1
ATOM 2437 C C . LYS A 1 306 ? -17.452 19.466 14.839 1.00 95.25 306 LYS A C 1
ATOM 2439 O O . LYS A 1 306 ? -18.431 20.208 14.882 1.00 95.25 306 LYS A O 1
ATOM 2444 N N . LYS A 1 307 ? -17.283 18.441 15.680 1.00 92.00 307 LYS A N 1
ATOM 2445 C CA . LYS A 1 307 ? -18.196 18.054 16.762 1.00 92.00 307 LYS A CA 1
ATOM 2446 C C . LYS A 1 307 ? -17.482 18.117 18.110 1.00 92.00 307 LYS A C 1
ATOM 2448 O O . LYS A 1 307 ? -16.285 17.852 18.207 1.00 92.00 307 LYS A O 1
ATOM 2453 N N . GLU A 1 308 ? -18.246 18.446 19.144 1.00 93.88 308 GLU A N 1
ATOM 2454 C CA . GLU A 1 308 ? -17.820 18.392 20.542 1.00 93.88 308 GLU A CA 1
ATOM 2455 C C . GLU A 1 308 ? -18.426 17.142 21.184 1.00 93.88 308 GLU A C 1
ATOM 2457 O O . GLU A 1 308 ? -19.618 17.097 21.484 1.00 93.88 308 GLU A O 1
ATOM 2462 N N . TRP A 1 309 ? -17.605 16.105 21.329 1.00 96.31 309 TRP A N 1
ATOM 2463 C CA . TRP A 1 309 ? -17.970 14.848 21.977 1.00 96.31 309 TRP A CA 1
ATOM 2464 C C . TRP A 1 309 ? -17.435 14.782 23.411 1.00 96.31 309 TRP A C 1
ATOM 2466 O O . TRP A 1 309 ? -16.694 15.657 23.863 1.00 96.31 309 TRP A O 1
ATOM 2476 N N . ASN A 1 310 ? -17.804 13.728 24.137 1.00 97.62 310 ASN A N 1
ATOM 2477 C CA . ASN A 1 310 ? -17.266 13.450 25.463 1.00 97.62 310 ASN A CA 1
ATOM 2478 C C . ASN A 1 310 ? -15.851 12.863 25.338 1.00 97.62 310 ASN A C 1
ATOM 2480 O O . ASN A 1 310 ? -15.702 11.668 25.098 1.00 97.62 310 ASN A O 1
ATOM 2484 N N . PHE A 1 311 ? -14.824 13.703 25.457 1.00 98.00 311 PHE A N 1
ATOM 2485 C CA . PHE A 1 311 ? -13.422 13.295 25.338 1.00 98.00 311 PHE A CA 1
ATOM 2486 C C . PHE A 1 311 ? -12.751 13.102 26.704 1.00 98.00 311 PHE A C 1
ATOM 2488 O O . PHE A 1 311 ? -12.991 13.861 27.642 1.00 98.00 311 PHE A O 1
ATOM 2495 N N . GLU A 1 312 ? -11.818 12.158 26.775 1.00 98.31 312 GLU A N 1
ATOM 2496 C CA . GLU A 1 312 ? -10.785 12.058 27.805 1.00 98.31 312 GLU A CA 1
ATOM 2497 C C . GLU A 1 312 ? -9.420 11.966 27.126 1.00 98.31 312 GLU A C 1
ATOM 2499 O O . GLU A 1 312 ? -9.174 11.124 26.264 1.00 98.31 312 GLU A O 1
ATOM 2504 N N . VAL A 1 313 ? -8.560 12.923 27.467 1.00 98.19 313 VAL A N 1
ATOM 2505 C CA . VAL A 1 313 ? -7.233 13.055 26.872 1.00 98.19 313 VAL A CA 1
ATOM 2506 C C . VAL A 1 313 ? -6.235 12.311 27.738 1.00 98.19 313 VAL A C 1
ATOM 2508 O O . VAL A 1 313 ? -6.152 12.592 28.932 1.00 98.19 313 VAL A O 1
ATOM 2511 N N . VAL A 1 314 ? -5.457 11.433 27.116 1.00 98.31 314 VAL A N 1
ATOM 2512 C CA . VAL A 1 314 ? -4.392 10.656 27.759 1.00 98.31 314 VAL A CA 1
ATOM 2513 C C . VAL A 1 314 ? -3.017 11.065 27.231 1.00 98.31 314 VAL A C 1
ATOM 2515 O O . VAL A 1 314 ? -2.884 11.626 26.138 1.00 98.31 314 VAL A O 1
ATOM 2518 N N . LYS A 1 315 ? -1.989 10.813 28.038 1.00 97.25 315 LYS A N 1
ATOM 2519 C CA . LYS A 1 315 ? -0.566 11.025 27.749 1.00 97.25 315 LYS A CA 1
ATOM 2520 C C . LYS A 1 315 ? 0.221 9.753 28.052 1.00 97.25 315 LYS A C 1
ATOM 2522 O O . LYS A 1 315 ? -0.285 8.842 28.703 1.00 97.25 315 LYS A O 1
ATOM 2527 N N . SER A 1 316 ? 1.483 9.709 27.626 1.00 95.94 316 SER A N 1
ATOM 2528 C CA . SER A 1 316 ? 2.375 8.600 27.974 1.00 95.94 316 SER A CA 1
ATOM 2529 C C . SER A 1 316 ? 2.437 8.366 29.486 1.00 95.94 316 SER A C 1
ATOM 2531 O O . SER A 1 316 ? 2.779 9.276 30.241 1.00 95.94 316 SER A O 1
ATOM 2533 N N . GLY A 1 317 ? 2.145 7.133 29.902 1.00 95.00 317 GLY A N 1
ATOM 2534 C CA . GLY A 1 317 ? 2.129 6.713 31.305 1.00 95.00 317 GLY A CA 1
ATOM 2535 C C . GLY A 1 317 ? 0.759 6.802 31.982 1.00 95.00 317 GLY A C 1
ATOM 2536 O O . GLY A 1 317 ? 0.600 6.254 33.073 1.00 95.00 317 GLY A O 1
ATOM 2537 N N . ASP A 1 318 ? -0.234 7.429 31.344 1.00 98.25 318 ASP A N 1
ATOM 2538 C CA . ASP A 1 318 ? -1.611 7.386 31.829 1.00 98.25 318 ASP A CA 1
ATOM 2539 C C . ASP A 1 318 ? -2.194 5.975 31.667 1.00 98.25 318 ASP A C 1
ATOM 2541 O O . ASP A 1 318 ? -1.809 5.200 30.783 1.00 98.25 318 ASP A O 1
ATOM 2545 N N . THR A 1 319 ? -3.152 5.649 32.536 1.00 98.44 319 THR A N 1
ATOM 2546 C CA . THR A 1 319 ? -3.833 4.353 32.542 1.00 98.44 319 THR A CA 1
ATOM 2547 C C . THR A 1 319 ? -5.343 4.518 32.668 1.00 98.44 319 THR A C 1
ATOM 2549 O O . THR A 1 319 ? -5.827 5.468 33.284 1.00 98.44 319 THR A O 1
ATOM 2552 N N . LEU A 1 320 ? -6.093 3.571 32.108 1.00 98.56 320 LEU A N 1
ATOM 2553 C CA . LEU A 1 320 ? -7.547 3.491 32.196 1.00 98.56 320 LEU A CA 1
ATOM 2554 C C . LEU A 1 320 ? -7.955 2.086 32.640 1.00 98.56 320 LEU A C 1
ATOM 2556 O O . LEU A 1 320 ? -7.872 1.126 31.876 1.00 98.56 320 LEU A O 1
ATOM 2560 N N . ASN A 1 321 ? -8.416 1.958 33.884 1.00 98.44 321 ASN A N 1
ATOM 2561 C CA . ASN A 1 321 ? -8.970 0.700 34.376 1.00 98.44 321 ASN A CA 1
ATOM 2562 C C . ASN A 1 321 ? -10.387 0.497 33.820 1.00 98.44 321 ASN A C 1
ATOM 2564 O O . ASN A 1 321 ? -11.287 1.300 34.077 1.00 98.44 321 ASN A O 1
ATOM 2568 N N . ILE A 1 322 ? -10.583 -0.600 33.091 1.00 98.62 322 ILE A N 1
ATOM 2569 C CA . ILE A 1 322 ? -11.860 -0.957 32.464 1.00 98.62 322 ILE A CA 1
ATOM 2570 C C . ILE A 1 322 ? -12.559 -2.128 33.175 1.00 98.62 322 ILE A C 1
ATOM 2572 O O . ILE A 1 322 ? -13.610 -2.592 32.739 1.00 98.62 322 ILE A O 1
ATOM 2576 N N . GLY A 1 323 ? -12.027 -2.590 34.307 1.00 98.31 323 GLY A N 1
ATOM 2577 C CA . GLY A 1 323 ? -12.554 -3.699 35.094 1.00 98.31 323 GLY A CA 1
ATOM 2578 C C . GLY A 1 323 ? -11.444 -4.640 35.547 1.00 98.31 323 GLY A C 1
ATOM 2579 O O . GLY A 1 323 ? -10.692 -4.312 36.463 1.00 98.31 323 GLY A O 1
ATOM 2580 N N . LYS A 1 324 ? -11.379 -5.831 34.946 1.00 98.06 324 LYS A N 1
ATOM 2581 C CA . LYS A 1 324 ? -10.286 -6.790 35.170 1.00 98.06 324 LYS A CA 1
ATOM 2582 C C . LYS A 1 324 ? -8.997 -6.362 34.472 1.00 98.06 324 LYS A C 1
ATOM 2584 O O . LYS A 1 324 ? -7.932 -6.755 34.930 1.00 98.06 324 LYS A O 1
ATOM 2589 N N . ARG A 1 325 ? -9.114 -5.595 33.388 1.00 98.56 325 ARG A N 1
ATOM 2590 C CA . ARG A 1 325 ? -8.002 -5.063 32.597 1.00 98.56 325 ARG A CA 1
ATOM 2591 C C . ARG A 1 325 ? -7.740 -3.593 32.875 1.00 98.56 325 ARG A C 1
ATOM 2593 O O . ARG A 1 325 ? -8.667 -2.822 33.155 1.00 98.56 325 ARG A O 1
ATOM 2600 N N . THR A 1 326 ? -6.487 -3.199 32.698 1.00 98.56 326 THR A N 1
ATOM 2601 C CA . THR A 1 326 ? -6.045 -1.808 32.715 1.00 98.56 326 THR A CA 1
ATOM 2602 C C . THR A 1 326 ? -5.359 -1.488 31.395 1.00 98.56 326 THR A C 1
ATOM 2604 O O . THR A 1 326 ? -4.425 -2.168 30.991 1.00 98.56 326 THR A O 1
ATOM 2607 N N . LEU A 1 327 ? -5.822 -0.452 30.700 1.00 98.75 327 LEU A N 1
ATOM 2608 C CA . LEU A 1 327 ? -5.212 0.002 29.453 1.00 98.75 327 LEU A CA 1
ATOM 2609 C C . LEU A 1 327 ? -4.155 1.059 29.759 1.00 98.75 327 LEU A C 1
ATOM 2611 O O . LEU A 1 327 ? -4.432 2.015 30.476 1.00 98.75 327 LEU A O 1
ATOM 2615 N N . HIS A 1 328 ? -2.955 0.882 29.224 1.00 98.56 328 HIS A N 1
ATOM 2616 C CA . HIS A 1 328 ? -1.826 1.799 29.325 1.00 98.56 328 HIS A CA 1
ATOM 2617 C C . HIS A 1 328 ? -1.645 2.522 27.994 1.00 98.56 328 HIS A C 1
ATOM 2619 O O . HIS A 1 328 ? -1.703 1.888 26.940 1.00 98.56 328 HIS A O 1
ATOM 2625 N N . PHE A 1 329 ? -1.385 3.826 28.041 1.00 98.38 329 PHE A N 1
ATOM 2626 C CA . PHE A 1 329 ? -1.201 4.636 26.838 1.00 98.38 329 PHE A CA 1
ATOM 2627 C C . PHE A 1 329 ? 0.236 5.135 26.720 1.00 98.38 329 PHE A C 1
ATOM 2629 O O . PHE A 1 329 ? 0.837 5.592 27.698 1.00 98.38 329 PHE A O 1
ATOM 2636 N N . VAL A 1 330 ? 0.785 5.070 25.506 1.00 97.00 330 VAL A N 1
ATOM 2637 C CA . VAL A 1 330 ? 2.115 5.600 25.177 1.00 97.00 330 VAL A CA 1
ATOM 2638 C C . VAL A 1 330 ? 2.024 6.388 23.872 1.00 97.00 330 VAL A C 1
ATOM 2640 O O . VAL A 1 330 ? 1.669 5.845 22.831 1.00 97.00 330 VAL A O 1
ATOM 2643 N N . GLU A 1 331 ? 2.325 7.686 23.909 1.00 95.50 331 GLU A N 1
ATOM 2644 C CA . GLU A 1 331 ? 2.374 8.530 22.711 1.00 95.50 331 GLU A CA 1
ATOM 2645 C C . GLU A 1 331 ? 3.624 8.199 21.873 1.00 95.50 331 GLU A C 1
ATOM 2647 O O . GLU A 1 331 ? 4.746 8.198 22.384 1.00 95.50 331 GLU A O 1
ATOM 2652 N N . ILE A 1 332 ? 3.432 7.983 20.568 1.00 95.38 332 ILE A N 1
ATOM 2653 C CA . ILE A 1 332 ? 4.480 7.683 19.576 1.00 95.38 332 ILE A CA 1
ATOM 2654 C C . ILE A 1 332 ? 4.420 8.693 18.413 1.00 95.38 332 ILE A C 1
ATOM 2656 O O . ILE A 1 332 ? 4.186 8.335 17.258 1.00 95.38 332 ILE A O 1
ATOM 2660 N N . PRO A 1 333 ? 4.596 9.999 18.691 1.00 94.25 333 PRO A N 1
ATOM 2661 C CA . PRO A 1 333 ? 4.343 11.044 17.709 1.00 94.25 333 PRO A CA 1
ATOM 2662 C C . PRO A 1 333 ? 5.246 10.911 16.478 1.00 94.25 333 PRO A C 1
ATOM 2664 O O . PRO A 1 333 ? 6.459 10.731 16.591 1.00 94.25 333 PRO A O 1
ATOM 2667 N N . MET A 1 334 ? 4.651 11.139 15.307 1.00 93.00 334 MET A N 1
ATOM 2668 C CA . MET A 1 334 ? 5.251 10.959 13.979 1.00 93.00 334 MET A CA 1
ATOM 2669 C C . MET A 1 334 ? 5.555 9.498 13.625 1.00 93.00 334 MET A C 1
ATOM 2671 O O . MET A 1 334 ? 6.388 9.250 12.759 1.00 93.00 334 MET A O 1
ATOM 2675 N N . VAL A 1 335 ? 4.865 8.539 14.248 1.00 93.69 335 VAL A N 1
ATOM 2676 C CA . VAL A 1 335 ? 4.844 7.129 13.829 1.00 93.69 335 VAL A CA 1
ATOM 2677 C C . VAL A 1 335 ? 3.397 6.742 13.465 1.00 93.69 335 VAL A C 1
ATOM 2679 O O . VAL A 1 335 ? 2.736 6.045 14.219 1.00 93.69 335 VAL A O 1
ATOM 2682 N N . HIS A 1 336 ? 2.830 7.238 12.359 1.00 89.19 336 HIS A N 1
ATOM 2683 C CA . HIS A 1 336 ? 3.417 8.176 11.383 1.00 89.19 336 HIS A CA 1
ATOM 2684 C C . HIS A 1 336 ? 2.857 9.610 11.461 1.00 89.19 336 HIS A C 1
ATOM 2686 O O . HIS A 1 336 ? 3.389 10.509 10.805 1.00 89.19 336 HIS A O 1
ATOM 2692 N N . TRP A 1 337 ? 1.844 9.885 12.287 1.00 94.94 337 TRP A N 1
ATOM 2693 C CA . TRP A 1 337 ? 1.254 11.225 12.427 1.00 94.94 337 TRP A CA 1
ATOM 2694 C C . TRP A 1 337 ? 1.524 11.855 13.794 1.00 94.94 337 TRP A C 1
ATOM 2696 O O . TRP A 1 337 ? 1.917 11.184 14.749 1.00 94.94 337 TRP A O 1
ATOM 2706 N N . PRO A 1 338 ? 1.339 13.182 13.926 1.00 95.25 338 PRO A N 1
ATOM 2707 C CA . PRO A 1 338 ? 1.562 13.886 15.179 1.00 95.25 338 PRO A CA 1
ATOM 2708 C C . PRO A 1 338 ? 0.811 13.315 16.386 1.00 95.25 338 PRO A C 1
ATOM 2710 O O . PRO A 1 338 ? 1.317 13.484 17.492 1.00 95.25 338 PRO A O 1
ATOM 2713 N N . ASP A 1 339 ? -0.378 12.746 16.187 1.00 97.19 339 ASP A N 1
ATOM 2714 C CA . ASP A 1 339 ? -1.307 12.270 17.219 1.00 97.19 339 ASP A CA 1
ATOM 2715 C C . ASP A 1 339 ? -1.156 10.807 17.626 1.00 97.19 339 ASP A C 1
ATOM 2717 O O . ASP A 1 339 ? -1.730 10.443 18.653 1.00 97.19 339 ASP A O 1
ATOM 2721 N N . SER A 1 340 ? -0.387 10.021 16.871 1.00 97.19 340 SER A N 1
ATOM 2722 C CA . SER A 1 340 ? -0.260 8.581 17.068 1.00 97.19 340 SER A CA 1
ATOM 2723 C C . SER A 1 340 ? 0.107 8.231 18.516 1.00 97.19 340 SER A C 1
ATOM 2725 O O . SER A 1 340 ? 1.065 8.761 19.093 1.00 97.19 340 SER A O 1
ATOM 2727 N N . MET A 1 341 ? -0.664 7.318 19.098 1.00 97.75 341 MET A N 1
ATOM 2728 C CA . MET A 1 341 ? -0.398 6.673 20.381 1.00 97.75 341 MET A CA 1
ATOM 2729 C C . MET A 1 341 ? -0.670 5.174 20.271 1.00 97.75 341 MET A C 1
ATOM 2731 O O . MET A 1 341 ? -1.391 4.738 19.380 1.00 97.75 341 MET A O 1
ATOM 2735 N N . VAL A 1 342 ? -0.114 4.391 21.188 1.00 97.94 342 VAL A N 1
ATOM 2736 C CA . VAL A 1 342 ? -0.402 2.961 21.312 1.00 97.94 342 VAL A CA 1
ATOM 2737 C C . VAL A 1 342 ? -1.180 2.690 22.590 1.00 97.94 342 VAL A C 1
ATOM 2739 O O . VAL A 1 342 ? -1.003 3.379 23.601 1.00 97.94 342 VAL A O 1
ATOM 2742 N N . THR A 1 343 ? -2.006 1.650 22.546 1.00 98.75 343 THR A N 1
ATOM 2743 C CA . THR A 1 343 ? -2.708 1.110 23.710 1.00 98.75 343 THR A CA 1
ATOM 2744 C C . THR A 1 343 ? -2.105 -0.240 24.075 1.00 98.75 343 THR A C 1
ATOM 2746 O O . THR A 1 343 ? -1.953 -1.100 23.214 1.00 98.75 343 THR A O 1
ATOM 2749 N N . TYR A 1 344 ? -1.775 -0.450 25.344 1.00 98.69 344 TYR A N 1
ATOM 2750 C CA . TYR A 1 344 ? -1.232 -1.708 25.853 1.00 98.69 344 TYR A CA 1
ATOM 2751 C C . TYR A 1 344 ? -2.106 -2.250 26.986 1.00 98.69 344 TYR A C 1
ATOM 2753 O O . TYR A 1 344 ? -2.466 -1.504 27.894 1.00 98.69 344 TYR A O 1
ATOM 2761 N N . SER A 1 345 ? -2.443 -3.539 26.952 1.00 98.50 345 SER A N 1
ATOM 2762 C CA . SER A 1 345 ? -3.076 -4.239 28.075 1.00 98.50 345 SER A CA 1
ATOM 2763 C C . SER A 1 345 ? -2.067 -5.203 28.704 1.00 98.50 345 SER A C 1
ATOM 2765 O O . SER A 1 345 ? -1.749 -6.217 28.079 1.00 98.50 345 SER A O 1
ATOM 2767 N N . PRO A 1 346 ? -1.572 -4.932 29.928 1.00 98.19 346 PRO A N 1
ATOM 2768 C CA . PRO A 1 346 ? -0.637 -5.818 30.614 1.00 98.19 346 PRO A CA 1
ATOM 2769 C C . PRO A 1 346 ? -1.235 -7.180 30.952 1.00 98.19 346 PRO A C 1
ATOM 2771 O O . PRO A 1 346 ? -0.531 -8.182 30.908 1.00 98.19 346 PRO A O 1
ATOM 2774 N N . GLU A 1 347 ? -2.525 -7.235 31.292 1.00 98.44 347 GLU A N 1
ATOM 2775 C CA . GLU A 1 347 ? -3.175 -8.486 31.687 1.00 98.44 347 GLU A CA 1
ATOM 2776 C C . GLU A 1 347 ? -3.306 -9.475 30.522 1.00 98.44 347 GLU A C 1
ATOM 2778 O O . GLU A 1 347 ? -3.268 -10.683 30.748 1.00 98.44 347 GLU A O 1
ATOM 2783 N N . ASP A 1 348 ? -3.426 -8.969 29.291 1.00 98.06 348 ASP A N 1
ATOM 2784 C CA . ASP A 1 348 ? -3.439 -9.784 28.071 1.00 98.06 348 ASP A CA 1
ATOM 2785 C C . ASP A 1 348 ? -2.080 -9.801 27.346 1.00 98.06 348 ASP A C 1
ATOM 2787 O O . ASP A 1 348 ? -1.960 -10.466 26.317 1.00 98.0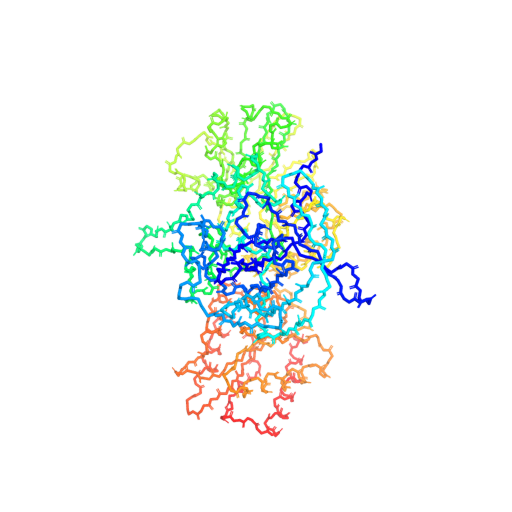6 348 ASP A O 1
ATOM 2791 N N . LYS A 1 349 ? -1.079 -9.052 27.839 1.00 98.50 349 LYS A N 1
ATOM 2792 C CA . LYS A 1 349 ? 0.216 -8.823 27.170 1.00 98.50 349 LYS A CA 1
ATOM 2793 C C . LYS A 1 349 ? 0.064 -8.393 25.703 1.00 98.50 349 LYS A C 1
ATOM 2795 O O . LYS A 1 349 ? 0.786 -8.842 24.809 1.00 98.50 349 LYS A O 1
ATOM 2800 N N . LEU A 1 350 ? -0.926 -7.536 25.458 1.00 98.69 350 LEU A N 1
ATOM 2801 C CA . LEU A 1 350 ? -1.392 -7.144 24.131 1.00 98.69 350 LEU A CA 1
ATOM 2802 C C . LEU A 1 350 ? -1.031 -5.689 23.844 1.00 98.69 350 LEU A C 1
ATOM 2804 O O . LEU A 1 350 ? -1.503 -4.783 24.532 1.00 98.69 350 LEU A O 1
ATOM 2808 N N . LEU A 1 351 ? -0.263 -5.463 22.781 1.00 98.75 351 LEU A N 1
ATOM 2809 C CA . LEU A 1 351 ? -0.018 -4.145 22.210 1.00 98.75 351 LEU A CA 1
ATOM 2810 C C . LEU A 1 351 ? -0.959 -3.902 21.022 1.00 98.75 351 LEU A C 1
ATOM 2812 O O . LEU A 1 351 ? -0.994 -4.690 20.081 1.00 98.75 351 LEU A O 1
ATOM 2816 N N . ILE A 1 352 ? -1.673 -2.780 21.033 1.00 98.75 352 ILE A N 1
ATOM 2817 C CA . ILE A 1 352 ? -2.522 -2.290 19.941 1.00 98.75 352 ILE A CA 1
ATOM 2818 C C . ILE A 1 352 ? -1.904 -0.977 19.441 1.00 98.75 352 ILE A C 1
ATOM 2820 O O . ILE A 1 352 ? -2.218 0.098 19.965 1.00 98.75 352 ILE A O 1
ATOM 2824 N N . PRO A 1 353 ? -0.956 -1.050 18.490 1.00 98.00 353 PRO A N 1
ATOM 2825 C CA . PRO A 1 353 ? -0.114 0.080 18.116 1.00 98.00 353 PRO A CA 1
ATOM 2826 C C . PRO A 1 353 ? -0.684 0.952 16.989 1.00 98.00 353 PRO A C 1
ATOM 2828 O O . PRO A 1 353 ? 0.014 1.844 16.507 1.00 98.00 353 PRO A O 1
ATOM 2831 N N . ASN A 1 354 ? -1.917 0.673 16.555 1.00 98.25 354 ASN A N 1
ATOM 2832 C CA . ASN A 1 354 ? -2.496 1.225 15.336 1.00 98.25 354 ASN A CA 1
ATOM 2833 C C . ASN A 1 354 ? -1.582 0.923 14.122 1.00 98.25 354 ASN A C 1
ATOM 2835 O O . ASN A 1 354 ? -1.268 -0.248 13.912 1.00 98.25 354 ASN A O 1
ATOM 2839 N N . ASP A 1 355 ? -1.143 1.915 13.351 1.00 97.38 355 ASP A N 1
ATOM 2840 C CA . ASP A 1 355 ? -0.356 1.728 12.121 1.00 97.38 355 ASP A CA 1
ATOM 2841 C C . ASP A 1 355 ? 1.023 1.093 12.296 1.00 97.38 355 ASP A C 1
ATOM 2843 O O . ASP A 1 355 ? 1.551 0.433 11.392 1.00 97.38 355 ASP A O 1
ATOM 2847 N N . ALA A 1 356 ? 1.659 1.289 13.451 1.00 96.31 356 ALA A N 1
ATOM 2848 C CA . ALA A 1 356 ? 2.970 0.702 13.679 1.00 96.31 356 ALA A CA 1
ATOM 2849 C C . ALA A 1 356 ? 2.880 -0.835 13.639 1.00 96.31 356 ALA A C 1
ATOM 2851 O O . ALA A 1 356 ? 1.962 -1.442 14.179 1.00 96.31 356 ALA A O 1
ATOM 2852 N N . PHE A 1 357 ? 3.854 -1.469 12.981 1.00 97.81 357 PHE A N 1
ATOM 2853 C CA . PHE A 1 357 ? 3.858 -2.904 12.662 1.00 97.81 357 PHE A CA 1
ATOM 2854 C C . PHE A 1 357 ? 2.736 -3.370 11.709 1.00 97.81 357 PHE A C 1
ATOM 2856 O O . PHE A 1 357 ? 2.527 -4.574 11.552 1.00 97.81 357 PHE A O 1
ATOM 2863 N N . GLY A 1 358 ? 2.025 -2.453 11.049 1.00 97.44 358 GLY A N 1
ATOM 2864 C CA . GLY A 1 358 ? 1.014 -2.775 10.046 1.00 97.44 358 GLY A CA 1
ATOM 2865 C C . GLY A 1 358 ? 1.578 -3.354 8.746 1.00 97.44 358 GLY A C 1
ATOM 2866 O O . GLY A 1 358 ? 2.759 -3.221 8.416 1.00 97.44 358 GLY A O 1
ATOM 2867 N N . GLN A 1 359 ? 0.699 -4.015 7.993 1.00 97.56 359 GLN A N 1
ATOM 2868 C CA . GLN A 1 359 ? 0.943 -4.413 6.606 1.00 97.56 359 GLN A CA 1
ATOM 2869 C C . GLN A 1 359 ? -0.356 -4.351 5.802 1.00 97.56 359 GLN A C 1
ATOM 2871 O O . GLN A 1 359 ? -1.425 -4.704 6.297 1.00 97.56 359 GLN A O 1
ATOM 2876 N N . HIS A 1 360 ? -0.269 -3.946 4.535 1.00 96.81 360 HIS A N 1
ATOM 2877 C CA . HIS A 1 360 ? -1.420 -3.984 3.635 1.00 96.81 360 HIS A CA 1
ATOM 2878 C C . HIS A 1 360 ? -1.551 -5.360 2.988 1.00 96.81 360 HIS A C 1
ATOM 2880 O O . HIS A 1 360 ? -0.991 -5.642 1.930 1.00 96.81 360 HIS A O 1
ATOM 2886 N N . ILE A 1 361 ? -2.313 -6.223 3.654 1.00 95.50 361 ILE A N 1
ATOM 2887 C CA . ILE A 1 361 ? -2.712 -7.528 3.138 1.00 95.50 361 ILE A CA 1
ATOM 2888 C C . ILE A 1 361 ? -4.155 -7.816 3.552 1.00 95.50 361 ILE A C 1
ATOM 2890 O O . ILE A 1 361 ? -4.505 -7.771 4.729 1.00 95.50 361 ILE A O 1
ATOM 2894 N N . ALA A 1 362 ? -5.011 -8.123 2.582 1.00 95.25 362 ALA A N 1
ATOM 2895 C CA . ALA A 1 362 ? -6.339 -8.661 2.834 1.00 95.25 362 ALA A CA 1
ATOM 2896 C C . ALA A 1 362 ? -6.263 -10.192 2.857 1.00 95.25 362 ALA A C 1
ATOM 2898 O O . ALA A 1 362 ? -5.827 -10.827 1.897 1.00 95.25 362 ALA A O 1
ATOM 2899 N N . SER A 1 363 ? -6.703 -10.798 3.958 1.00 93.00 363 SER A N 1
ATOM 2900 C CA . SER A 1 363 ? -6.716 -12.252 4.136 1.00 93.00 363 SER A CA 1
ATOM 2901 C C . SER A 1 363 ? -7.919 -12.684 4.969 1.00 93.00 363 SER A C 1
ATOM 2903 O O . SER A 1 363 ? -8.437 -11.914 5.776 1.00 93.00 363 SER A O 1
ATOM 2905 N N . ASN A 1 364 ? -8.386 -13.922 4.799 1.00 93.50 364 ASN A N 1
ATOM 2906 C CA . ASN A 1 364 ? -9.315 -14.544 5.747 1.00 93.50 364 ASN A CA 1
ATOM 2907 C C . ASN A 1 364 ? -8.602 -15.016 7.029 1.00 93.50 364 ASN A C 1
ATOM 2909 O O . ASN A 1 364 ? -9.255 -15.148 8.059 1.00 93.50 364 ASN A O 1
ATOM 2913 N N . LEU A 1 365 ? -7.285 -15.218 6.964 1.00 96.94 365 LEU A N 1
ATOM 2914 C CA . LEU A 1 365 ? -6.403 -15.509 8.098 1.00 96.94 365 LEU A CA 1
ATOM 2915 C C . LEU A 1 365 ? -6.147 -14.232 8.911 1.00 96.94 365 LEU A C 1
ATOM 2917 O O . LEU A 1 365 ? -6.350 -13.127 8.396 1.00 96.94 365 LEU A O 1
ATOM 2921 N N . ARG A 1 366 ? -5.752 -14.366 10.180 1.00 97.25 366 ARG A N 1
ATOM 2922 C CA . ARG A 1 366 ? -5.661 -13.239 11.128 1.00 97.25 366 ARG A CA 1
ATOM 2923 C C . ARG A 1 366 ? -4.371 -13.188 11.928 1.00 97.25 366 ARG A C 1
ATOM 2925 O O . ARG A 1 366 ? -4.053 -12.106 12.412 1.00 97.25 366 ARG A O 1
ATOM 2932 N N . PHE A 1 367 ? -3.635 -14.287 12.037 1.00 98.44 367 PHE A N 1
ATOM 2933 C CA . PHE A 1 367 ? -2.408 -14.373 12.823 1.00 98.44 367 PHE A CA 1
ATOM 2934 C C . PHE A 1 367 ? -1.190 -14.693 11.956 1.00 98.44 367 PHE A C 1
ATOM 2936 O O . PHE A 1 367 ? -1.291 -15.251 10.860 1.00 98.44 367 PHE A O 1
ATOM 2943 N N . ASP A 1 368 ? -0.024 -14.259 12.423 1.00 98.06 368 ASP A N 1
ATOM 2944 C CA . ASP A 1 368 ? 1.221 -14.336 11.673 1.00 98.06 368 ASP A CA 1
ATOM 2945 C C . ASP A 1 368 ? 1.706 -15.766 11.449 1.00 98.06 368 ASP A C 1
ATOM 2947 O O . ASP A 1 368 ? 2.393 -16.004 10.463 1.00 98.06 368 ASP A O 1
ATOM 2951 N N . ASP A 1 369 ? 1.348 -16.733 12.288 1.00 97.00 369 ASP A N 1
ATOM 2952 C CA . ASP A 1 369 ? 1.656 -18.156 12.119 1.00 97.00 369 ASP A CA 1
ATOM 2953 C C . ASP A 1 369 ? 0.916 -18.809 10.941 1.00 97.00 369 ASP A C 1
ATOM 2955 O O . ASP A 1 369 ? 1.389 -19.805 10.390 1.00 97.00 369 ASP A O 1
ATOM 2959 N N . GLU A 1 370 ? -0.180 -18.203 10.485 1.00 97.25 370 GLU A N 1
ATOM 2960 C CA . GLU A 1 370 ? -0.997 -18.706 9.380 1.00 97.25 370 GLU A CA 1
ATOM 2961 C C . GLU A 1 370 ? -0.455 -18.301 7.995 1.00 97.25 370 GLU A C 1
ATOM 2963 O O . GLU A 1 370 ? -0.862 -18.868 6.977 1.00 97.25 370 GLU A O 1
ATOM 2968 N N . ILE A 1 371 ? 0.463 -17.325 7.931 1.00 95.88 371 ILE A N 1
ATOM 2969 C CA . ILE A 1 371 ? 1.039 -16.808 6.681 1.00 95.88 371 ILE A CA 1
ATOM 2970 C C . ILE A 1 371 ? 2.566 -16.959 6.673 1.00 95.88 371 ILE A C 1
ATOM 2972 O O . ILE A 1 371 ? 3.273 -16.762 7.667 1.00 95.88 371 ILE A O 1
ATOM 2976 N N . GLU A 1 372 ? 3.090 -17.325 5.503 1.00 96.94 372 GLU A N 1
ATOM 2977 C CA . GLU A 1 372 ? 4.525 -17.463 5.261 1.00 96.94 372 GLU A CA 1
ATOM 2978 C C . GLU A 1 372 ? 5.261 -16.130 5.517 1.00 96.94 372 GLU A C 1
ATOM 2980 O O . GLU A 1 372 ? 4.783 -15.050 5.162 1.00 96.94 372 GLU A O 1
ATOM 2985 N N . TRP A 1 373 ? 6.425 -16.203 6.171 1.00 97.75 373 TRP A N 1
ATOM 2986 C CA . TRP A 1 373 ? 7.169 -15.027 6.630 1.00 97.75 373 TRP A CA 1
ATOM 2987 C C . TRP A 1 373 ? 7.618 -14.113 5.490 1.00 97.75 373 TRP A C 1
ATOM 2989 O O . TRP A 1 373 ? 7.521 -12.900 5.627 1.00 97.75 373 TRP A O 1
ATOM 2999 N N . GLY A 1 374 ? 8.088 -14.660 4.371 1.00 97.50 374 GLY A N 1
ATOM 3000 C CA . GLY A 1 374 ? 8.481 -13.893 3.193 1.00 97.50 374 GLY A CA 1
ATOM 3001 C C . GLY A 1 374 ? 7.362 -12.988 2.679 1.00 97.50 374 GLY A C 1
ATOM 3002 O O . GLY A 1 374 ? 7.621 -11.821 2.397 1.00 97.50 374 GLY A O 1
ATOM 3003 N N . ILE A 1 375 ? 6.121 -13.482 2.648 1.00 97.19 375 ILE A N 1
ATOM 3004 C CA . ILE A 1 375 ? 4.939 -12.678 2.293 1.00 97.19 375 ILE A CA 1
ATOM 3005 C C . ILE A 1 375 ? 4.711 -11.547 3.303 1.00 97.19 375 ILE A C 1
ATOM 3007 O O . ILE A 1 375 ? 4.562 -10.392 2.908 1.00 97.19 375 ILE A O 1
ATOM 3011 N N . LEU A 1 376 ? 4.685 -11.867 4.600 1.00 97.94 376 LEU A N 1
ATOM 3012 C CA . LEU A 1 376 ? 4.440 -10.871 5.649 1.00 97.94 376 LEU A CA 1
ATOM 3013 C C . LEU A 1 376 ? 5.532 -9.798 5.671 1.00 97.94 376 LEU A C 1
ATOM 3015 O O . LEU A 1 376 ? 5.241 -8.607 5.757 1.00 97.94 376 LEU A O 1
ATOM 3019 N N . LYS A 1 377 ? 6.790 -10.221 5.545 1.00 97.88 377 LYS A N 1
ATOM 3020 C CA . LYS A 1 377 ? 7.954 -9.344 5.492 1.00 97.88 377 LYS A CA 1
ATOM 3021 C C . LYS A 1 377 ? 7.919 -8.438 4.266 1.00 97.88 377 LYS A C 1
ATOM 3023 O O . LYS A 1 377 ? 8.275 -7.272 4.389 1.00 97.88 377 LYS A O 1
ATOM 3028 N N . GLU A 1 378 ? 7.516 -8.946 3.102 1.00 96.50 378 GLU A N 1
ATOM 3029 C CA . GLU A 1 378 ? 7.388 -8.148 1.878 1.00 96.50 378 GLU A CA 1
ATOM 3030 C C . GLU A 1 378 ? 6.358 -7.023 2.053 1.00 96.50 378 GLU A C 1
ATOM 3032 O O . GLU A 1 378 ? 6.687 -5.857 1.826 1.00 96.50 378 GLU A O 1
ATOM 3037 N N . GLU A 1 379 ? 5.148 -7.345 2.519 1.00 97.56 379 GLU A N 1
ATOM 3038 C CA . GLU A 1 379 ? 4.091 -6.342 2.704 1.00 97.56 379 GLU A CA 1
ATOM 3039 C C . GLU A 1 379 ? 4.416 -5.364 3.843 1.00 97.56 379 GLU A C 1
ATOM 3041 O O . GLU A 1 379 ? 4.172 -4.165 3.708 1.00 97.56 379 GLU A O 1
ATOM 3046 N N . ALA A 1 380 ? 5.046 -5.826 4.929 1.00 98.12 380 ALA A N 1
ATOM 3047 C CA . ALA A 1 380 ? 5.497 -4.952 6.012 1.00 98.12 380 ALA A CA 1
ATOM 3048 C C . ALA A 1 380 ? 6.640 -4.023 5.566 1.00 98.12 380 ALA A C 1
ATOM 3050 O O . ALA A 1 380 ? 6.635 -2.833 5.879 1.00 98.12 380 ALA A O 1
ATOM 3051 N N . ALA A 1 381 ? 7.597 -4.526 4.776 1.00 97.56 381 ALA A N 1
ATOM 3052 C CA . ALA A 1 381 ? 8.664 -3.706 4.207 1.00 97.56 381 ALA A CA 1
ATOM 3053 C C . ALA A 1 381 ? 8.098 -2.653 3.251 1.00 97.56 381 ALA A C 1
ATOM 3055 O O . ALA A 1 381 ? 8.553 -1.509 3.239 1.00 97.56 381 ALA A O 1
ATOM 3056 N N . LYS A 1 382 ? 7.096 -3.025 2.449 1.00 97.38 382 LYS A N 1
ATOM 3057 C CA . LYS A 1 382 ? 6.410 -2.103 1.548 1.00 97.38 382 LYS A CA 1
ATOM 3058 C C . LYS A 1 382 ? 5.631 -1.031 2.302 1.00 97.38 382 LYS A C 1
ATOM 3060 O O . LYS A 1 382 ? 5.774 0.143 1.958 1.00 97.38 382 LYS A O 1
ATOM 3065 N N . TYR A 1 383 ? 4.890 -1.414 3.337 1.00 97.44 383 TYR A N 1
ATOM 3066 C CA . TYR A 1 383 ? 4.190 -0.500 4.238 1.00 97.44 383 TYR A CA 1
ATOM 3067 C C . TYR A 1 383 ? 5.173 0.498 4.873 1.00 97.44 383 TYR A C 1
ATOM 3069 O O . TYR A 1 383 ? 5.048 1.713 4.705 1.00 97.44 383 TYR A O 1
ATOM 3077 N N . TYR A 1 384 ? 6.246 -0.005 5.492 1.00 97.94 384 TYR A N 1
ATOM 3078 C CA . TYR A 1 384 ? 7.258 0.833 6.130 1.00 97.94 384 TYR A CA 1
ATOM 3079 C C . TYR A 1 384 ? 7.926 1.804 5.147 1.00 97.94 384 TYR A C 1
ATOM 3081 O O . TYR A 1 384 ? 8.052 2.997 5.435 1.00 97.94 384 TYR A O 1
ATOM 3089 N N . ALA A 1 385 ? 8.348 1.314 3.977 1.00 97.50 385 ALA A N 1
ATOM 3090 C CA . ALA A 1 385 ? 9.103 2.107 3.010 1.00 97.50 385 ALA A CA 1
ATOM 3091 C C . ALA A 1 385 ? 8.304 3.303 2.466 1.00 97.50 385 ALA A C 1
ATOM 3093 O O . ALA A 1 385 ? 8.888 4.354 2.206 1.00 97.50 385 ALA A O 1
ATOM 3094 N N . ASN A 1 386 ? 6.987 3.149 2.307 1.00 96.81 386 ASN A N 1
ATOM 3095 C CA . ASN A 1 386 ? 6.123 4.144 1.669 1.00 96.81 386 ASN A CA 1
ATOM 3096 C C . ASN A 1 386 ? 5.428 5.099 2.655 1.00 96.81 386 ASN A C 1
ATOM 3098 O O . ASN A 1 386 ? 4.906 6.126 2.227 1.00 96.81 386 ASN A O 1
ATOM 3102 N N . ILE A 1 387 ? 5.447 4.797 3.957 1.00 94.88 387 ILE A N 1
ATOM 3103 C CA . ILE A 1 387 ? 4.737 5.578 4.985 1.00 94.88 387 ILE A CA 1
ATOM 3104 C C . ILE A 1 387 ? 5.703 6.077 6.061 1.00 94.88 387 ILE A C 1
ATOM 3106 O O . ILE A 1 387 ? 5.767 7.267 6.370 1.00 94.88 387 ILE A O 1
ATOM 3110 N N . VAL A 1 388 ? 6.476 5.155 6.638 1.00 95.50 388 VAL A N 1
ATOM 3111 C CA . VAL A 1 388 ? 7.155 5.361 7.925 1.00 95.50 388 VAL A CA 1
ATOM 3112 C C . VAL A 1 388 ? 8.627 5.754 7.758 1.00 95.50 388 VAL A C 1
ATOM 3114 O O . VAL A 1 388 ? 9.171 6.472 8.595 1.00 95.50 388 VAL A O 1
ATOM 3117 N N . MET A 1 389 ? 9.275 5.358 6.655 1.00 96.69 389 MET A N 1
ATOM 3118 C CA . MET A 1 389 ? 10.697 5.611 6.366 1.00 96.69 389 MET A CA 1
ATOM 3119 C C . MET A 1 389 ? 11.230 7.025 6.704 1.00 96.69 389 MET A C 1
ATOM 3121 O O . MET A 1 389 ? 12.328 7.107 7.273 1.00 96.69 389 MET A O 1
ATOM 3125 N N . PRO A 1 390 ? 10.535 8.148 6.415 1.00 95.62 390 PRO A N 1
ATOM 3126 C CA . PRO A 1 390 ? 11.043 9.479 6.769 1.00 95.62 390 PRO A CA 1
ATOM 3127 C C . PRO A 1 390 ? 11.177 9.726 8.284 1.00 95.62 390 PRO A C 1
ATOM 3129 O O . PRO A 1 390 ? 11.872 10.665 8.683 1.00 95.62 390 PRO A O 1
ATOM 3132 N N . TYR A 1 391 ? 10.562 8.884 9.118 1.00 96.19 391 TYR A N 1
ATOM 3133 C CA . TYR A 1 391 ? 10.482 9.011 10.573 1.00 96.19 391 TYR A CA 1
ATOM 3134 C C . TYR A 1 391 ? 11.324 7.974 11.336 1.00 96.19 391 TYR A C 1
ATOM 3136 O O . TYR A 1 391 ? 11.062 7.709 12.506 1.00 96.19 391 TYR A O 1
ATOM 3144 N N . GLY A 1 392 ? 12.354 7.390 10.711 1.00 95.81 392 GLY A N 1
ATOM 3145 C CA . GLY A 1 392 ? 13.180 6.338 11.326 1.00 95.81 392 GLY A CA 1
ATOM 3146 C C . GLY A 1 392 ? 13.685 6.645 12.747 1.00 95.81 392 GLY A C 1
ATOM 3147 O O . GLY A 1 392 ? 13.590 5.797 13.625 1.00 95.81 392 GLY A O 1
ATOM 3148 N N . SER A 1 393 ? 14.118 7.876 13.047 1.00 96.12 393 SER A N 1
ATOM 3149 C CA . SER A 1 393 ? 14.568 8.213 14.411 1.00 96.12 393 SER A CA 1
ATOM 3150 C C . SER A 1 393 ? 13.430 8.304 15.434 1.00 96.12 393 SER A C 1
ATOM 3152 O O . SER A 1 393 ? 13.661 8.135 16.630 1.00 96.12 393 SER A O 1
ATOM 3154 N N . GLN A 1 394 ? 12.205 8.598 14.998 1.00 97.06 394 GLN A N 1
ATOM 3155 C CA . GLN A 1 394 ? 11.010 8.530 15.835 1.00 97.06 394 GLN A CA 1
ATOM 3156 C C . GLN A 1 394 ? 10.574 7.083 16.043 1.00 97.06 394 GLN A C 1
ATOM 3158 O O . GLN A 1 394 ? 10.192 6.742 17.157 1.00 97.06 394 GLN A O 1
ATOM 3163 N N . VAL A 1 395 ? 10.711 6.230 15.024 1.00 96.81 395 VAL A N 1
ATOM 3164 C CA . VAL A 1 395 ? 10.482 4.786 15.149 1.00 96.81 395 VAL A CA 1
ATOM 3165 C C . VAL A 1 395 ? 11.429 4.170 16.174 1.00 96.81 395 VAL A C 1
ATOM 3167 O O . VAL A 1 395 ? 10.956 3.481 17.067 1.00 96.81 395 VAL A O 1
ATOM 3170 N N . GLU A 1 396 ? 12.736 4.449 16.117 1.00 96.56 396 GLU A N 1
ATOM 3171 C CA . GLU A 1 396 ? 13.692 3.927 17.112 1.00 96.56 396 GLU A CA 1
ATOM 3172 C C . GLU A 1 396 ? 13.281 4.306 18.540 1.00 96.56 396 GLU A C 1
ATOM 3174 O O . GLU A 1 396 ? 13.170 3.440 19.404 1.00 96.56 396 GLU A O 1
ATOM 3179 N N . LYS A 1 397 ? 12.945 5.583 18.763 1.00 96.00 397 LYS A N 1
ATOM 3180 C CA . LYS A 1 397 ? 12.459 6.064 20.064 1.00 96.00 397 LYS A CA 1
ATOM 3181 C C . LYS A 1 397 ? 11.143 5.418 20.485 1.00 96.00 397 LYS A C 1
ATOM 3183 O O . LYS A 1 397 ? 10.951 5.187 21.672 1.00 96.00 397 LYS A O 1
ATOM 3188 N N . ALA A 1 398 ? 10.234 5.171 19.544 1.00 95.19 398 ALA A N 1
ATOM 3189 C CA . ALA A 1 398 ? 8.961 4.519 19.819 1.00 95.19 398 ALA A CA 1
ATOM 3190 C C . ALA A 1 398 ? 9.171 3.060 20.238 1.00 95.19 398 ALA A C 1
ATOM 3192 O O . ALA A 1 398 ? 8.577 2.640 21.224 1.00 95.19 398 ALA A O 1
ATOM 3193 N N . ILE A 1 399 ? 10.052 2.321 19.552 1.00 95.69 399 ILE A N 1
ATOM 3194 C CA . ILE A 1 399 ? 10.403 0.942 19.921 1.00 95.69 399 ILE A CA 1
ATOM 3195 C C . ILE A 1 399 ? 11.079 0.917 21.299 1.00 95.69 399 ILE A C 1
ATOM 3197 O O . ILE A 1 399 ? 10.745 0.072 22.122 1.00 95.69 399 ILE A O 1
ATOM 3201 N N . ASP A 1 400 ? 11.987 1.854 21.581 1.00 95.06 400 ASP A N 1
ATOM 3202 C CA . ASP A 1 400 ? 12.640 1.957 22.894 1.00 95.06 400 ASP A CA 1
ATOM 3203 C C . ASP A 1 400 ? 11.648 2.343 24.007 1.00 95.06 400 ASP A C 1
ATOM 3205 O O . ASP A 1 400 ? 11.767 1.877 25.133 1.00 95.06 400 ASP A O 1
ATOM 3209 N N . ALA A 1 401 ? 10.628 3.155 23.711 1.00 92.44 401 ALA A N 1
ATOM 3210 C CA . ALA A 1 401 ? 9.602 3.531 24.687 1.00 92.44 401 ALA A CA 1
ATOM 3211 C C . ALA A 1 401 ? 8.696 2.360 25.104 1.00 92.44 401 ALA A C 1
ATOM 3213 O O . ALA A 1 401 ? 8.075 2.422 26.165 1.00 92.44 401 ALA A O 1
ATOM 3214 N N . ILE A 1 402 ? 8.607 1.313 24.279 1.00 91.50 402 ILE A N 1
ATOM 3215 C CA . ILE A 1 402 ? 7.789 0.121 24.541 1.00 91.50 402 ILE A CA 1
ATOM 3216 C C . ILE A 1 402 ? 8.628 -1.129 24.835 1.00 91.50 402 ILE A C 1
ATOM 3218 O O . ILE A 1 402 ? 8.059 -2.203 25.008 1.00 91.50 402 ILE A O 1
ATOM 3222 N N . SER A 1 403 ? 9.961 -1.024 24.897 1.00 91.25 403 SER A N 1
ATOM 3223 C CA . SER A 1 403 ? 10.850 -2.192 25.001 1.00 91.25 403 SER A CA 1
ATOM 3224 C C . SER A 1 403 ? 10.747 -2.939 26.328 1.00 91.25 403 SER A C 1
ATOM 3226 O O . SER A 1 403 ? 11.059 -4.124 26.379 1.00 91.25 403 SER A O 1
ATOM 3228 N N . ASP A 1 404 ? 10.323 -2.248 27.387 1.00 91.00 404 ASP A N 1
ATOM 3229 C CA . ASP A 1 404 ? 10.175 -2.819 28.731 1.00 91.00 404 ASP A CA 1
ATOM 3230 C C . ASP A 1 404 ? 8.790 -3.457 28.953 1.00 91.00 404 ASP A C 1
ATOM 3232 O O . ASP A 1 404 ? 8.513 -3.985 30.032 1.00 91.00 404 ASP A O 1
ATOM 3236 N N . LEU A 1 405 ? 7.898 -3.392 27.957 1.00 94.19 405 LEU A N 1
ATOM 3237 C CA . LEU A 1 405 ? 6.580 -4.018 28.023 1.00 94.19 405 LEU A CA 1
ATOM 3238 C C . LEU A 1 405 ? 6.689 -5.523 27.737 1.00 94.19 405 LEU A C 1
ATOM 3240 O O . LEU A 1 405 ? 7.382 -5.952 26.818 1.00 94.19 405 LEU A O 1
ATOM 3244 N N . ASP A 1 406 ? 5.958 -6.325 28.508 1.00 97.06 406 ASP A N 1
ATOM 3245 C CA . ASP A 1 406 ? 5.852 -7.776 28.324 1.00 97.06 406 ASP A CA 1
ATOM 3246 C C . ASP A 1 406 ? 4.792 -8.080 27.252 1.00 97.06 406 ASP A C 1
ATOM 3248 O O . ASP A 1 406 ? 3.595 -8.078 27.530 1.00 97.06 406 ASP A O 1
ATOM 3252 N N . ILE A 1 407 ? 5.224 -8.254 26.000 1.00 98.12 407 ILE A N 1
ATOM 3253 C CA . ILE A 1 407 ? 4.336 -8.335 24.832 1.00 98.12 407 ILE A CA 1
ATOM 3254 C C . ILE A 1 407 ? 4.336 -9.757 24.256 1.00 98.12 407 ILE A C 1
ATOM 3256 O O . ILE A 1 407 ? 5.334 -10.196 23.688 1.00 98.12 407 ILE A O 1
ATOM 3260 N N . ASP A 1 408 ? 3.177 -10.420 24.308 1.00 98.38 408 ASP A N 1
ATOM 3261 C CA . ASP A 1 408 ? 2.921 -11.713 23.650 1.00 98.38 408 ASP A CA 1
ATOM 3262 C C . ASP A 1 408 ? 2.150 -11.539 22.323 1.00 98.38 408 ASP A C 1
ATOM 3264 O O . ASP A 1 408 ? 2.046 -12.476 21.528 1.00 98.38 408 ASP A O 1
ATOM 3268 N N . MET A 1 409 ? 1.567 -10.357 22.072 1.00 98.62 409 MET A N 1
ATOM 3269 C CA . MET A 1 409 ? 0.790 -10.075 20.861 1.00 98.62 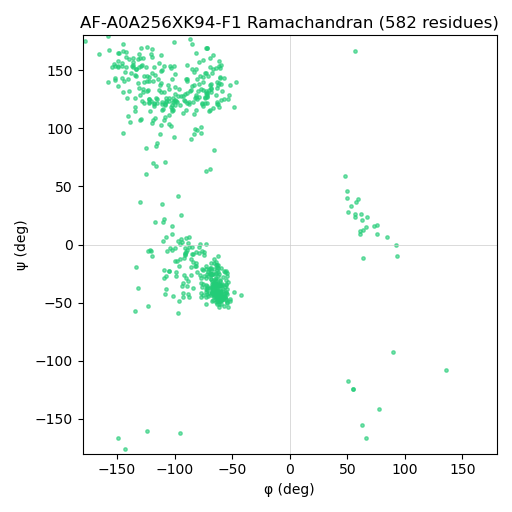409 MET A CA 1
ATOM 3270 C C . MET A 1 409 ? 0.870 -8.603 20.440 1.00 98.62 409 MET A C 1
ATOM 3272 O O . MET A 1 409 ? 0.690 -7.708 21.265 1.00 98.62 409 MET A O 1
ATOM 3276 N N . ILE A 1 410 ? 1.053 -8.352 19.139 1.00 98.75 410 ILE A N 1
ATOM 3277 C CA . ILE A 1 410 ? 0.936 -7.021 18.524 1.00 98.75 410 ILE A CA 1
ATOM 3278 C C . ILE A 1 410 ? -0.201 -7.038 17.503 1.00 98.75 410 ILE A C 1
ATOM 3280 O O . ILE A 1 410 ? -0.144 -7.768 16.516 1.00 98.75 410 ILE A O 1
ATOM 3284 N N . ALA A 1 411 ? -1.217 -6.207 17.714 1.00 98.75 411 ALA A N 1
ATOM 3285 C CA . ALA A 1 411 ? -2.439 -6.180 16.922 1.00 98.75 411 ALA A CA 1
ATOM 3286 C C . ALA A 1 411 ? -2.592 -4.827 16.187 1.00 98.75 411 ALA A C 1
ATOM 3288 O O . ALA A 1 411 ? -3.226 -3.907 16.712 1.00 98.75 411 ALA A O 1
ATOM 3289 N N . PRO A 1 412 ? -1.977 -4.663 14.997 1.00 98.62 412 PRO A N 1
ATOM 3290 C CA . PRO A 1 412 ? -1.954 -3.394 14.263 1.00 98.62 412 PRO A CA 1
ATOM 3291 C C . PRO A 1 412 ? -3.317 -3.045 13.645 1.00 98.62 412 PRO A C 1
ATOM 3293 O O . PRO A 1 412 ? -4.212 -3.889 13.571 1.00 98.62 412 PRO A O 1
ATOM 3296 N N . SER A 1 413 ? -3.474 -1.816 13.154 1.00 98.25 413 SER A N 1
ATOM 3297 C CA . SER A 1 413 ? -4.677 -1.330 12.459 1.00 98.25 413 SER A CA 1
ATOM 3298 C C . SER A 1 413 ? -4.844 -1.910 11.048 1.00 98.25 413 SER A C 1
ATOM 3300 O O . SER A 1 413 ? -5.955 -1.914 10.516 1.00 98.25 413 SER A O 1
ATOM 3302 N N . HIS A 1 414 ? -3.775 -2.454 10.462 1.00 98.00 414 HIS A N 1
ATOM 3303 C CA . HIS A 1 414 ? -3.776 -3.044 9.126 1.00 98.00 414 HIS A CA 1
ATOM 3304 C C . HIS A 1 414 ? -3.141 -4.429 9.093 1.00 98.00 414 HIS A C 1
ATOM 3306 O O . HIS A 1 414 ? -2.043 -4.639 9.613 1.00 98.00 414 HIS A O 1
ATOM 3312 N N . GLY A 1 415 ? -3.818 -5.345 8.405 1.00 97.88 415 GLY A N 1
ATOM 3313 C CA . GLY A 1 415 ? -3.333 -6.676 8.084 1.00 97.88 415 GLY A CA 1
ATOM 3314 C C . GLY A 1 415 ? -3.414 -7.660 9.250 1.00 97.88 415 GLY A C 1
ATOM 3315 O O . GLY A 1 415 ? -4.390 -7.701 9.998 1.00 97.88 415 GLY A O 1
ATOM 3316 N N . ILE A 1 416 ? -2.389 -8.496 9.355 1.00 98.38 416 ILE A N 1
ATOM 3317 C CA . ILE A 1 416 ? -2.250 -9.631 10.269 1.00 98.38 416 ILE A CA 1
ATOM 3318 C C . ILE A 1 416 ? -1.755 -9.221 11.664 1.00 98.38 416 ILE A C 1
ATOM 3320 O O . ILE A 1 416 ? -0.982 -8.278 11.810 1.00 98.38 416 ILE A O 1
ATOM 3324 N N . ILE A 1 417 ? -2.196 -9.957 12.684 1.00 98.81 417 ILE A N 1
ATOM 3325 C CA . ILE A 1 417 ? -1.780 -9.829 14.085 1.00 98.81 417 ILE A CA 1
ATOM 3326 C C . ILE A 1 417 ? -0.509 -10.652 14.323 1.00 98.81 417 ILE A C 1
ATOM 3328 O O . ILE A 1 417 ? -0.446 -11.826 13.959 1.00 98.81 417 ILE A O 1
ATOM 3332 N N . TRP A 1 418 ? 0.483 -10.063 14.985 1.00 98.75 418 TRP A N 1
ATOM 3333 C CA . TRP A 1 418 ? 1.747 -10.722 15.314 1.00 98.75 418 TRP A CA 1
ATOM 3334 C C . TRP A 1 418 ? 1.665 -11.445 16.658 1.00 98.75 418 TRP A C 1
ATOM 3336 O O . TRP A 1 418 ? 1.267 -10.840 17.655 1.00 98.75 418 TRP A O 1
ATOM 3346 N N . LYS A 1 419 ? 2.084 -12.713 16.695 1.00 97.31 419 LYS A N 1
ATOM 3347 C CA . LYS A 1 419 ? 2.225 -13.524 17.914 1.00 97.31 419 LYS A CA 1
ATOM 3348 C C . LYS A 1 419 ? 3.552 -14.271 17.918 1.00 97.31 419 LYS A C 1
ATOM 3350 O O . LYS A 1 419 ? 4.364 -14.083 18.815 1.00 97.31 419 LYS A O 1
ATOM 3355 N N . GLU A 1 420 ? 3.804 -15.075 16.889 1.00 97.56 420 GLU A N 1
ATOM 3356 C CA . GLU A 1 420 ? 4.982 -15.952 16.838 1.00 97.56 420 GLU A CA 1
ATOM 3357 C C . GLU A 1 420 ? 6.226 -15.240 16.284 1.00 97.56 420 GLU A C 1
ATOM 3359 O O . GLU A 1 420 ? 7.361 -15.602 16.593 1.00 97.56 420 GLU A O 1
ATOM 3364 N N . LYS A 1 421 ? 6.036 -14.212 15.448 1.00 97.88 421 LYS A N 1
ATOM 3365 C CA . LYS A 1 421 ? 7.104 -13.538 14.691 1.00 97.88 421 LYS A CA 1
ATOM 3366 C C . LYS A 1 421 ? 7.389 -12.117 15.188 1.00 97.88 421 LYS A C 1
ATOM 3368 O O . LYS A 1 421 ? 8.014 -11.338 14.471 1.00 97.88 421 LYS A O 1
ATOM 3373 N N . ILE A 1 422 ? 6.987 -11.784 16.421 1.00 97.88 422 ILE A N 1
ATOM 3374 C CA . ILE A 1 422 ? 7.166 -10.449 17.028 1.00 97.88 422 ILE A CA 1
ATOM 3375 C C . ILE A 1 422 ? 8.634 -10.007 17.001 1.00 97.88 422 ILE A C 1
ATOM 3377 O O . ILE A 1 422 ? 8.941 -8.912 16.534 1.00 97.88 422 ILE A O 1
ATOM 3381 N N . SER A 1 423 ? 9.558 -10.864 17.444 1.00 96.75 423 SER A N 1
ATOM 3382 C CA . SER A 1 423 ? 10.991 -10.538 17.436 1.00 96.75 423 SER A CA 1
ATOM 3383 C C . SER A 1 423 ? 11.502 -10.244 16.024 1.00 96.75 423 SER A C 1
ATOM 3385 O O . SER A 1 423 ? 12.195 -9.254 15.813 1.00 96.75 423 SER A O 1
ATOM 3387 N N . GLN A 1 424 ? 11.083 -11.043 15.038 1.00 98.12 424 GLN A N 1
ATOM 3388 C CA . GLN A 1 424 ? 11.496 -10.885 13.644 1.00 98.12 424 GLN A CA 1
ATOM 3389 C C . GLN A 1 424 ? 11.024 -9.551 13.055 1.00 98.12 424 GLN A C 1
ATOM 3391 O O . GLN A 1 424 ? 11.807 -8.864 12.401 1.00 98.12 424 GLN A O 1
ATOM 3396 N N . ILE A 1 425 ? 9.763 -9.159 13.282 1.00 98.06 425 ILE A N 1
ATOM 3397 C CA . ILE A 1 425 ? 9.247 -7.891 12.748 1.00 98.06 425 ILE A CA 1
ATOM 3398 C C . ILE A 1 425 ? 9.839 -6.675 13.472 1.00 98.06 425 ILE A C 1
ATOM 3400 O O . ILE A 1 425 ? 10.137 -5.673 12.822 1.00 98.06 425 ILE A O 1
ATOM 3404 N N . VAL A 1 426 ? 10.084 -6.763 14.784 1.00 97.62 426 VAL A N 1
ATOM 3405 C CA . VAL A 1 426 ? 10.759 -5.698 15.544 1.00 97.62 426 VAL A CA 1
ATOM 3406 C C . VAL A 1 426 ? 12.199 -5.504 15.056 1.00 97.62 426 VAL A C 1
ATOM 3408 O O . VAL A 1 426 ? 12.623 -4.362 14.854 1.00 97.62 426 VAL A O 1
ATOM 3411 N N . ASP A 1 427 ? 12.930 -6.590 14.795 1.00 97.31 427 ASP A N 1
ATOM 3412 C CA . ASP A 1 427 ? 14.289 -6.539 14.246 1.00 97.31 427 ASP A CA 1
ATOM 3413 C C . ASP A 1 427 ? 14.320 -5.894 12.851 1.00 97.31 427 ASP A C 1
ATOM 3415 O O . ASP A 1 427 ? 15.171 -5.043 12.573 1.00 97.31 427 ASP A O 1
ATOM 3419 N N . GLU A 1 428 ? 13.367 -6.238 11.978 1.00 97.94 428 GLU A N 1
ATOM 3420 C CA . GLU A 1 428 ? 13.240 -5.602 10.662 1.00 97.94 428 GLU A CA 1
ATOM 3421 C C . GLU A 1 428 ? 12.891 -4.110 10.780 1.00 97.94 428 GLU A C 1
ATOM 3423 O O . GLU A 1 428 ? 13.529 -3.287 10.122 1.00 97.94 428 GLU A O 1
ATOM 3428 N N . TYR A 1 429 ? 11.975 -3.723 11.674 1.00 97.56 429 TYR A N 1
ATOM 3429 C CA . TYR A 1 429 ? 11.670 -2.312 11.938 1.00 97.56 429 TYR A CA 1
ATOM 3430 C C . TYR A 1 429 ? 12.905 -1.539 12.419 1.00 97.56 429 TYR A C 1
ATOM 3432 O O . TYR A 1 429 ? 13.173 -0.454 11.905 1.00 97.56 429 TYR A O 1
ATOM 3440 N N . ARG A 1 430 ? 13.711 -2.089 13.342 1.00 97.31 430 ARG A N 1
ATOM 3441 C CA . ARG A 1 430 ? 14.976 -1.459 13.778 1.00 97.31 430 ARG A CA 1
ATOM 3442 C C . ARG A 1 430 ? 15.983 -1.344 12.630 1.00 97.31 430 ARG A C 1
ATOM 3444 O O . ARG A 1 430 ? 16.633 -0.306 12.467 1.00 97.31 430 ARG A O 1
ATOM 3451 N N . LYS A 1 431 ? 16.096 -2.374 11.789 1.00 97.38 431 LYS A N 1
ATOM 3452 C CA . LYS A 1 431 ? 16.942 -2.346 10.585 1.00 97.38 431 LYS A CA 1
ATOM 3453 C C . LYS A 1 431 ? 16.500 -1.243 9.616 1.00 97.38 431 LYS A C 1
ATOM 3455 O O . LYS A 1 431 ? 17.344 -0.490 9.127 1.00 97.38 431 LYS A O 1
ATOM 3460 N N . TRP A 1 432 ? 15.201 -1.111 9.353 1.00 97.75 432 TRP A N 1
ATOM 3461 C CA . TRP A 1 432 ? 14.672 -0.095 8.439 1.00 97.75 432 TRP A CA 1
ATOM 3462 C C . TRP A 1 432 ? 14.756 1.320 9.028 1.00 97.75 432 TRP A C 1
ATOM 3464 O O . TRP A 1 432 ? 15.134 2.256 8.322 1.00 97.75 432 TRP A O 1
ATOM 3474 N N . ALA A 1 433 ? 14.489 1.479 10.326 1.00 97.00 433 ALA A N 1
ATOM 3475 C CA . ALA A 1 433 ? 14.556 2.749 11.051 1.00 97.00 433 ALA A CA 1
ATOM 3476 C C . ALA A 1 433 ? 15.970 3.336 11.128 1.00 97.00 433 ALA A C 1
ATOM 3478 O O . ALA A 1 433 ? 16.147 4.544 10.958 1.00 97.00 433 ALA A O 1
ATOM 3479 N N . SER A 1 434 ? 16.977 2.473 11.261 1.00 96.56 434 SER A N 1
ATOM 3480 C CA . SER A 1 434 ? 18.397 2.845 11.204 1.00 96.56 434 SER A CA 1
ATOM 3481 C C . SER A 1 434 ? 18.924 3.066 9.774 1.00 96.56 434 SER A C 1
ATOM 3483 O O . SER A 1 434 ? 20.097 3.391 9.580 1.00 96.56 434 SER A O 1
ATOM 3485 N N . TYR A 1 435 ? 18.073 2.915 8.748 1.00 95.81 435 TYR A N 1
ATOM 3486 C CA . TYR A 1 435 ? 18.437 2.971 7.324 1.00 95.81 435 TYR A CA 1
ATOM 3487 C C . TYR A 1 435 ? 19.525 1.951 6.935 1.00 95.81 435 TYR A C 1
ATOM 3489 O O . TYR A 1 435 ? 20.264 2.151 5.958 1.00 95.81 435 TYR A O 1
ATOM 3497 N N . THR A 1 436 ? 19.622 0.848 7.682 1.00 94.94 436 THR A N 1
ATOM 3498 C CA . THR A 1 436 ? 20.562 -0.238 7.404 1.00 94.94 436 THR A CA 1
ATOM 3499 C C . THR A 1 436 ? 20.163 -0.919 6.102 1.00 94.94 436 THR A C 1
ATOM 3501 O O . THR A 1 436 ? 19.076 -1.476 5.965 1.00 94.94 436 THR A O 1
ATOM 3504 N N . SER A 1 437 ? 21.055 -0.844 5.117 1.00 93.31 437 SER A N 1
ATOM 3505 C CA . SER A 1 437 ? 20.822 -1.358 3.766 1.00 93.31 437 SER A CA 1
ATOM 3506 C C . SER A 1 437 ? 21.567 -2.673 3.558 1.00 93.31 437 SER A C 1
ATOM 3508 O O . SER A 1 437 ? 22.596 -2.925 4.181 1.00 93.31 437 SER A O 1
ATOM 3510 N N . GLU A 1 438 ? 21.062 -3.504 2.660 1.00 93.56 438 GLU A N 1
ATOM 3511 C CA . GLU A 1 438 ? 21.705 -4.751 2.262 1.00 93.56 438 GLU A CA 1
ATOM 3512 C C . GLU A 1 438 ? 22.799 -4.486 1.220 1.00 93.56 438 GLU A C 1
ATOM 3514 O O . GLU A 1 438 ? 22.835 -3.431 0.578 1.00 93.56 438 GLU A O 1
ATOM 3519 N N . ASN A 1 439 ? 23.671 -5.475 0.996 1.00 93.12 439 ASN A N 1
ATOM 3520 C CA . ASN A 1 439 ? 24.620 -5.484 -0.124 1.00 93.12 439 ASN A CA 1
ATOM 3521 C C . ASN A 1 439 ? 23.882 -5.743 -1.450 1.00 93.12 439 ASN A C 1
ATOM 3523 O O . ASN A 1 439 ? 24.069 -6.766 -2.109 1.00 93.12 439 ASN A O 1
ATOM 3527 N N . LYS A 1 440 ? 23.000 -4.807 -1.795 1.00 96.06 440 LYS A N 1
ATOM 3528 C CA . LYS A 1 440 ? 22.049 -4.849 -2.899 1.00 96.06 440 LYS A CA 1
ATOM 3529 C C . LYS A 1 440 ? 22.092 -3.524 -3.657 1.00 96.06 440 LYS A C 1
ATOM 3531 O O . LYS A 1 440 ? 22.283 -2.458 -3.058 1.00 96.06 440 LYS A O 1
ATOM 3536 N N . ALA A 1 441 ? 21.915 -3.599 -4.970 1.00 98.12 441 ALA A N 1
ATOM 3537 C CA . ALA A 1 441 ? 21.774 -2.448 -5.846 1.00 98.12 441 ALA A CA 1
ATOM 3538 C C . ALA A 1 441 ? 20.397 -2.438 -6.520 1.00 98.12 441 ALA A C 1
ATOM 3540 O O . ALA A 1 441 ? 19.870 -3.489 -6.884 1.00 98.12 441 ALA A O 1
ATOM 3541 N N . VAL A 1 442 ? 19.847 -1.248 -6.751 1.00 98.69 442 VAL A N 1
ATOM 3542 C CA . VAL A 1 442 ? 18.675 -1.058 -7.611 1.00 98.69 442 VAL A CA 1
ATOM 3543 C C . VAL A 1 442 ? 19.000 -0.053 -8.710 1.00 98.69 442 VAL A C 1
ATOM 3545 O O . VAL A 1 442 ? 19.563 1.011 -8.455 1.00 98.69 442 VAL A O 1
ATOM 3548 N N . ILE A 1 443 ? 18.658 -0.402 -9.947 1.00 98.88 443 ILE A N 1
ATOM 3549 C CA . ILE A 1 443 ? 18.798 0.449 -11.126 1.00 98.88 443 ILE A CA 1
ATOM 3550 C C . ILE A 1 443 ? 17.400 0.841 -11.577 1.00 98.88 443 ILE A C 1
ATOM 3552 O O . ILE A 1 443 ? 16.613 -0.014 -11.970 1.00 98.88 443 ILE A O 1
ATOM 3556 N N . ILE A 1 444 ? 17.097 2.130 -11.529 1.00 98.88 444 ILE A N 1
ATOM 3557 C CA . ILE A 1 444 ? 15.775 2.692 -11.786 1.00 98.88 444 ILE A CA 1
ATOM 3558 C C . ILE A 1 444 ? 15.900 3.607 -12.994 1.00 98.88 444 ILE A C 1
ATOM 3560 O O . ILE A 1 444 ? 16.711 4.534 -12.982 1.00 98.88 444 ILE A O 1
ATOM 3564 N N . TYR A 1 445 ? 15.133 3.351 -14.048 1.00 98.75 445 TYR A N 1
ATOM 3565 C CA . TYR A 1 445 ? 15.246 4.139 -15.270 1.00 98.75 445 TYR A CA 1
ATOM 3566 C C . TYR A 1 445 ? 13.933 4.291 -16.034 1.00 98.75 445 TYR A C 1
ATOM 3568 O O . TYR A 1 445 ? 12.979 3.539 -15.835 1.00 98.75 445 TYR A O 1
ATOM 3576 N N . ASP A 1 446 ? 13.934 5.246 -16.958 1.00 98.25 446 ASP A N 1
ATOM 3577 C CA . ASP A 1 446 ? 13.010 5.312 -18.090 1.00 98.25 446 ASP A CA 1
ATOM 3578 C C . ASP A 1 446 ? 13.807 5.565 -19.387 1.00 98.25 446 ASP A C 1
ATOM 3580 O O . ASP A 1 446 ? 14.959 6.002 -19.351 1.00 98.25 446 ASP A O 1
ATOM 3584 N N . SER A 1 447 ? 13.236 5.254 -20.551 1.00 97.19 447 SER A N 1
ATOM 3585 C CA . SER A 1 447 ? 13.826 5.517 -21.859 1.00 97.19 447 SER A CA 1
ATOM 3586 C C . SER A 1 447 ? 12.763 5.710 -22.946 1.00 97.19 447 SER A C 1
ATOM 3588 O O . SER A 1 447 ? 11.763 4.997 -22.992 1.00 97.19 447 SER A O 1
ATOM 3590 N N . MET A 1 448 ? 13.017 6.653 -23.863 1.00 93.88 448 MET A N 1
ATOM 3591 C CA . MET A 1 448 ? 12.181 6.876 -25.055 1.00 93.88 448 MET A CA 1
ATOM 3592 C C . MET A 1 448 ? 12.610 6.002 -26.239 1.00 93.88 448 MET A C 1
ATOM 3594 O O . MET A 1 448 ? 11.772 5.407 -26.905 1.00 93.88 448 MET A O 1
ATOM 3598 N N . TRP A 1 449 ? 13.921 5.933 -26.487 1.00 94.44 449 TRP A N 1
ATOM 3599 C CA . TRP A 1 449 ? 14.523 5.300 -27.669 1.00 94.44 449 TRP A CA 1
ATOM 3600 C C . TRP A 1 449 ? 15.646 4.328 -27.287 1.00 94.44 449 TRP A C 1
ATOM 3602 O O . TRP A 1 449 ? 16.670 4.237 -27.956 1.00 94.44 449 TRP A O 1
ATOM 3612 N N . GLU A 1 450 ? 15.469 3.618 -26.173 1.00 97.19 450 GLU A N 1
ATOM 3613 C CA . GLU A 1 450 ? 16.308 2.507 -25.701 1.00 97.19 450 GLU A CA 1
ATOM 3614 C C . GLU A 1 450 ? 17.778 2.827 -25.343 1.00 97.19 450 GLU A C 1
ATOM 3616 O O . GLU A 1 450 ? 18.423 1.994 -24.711 1.00 97.19 450 GLU A O 1
ATOM 3621 N N . SER A 1 451 ? 18.346 3.995 -25.663 1.00 98.50 451 SER A N 1
ATOM 3622 C CA . SER A 1 451 ? 19.743 4.317 -25.311 1.00 98.50 451 SER A CA 1
ATOM 3623 C C . SER A 1 451 ? 20.001 4.273 -23.803 1.00 98.50 451 SER A C 1
ATOM 3625 O O . SER A 1 451 ? 20.892 3.559 -23.348 1.00 98.50 451 SER A O 1
ATOM 3627 N N . THR A 1 452 ? 19.182 4.960 -23.001 1.00 98.69 452 THR A N 1
ATOM 3628 C CA . THR A 1 452 ? 19.277 4.911 -21.529 1.00 98.69 452 THR A CA 1
ATOM 3629 C C . THR A 1 452 ? 19.068 3.496 -20.995 1.00 98.69 452 THR A C 1
ATOM 3631 O O . THR A 1 452 ? 19.738 3.088 -20.050 1.00 98.69 452 THR A O 1
ATOM 3634 N N . LYS A 1 453 ? 18.195 2.710 -21.636 1.00 98.62 453 LYS A N 1
ATOM 3635 C CA . LYS A 1 453 ? 18.005 1.296 -21.302 1.00 98.62 453 LYS A CA 1
ATOM 3636 C C . LYS A 1 453 ? 19.272 0.481 -21.571 1.00 98.62 453 LYS A C 1
ATOM 3638 O O . LYS A 1 453 ? 19.689 -0.267 -20.697 1.00 98.62 453 LYS A O 1
ATOM 3643 N N . LYS A 1 454 ? 19.935 0.647 -22.721 1.00 98.75 454 LYS A N 1
ATOM 3644 C CA . LYS A 1 454 ? 21.217 -0.026 -23.014 1.00 98.75 454 LYS A CA 1
ATOM 3645 C C . LYS A 1 454 ? 22.273 0.288 -21.949 1.00 98.75 454 LYS A C 1
ATOM 3647 O O . LYS A 1 454 ? 22.966 -0.618 -21.493 1.00 98.75 454 LYS A O 1
ATOM 3652 N N . ILE A 1 455 ? 22.341 1.545 -21.503 1.00 98.69 455 ILE A N 1
ATOM 3653 C CA . ILE A 1 455 ? 23.219 1.966 -20.401 1.00 98.69 455 ILE A CA 1
ATOM 3654 C C . ILE A 1 455 ? 22.841 1.240 -19.100 1.00 98.69 455 ILE A C 1
ATOM 3656 O O . ILE A 1 455 ? 23.714 0.650 -18.465 1.00 98.69 455 ILE A O 1
ATOM 3660 N N . ALA A 1 456 ? 21.551 1.207 -18.738 1.00 98.75 456 ALA A N 1
ATOM 3661 C CA . ALA A 1 456 ? 21.058 0.514 -17.544 1.00 98.75 456 ALA A CA 1
ATOM 3662 C C . ALA A 1 456 ? 21.420 -0.982 -17.540 1.00 98.75 456 ALA A C 1
ATOM 3664 O O . ALA A 1 456 ? 21.888 -1.500 -16.530 1.00 98.75 456 ALA A O 1
ATOM 3665 N N . TYR A 1 457 ? 21.256 -1.667 -18.676 1.00 98.62 457 TYR A N 1
ATOM 3666 C CA . TYR A 1 457 ? 21.575 -3.092 -18.821 1.00 98.62 457 TYR A CA 1
ATOM 3667 C C . TYR A 1 457 ? 23.083 -3.366 -18.769 1.00 98.62 457 TYR A C 1
ATOM 3669 O O . TYR A 1 457 ? 23.510 -4.361 -18.185 1.00 98.62 457 TYR A O 1
ATOM 3677 N N . SER A 1 458 ? 23.912 -2.484 -19.334 1.00 98.62 458 SER A N 1
ATOM 3678 C CA . SER A 1 458 ? 25.365 -2.628 -19.207 1.00 98.62 458 SER A CA 1
ATOM 3679 C C . SER A 1 458 ? 25.834 -2.416 -17.763 1.00 98.62 458 SER A C 1
ATOM 3681 O O . SER A 1 458 ? 26.671 -3.165 -17.250 1.00 98.62 458 SER A O 1
ATOM 3683 N N . LEU A 1 459 ? 25.242 -1.437 -17.070 1.00 98.31 459 LEU A N 1
ATOM 3684 C CA . LEU A 1 459 ? 25.499 -1.183 -15.655 1.00 98.31 459 LEU A CA 1
ATOM 3685 C C . LEU A 1 459 ? 25.071 -2.378 -14.790 1.00 98.31 459 LEU A C 1
ATOM 3687 O O . LEU A 1 459 ? 25.843 -2.808 -13.933 1.00 98.31 459 LEU A O 1
ATOM 3691 N N . TYR A 1 460 ? 23.892 -2.945 -15.073 1.00 98.38 460 TYR A N 1
ATOM 3692 C CA . TYR A 1 460 ? 23.391 -4.180 -14.468 1.00 98.38 460 TYR A CA 1
ATOM 3693 C C . TYR A 1 460 ? 24.403 -5.317 -14.614 1.00 98.38 460 TYR A C 1
ATOM 3695 O O . TYR A 1 460 ? 24.842 -5.857 -13.605 1.00 98.38 460 TYR A O 1
ATOM 3703 N N . GLY A 1 461 ? 24.863 -5.613 -15.835 1.00 97.88 461 GLY A N 1
ATOM 3704 C CA . GLY A 1 461 ? 25.837 -6.686 -16.062 1.00 97.88 461 GLY A CA 1
ATOM 3705 C C . GLY A 1 461 ? 27.182 -6.442 -15.366 1.00 97.88 461 GLY A C 1
ATOM 3706 O O . GLY A 1 461 ? 27.894 -7.382 -15.027 1.00 97.88 461 GLY A O 1
ATOM 3707 N N . GLY A 1 462 ? 27.551 -5.181 -15.129 1.00 97.75 462 GLY A N 1
ATOM 3708 C CA . GLY A 1 462 ? 28.734 -4.832 -14.346 1.00 97.75 462 GLY A CA 1
ATOM 3709 C C . GLY A 1 462 ? 28.571 -5.108 -12.852 1.00 97.75 462 GLY A C 1
ATOM 3710 O O . GLY A 1 462 ? 29.500 -5.609 -12.224 1.00 97.75 462 GLY A O 1
ATOM 3711 N N . LEU A 1 463 ? 27.408 -4.777 -12.288 1.00 97.12 463 LEU A N 1
ATOM 3712 C CA . LEU A 1 463 ? 27.072 -5.025 -10.884 1.00 97.12 463 LEU A CA 1
ATOM 3713 C C . LEU A 1 463 ? 26.859 -6.526 -10.615 1.00 97.12 463 LEU A C 1
ATOM 3715 O O . LEU A 1 463 ? 27.416 -7.055 -9.654 1.00 97.12 463 LEU A O 1
ATOM 3719 N N . GLU A 1 464 ? 26.129 -7.221 -11.489 1.00 96.44 464 GLU A N 1
ATOM 3720 C CA . GLU A 1 464 ? 25.823 -8.655 -11.379 1.00 96.44 464 GLU A CA 1
ATOM 3721 C C . GLU A 1 464 ? 27.097 -9.515 -11.361 1.00 96.44 464 GLU A C 1
ATOM 3723 O O . GLU A 1 464 ? 27.241 -10.393 -10.514 1.00 96.44 464 GLU A O 1
ATOM 3728 N N . GLU A 1 465 ? 28.092 -9.201 -12.201 1.00 97.19 465 GLU A N 1
ATOM 3729 C CA . GLU A 1 465 ? 29.380 -9.918 -12.237 1.00 97.19 465 GLU A CA 1
ATOM 3730 C C . GLU A 1 465 ? 30.196 -9.830 -10.934 1.00 97.19 465 GLU A C 1
ATOM 3732 O O . GLU A 1 465 ? 31.202 -10.525 -10.786 1.00 97.19 465 GLU A O 1
ATOM 3737 N N . THR A 1 466 ? 29.800 -8.980 -9.983 1.00 95.38 466 THR A N 1
ATOM 3738 C CA . THR A 1 466 ? 30.429 -8.915 -8.653 1.00 95.38 466 THR A CA 1
ATOM 3739 C C . THR A 1 466 ? 29.766 -9.820 -7.611 1.00 95.38 466 THR A C 1
ATOM 3741 O O . THR A 1 466 ? 30.298 -9.949 -6.508 1.00 95.38 466 THR A O 1
ATOM 3744 N N . GLY A 1 467 ? 28.632 -10.446 -7.945 1.00 93.81 467 GLY A N 1
ATOM 3745 C CA . GLY A 1 467 ? 27.899 -11.369 -7.075 1.00 93.81 467 GLY A CA 1
ATOM 3746 C C . GLY A 1 467 ? 26.933 -10.713 -6.083 1.00 93.81 467 GLY A C 1
ATOM 3747 O O . GLY A 1 467 ? 26.384 -11.411 -5.233 1.00 93.81 467 GLY A O 1
ATOM 3748 N N . ILE A 1 468 ? 26.723 -9.395 -6.154 1.00 94.69 468 ILE A N 1
ATOM 3749 C CA . ILE A 1 468 ? 25.696 -8.720 -5.345 1.00 94.69 468 ILE A CA 1
ATOM 3750 C C . ILE A 1 468 ? 24.302 -8.920 -5.946 1.00 94.69 468 ILE A C 1
ATOM 3752 O O . ILE A 1 468 ? 24.160 -9.137 -7.148 1.00 94.69 468 ILE A O 1
ATOM 3756 N N . ASN A 1 469 ? 23.262 -8.784 -5.122 1.00 95.56 469 ASN A N 1
ATOM 3757 C CA . ASN A 1 469 ? 21.890 -8.765 -5.622 1.00 95.56 469 ASN A CA 1
ATOM 3758 C C . ASN A 1 469 ? 21.622 -7.435 -6.351 1.00 95.56 469 ASN A C 1
ATOM 3760 O O . ASN A 1 469 ? 21.897 -6.363 -5.804 1.00 95.56 469 ASN A O 1
ATOM 3764 N N . VAL A 1 470 ? 21.096 -7.494 -7.574 1.00 97.56 470 VAL A N 1
ATOM 3765 C CA . VAL A 1 470 ? 20.810 -6.317 -8.402 1.00 97.56 470 VAL A CA 1
ATOM 3766 C C . VAL A 1 470 ? 19.384 -6.404 -8.916 1.00 97.56 470 VAL A C 1
ATOM 3768 O O . VAL A 1 470 ? 18.997 -7.396 -9.525 1.00 97.56 470 VAL A O 1
ATOM 3771 N N . VAL A 1 471 ? 18.609 -5.342 -8.717 1.00 97.50 471 VAL A N 1
ATOM 3772 C CA . VAL A 1 471 ? 17.240 -5.241 -9.230 1.00 97.50 471 VAL A CA 1
ATOM 3773 C C . VAL A 1 471 ? 17.173 -4.147 -10.288 1.00 97.50 471 VAL A C 1
ATOM 3775 O O . VAL A 1 471 ? 17.674 -3.043 -10.087 1.00 97.50 471 VAL A O 1
ATOM 3778 N N . LEU A 1 472 ? 16.543 -4.443 -11.422 1.00 98.12 472 LEU A N 1
ATOM 3779 C CA . LEU A 1 472 ? 16.321 -3.490 -12.506 1.00 98.12 472 LEU A CA 1
ATOM 3780 C C . LEU A 1 472 ? 14.839 -3.092 -12.543 1.00 98.12 472 LEU A C 1
ATOM 3782 O O . LEU A 1 472 ? 13.969 -3.949 -12.678 1.00 98.12 472 LEU A O 1
ATOM 3786 N N . ARG A 1 473 ? 14.548 -1.793 -12.440 1.00 98.25 473 ARG A N 1
ATOM 3787 C CA . ARG A 1 473 ? 13.196 -1.224 -12.399 1.00 98.25 473 ARG A CA 1
ATOM 3788 C C . ARG A 1 473 ? 12.997 -0.220 -13.526 1.00 98.25 473 ARG A C 1
ATOM 3790 O O . ARG A 1 473 ? 13.730 0.763 -13.632 1.00 98.25 473 ARG A O 1
ATOM 3797 N N . ASN A 1 474 ? 11.990 -0.466 -14.359 1.00 97.50 474 ASN A N 1
ATOM 3798 C CA . ASN A 1 474 ? 11.556 0.481 -15.380 1.00 97.50 474 ASN A CA 1
ATOM 3799 C C . ASN A 1 474 ? 10.324 1.229 -14.862 1.00 97.50 474 ASN A C 1
ATOM 3801 O O . ASN A 1 474 ? 9.294 0.612 -14.585 1.00 97.50 474 ASN A O 1
ATOM 3805 N N . LEU A 1 475 ? 10.425 2.554 -14.763 1.00 97.00 475 LEU A N 1
ATOM 3806 C CA . LEU A 1 475 ? 9.375 3.421 -14.222 1.00 97.00 475 LEU A CA 1
ATOM 3807 C C . LEU A 1 475 ? 8.064 3.384 -15.023 1.00 97.00 475 LEU A C 1
ATOM 3809 O O . LEU A 1 475 ? 7.024 3.767 -14.501 1.00 97.00 475 LEU A O 1
ATOM 3813 N N . ARG A 1 476 ? 8.081 2.907 -16.274 1.00 92.12 476 ARG A N 1
ATOM 3814 C CA . ARG A 1 476 ? 6.869 2.744 -17.097 1.00 92.12 476 ARG A CA 1
ATOM 3815 C C . ARG A 1 476 ? 6.107 1.453 -16.819 1.00 92.12 476 ARG A C 1
ATOM 3817 O O . ARG A 1 476 ? 4.953 1.342 -17.217 1.00 92.12 476 ARG A O 1
ATOM 3824 N N . THR A 1 477 ? 6.748 0.463 -16.202 1.00 91.25 477 THR A N 1
ATOM 3825 C CA . THR A 1 477 ? 6.168 -0.875 -15.989 1.00 91.25 477 THR A CA 1
ATOM 3826 C C . THR A 1 477 ? 6.138 -1.290 -14.524 1.00 91.25 477 THR A C 1
ATOM 3828 O O . THR A 1 477 ? 5.625 -2.357 -14.199 1.00 91.25 477 THR A O 1
ATOM 3831 N N . ASN A 1 478 ? 6.721 -0.492 -13.633 1.00 93.00 478 ASN A N 1
ATOM 3832 C CA . ASN A 1 478 ? 6.755 -0.748 -12.202 1.00 93.00 478 ASN A CA 1
ATOM 3833 C C . ASN A 1 478 ? 6.233 0.477 -11.460 1.00 93.00 478 ASN A C 1
ATOM 3835 O O . ASN A 1 478 ? 6.641 1.600 -11.753 1.00 93.00 478 ASN A O 1
ATOM 3839 N N . HIS A 1 479 ? 5.346 0.253 -10.494 1.00 93.50 479 HIS A N 1
ATOM 3840 C CA . HIS A 1 479 ? 4.809 1.336 -9.691 1.00 93.50 479 HIS A CA 1
ATOM 3841 C C . HIS A 1 479 ? 5.871 1.884 -8.735 1.00 93.50 479 HIS A C 1
ATOM 3843 O O . HIS A 1 479 ? 6.683 1.130 -8.194 1.00 93.50 479 HIS A O 1
ATOM 3849 N N . ILE A 1 480 ? 5.836 3.195 -8.487 1.00 95.00 480 ILE A N 1
ATOM 3850 C CA . ILE A 1 480 ? 6.816 3.890 -7.642 1.00 95.00 480 ILE A CA 1
ATOM 3851 C C . ILE A 1 480 ? 6.927 3.269 -6.245 1.00 95.00 480 ILE A C 1
ATOM 3853 O O . ILE A 1 480 ? 8.027 3.169 -5.709 1.00 95.00 480 ILE A O 1
ATOM 3857 N N . SER A 1 481 ? 5.819 2.769 -5.697 1.00 92.56 481 SER A N 1
ATOM 3858 C CA . SER A 1 481 ? 5.784 2.189 -4.353 1.00 92.56 481 SER A CA 1
ATOM 3859 C C . SER A 1 481 ? 6.578 0.899 -4.202 1.00 92.56 481 SER A C 1
ATOM 3861 O O . SER A 1 481 ? 7.197 0.680 -3.165 1.00 92.56 481 SER A O 1
ATOM 3863 N N . ASP A 1 482 ? 6.581 0.055 -5.236 1.00 93.88 482 ASP A N 1
ATOM 3864 C CA . ASP A 1 482 ? 7.352 -1.192 -5.231 1.00 93.88 482 ASP A CA 1
ATOM 3865 C C . ASP A 1 482 ? 8.848 -0.881 -5.384 1.00 93.88 482 ASP A C 1
ATOM 3867 O O . ASP A 1 482 ? 9.709 -1.516 -4.776 1.00 93.88 482 ASP A O 1
ATOM 3871 N N . ILE A 1 483 ? 9.163 0.156 -6.168 1.00 97.75 483 ILE A N 1
ATOM 3872 C CA . ILE A 1 483 ? 10.533 0.635 -6.361 1.00 97.75 483 ILE A CA 1
ATOM 3873 C C . ILE A 1 483 ? 11.086 1.224 -5.058 1.00 97.75 483 ILE A C 1
ATOM 3875 O O . ILE A 1 483 ? 12.249 0.996 -4.733 1.00 97.75 483 ILE A O 1
ATOM 3879 N N . ILE A 1 484 ? 10.274 1.949 -4.287 1.00 97.75 484 ILE A N 1
ATOM 3880 C CA . ILE A 1 484 ? 10.682 2.508 -2.993 1.00 97.75 484 ILE A CA 1
ATOM 3881 C C . ILE A 1 484 ? 11.071 1.416 -1.987 1.00 97.75 484 ILE A C 1
ATOM 3883 O O . ILE A 1 484 ? 12.050 1.589 -1.258 1.00 97.75 484 ILE A O 1
ATOM 3887 N N . THR A 1 485 ? 10.403 0.262 -1.992 1.00 96.12 485 THR A N 1
ATOM 3888 C CA . THR A 1 485 ? 10.804 -0.895 -1.172 1.00 96.12 485 THR A CA 1
ATOM 3889 C C . THR A 1 485 ? 12.199 -1.408 -1.553 1.00 96.12 485 THR A C 1
ATOM 3891 O O . THR A 1 485 ? 13.029 -1.702 -0.684 1.00 96.12 485 THR A O 1
ATOM 3894 N N . ASP A 1 486 ? 12.519 -1.445 -2.850 1.00 97.62 486 ASP A N 1
ATOM 3895 C CA . ASP A 1 486 ? 13.876 -1.762 -3.301 1.00 97.62 486 ASP A CA 1
ATOM 3896 C C . ASP A 1 486 ? 14.887 -0.681 -2.924 1.00 97.62 486 ASP A C 1
ATOM 3898 O O . ASP A 1 486 ? 16.010 -1.016 -2.551 1.00 97.62 486 ASP A O 1
ATOM 3902 N N . VAL A 1 487 ? 14.510 0.598 -2.976 1.00 98.25 487 VAL A N 1
ATOM 3903 C CA . VAL A 1 487 ? 15.379 1.703 -2.545 1.00 98.25 487 VAL A CA 1
ATOM 3904 C C . VAL A 1 487 ? 15.703 1.606 -1.060 1.00 98.25 487 VAL A C 1
ATOM 3906 O O . VAL A 1 487 ? 16.856 1.799 -0.684 1.00 98.25 487 VAL A O 1
ATOM 3909 N N . MET A 1 488 ? 14.719 1.306 -0.211 1.00 97.75 488 MET A N 1
ATOM 3910 C CA . MET A 1 488 ? 14.928 1.171 1.231 1.00 97.75 488 MET A CA 1
ATOM 3911 C C . MET A 1 488 ? 15.962 0.082 1.541 1.00 97.75 488 MET A C 1
ATOM 3913 O O . MET A 1 488 ? 16.875 0.306 2.339 1.00 97.75 488 MET A O 1
ATOM 3917 N N . THR A 1 489 ? 15.833 -1.072 0.878 1.00 95.75 489 THR A N 1
ATOM 3918 C CA . THR A 1 489 ? 16.679 -2.253 1.109 1.00 95.75 489 THR A CA 1
ATOM 3919 C C . THR A 1 489 ? 18.036 -2.187 0.406 1.00 95.75 489 THR A C 1
ATOM 3921 O O . THR A 1 489 ? 18.983 -2.827 0.858 1.00 95.75 489 THR A O 1
ATOM 3924 N N . SER A 1 490 ? 18.175 -1.408 -0.669 1.00 97.50 490 SER A N 1
ATOM 3925 C CA . SER A 1 490 ? 19.412 -1.320 -1.457 1.00 97.50 490 SER A CA 1
ATOM 3926 C C . SER A 1 490 ? 20.367 -0.249 -0.934 1.00 97.50 490 SER A C 1
ATOM 3928 O O . SER A 1 490 ? 19.961 0.854 -0.575 1.00 97.50 490 SER A O 1
ATOM 3930 N N . LYS A 1 491 ? 21.671 -0.545 -0.941 1.00 97.06 491 LYS A N 1
ATOM 3931 C CA . LYS A 1 491 ? 22.721 0.428 -0.601 1.00 97.06 491 LYS A CA 1
ATOM 3932 C C . LYS A 1 491 ? 23.108 1.291 -1.805 1.00 97.06 491 LYS A C 1
ATOM 3934 O O . LYS A 1 491 ? 23.362 2.482 -1.634 1.00 97.06 491 LYS A O 1
ATOM 3939 N N . ILE A 1 492 ? 23.148 0.703 -3.005 1.00 98.19 492 ILE A N 1
ATOM 3940 C CA . ILE A 1 492 ? 23.468 1.402 -4.262 1.00 98.19 492 ILE A CA 1
ATOM 3941 C C . ILE A 1 492 ? 22.179 1.681 -5.033 1.00 98.19 492 ILE A C 1
ATOM 3943 O O . ILE A 1 492 ? 21.427 0.757 -5.339 1.00 98.19 492 ILE A O 1
ATOM 3947 N N . ILE A 1 493 ? 21.955 2.944 -5.389 1.00 98.62 493 ILE A N 1
ATOM 3948 C CA . ILE A 1 493 ? 20.794 3.396 -6.154 1.00 98.62 493 ILE A CA 1
ATOM 3949 C C . ILE A 1 493 ? 21.289 4.060 -7.441 1.00 98.62 493 ILE A C 1
ATOM 3951 O O . ILE A 1 493 ? 21.947 5.102 -7.404 1.00 98.62 493 ILE A O 1
ATOM 3955 N N . CYS A 1 494 ? 20.978 3.465 -8.589 1.00 98.75 494 CYS A N 1
ATOM 3956 C CA . CYS A 1 494 ? 21.328 4.014 -9.894 1.00 98.75 494 CYS A CA 1
ATOM 3957 C C . CYS A 1 494 ? 20.087 4.611 -10.566 1.00 98.75 494 CYS A C 1
ATOM 3959 O O . CYS A 1 494 ? 19.087 3.917 -10.714 1.00 98.75 494 CYS A O 1
ATOM 3961 N N . LEU A 1 495 ? 20.153 5.873 -10.992 1.00 98.81 495 LEU A N 1
ATOM 3962 C CA . LEU A 1 495 ? 19.020 6.628 -11.538 1.00 98.81 495 LEU A CA 1
ATOM 3963 C C . LEU A 1 495 ? 19.289 7.035 -12.990 1.00 98.81 495 LEU A C 1
ATOM 3965 O O . LEU A 1 495 ? 20.271 7.721 -13.273 1.00 98.81 495 LEU A O 1
ATOM 3969 N N . GLY A 1 496 ? 18.415 6.597 -13.897 1.00 98.69 496 GLY A N 1
ATOM 3970 C CA . GLY A 1 496 ? 18.582 6.717 -15.343 1.00 98.69 496 GLY A CA 1
ATOM 3971 C C . GLY A 1 496 ? 17.459 7.475 -16.043 1.00 98.69 496 GLY A C 1
ATOM 3972 O O . GLY A 1 496 ? 16.316 7.029 -16.014 1.00 98.69 496 GLY A O 1
ATOM 3973 N N . SER A 1 497 ? 17.761 8.563 -16.751 1.00 98.69 497 SER A N 1
ATOM 3974 C CA . SER A 1 497 ? 16.769 9.222 -17.617 1.00 98.69 497 SER A CA 1
ATOM 3975 C C . SER A 1 497 ? 17.406 9.777 -18.886 1.00 98.69 497 SER A C 1
ATOM 3977 O O . SER A 1 497 ? 18.484 10.373 -18.810 1.00 98.69 497 SER A O 1
ATOM 3979 N N . PRO A 1 498 ? 16.746 9.682 -20.056 1.00 98.38 498 PRO A N 1
ATOM 3980 C CA . PRO A 1 498 ? 17.096 10.541 -21.169 1.00 98.38 498 PRO A CA 1
ATOM 3981 C C . PRO A 1 498 ? 16.748 12.000 -20.845 1.00 98.38 498 PRO A C 1
ATOM 3983 O O . PRO A 1 498 ? 15.950 12.272 -19.942 1.00 98.38 498 PRO A O 1
ATOM 3986 N N . THR A 1 499 ? 17.312 12.936 -21.610 1.00 98.50 499 THR A N 1
ATOM 3987 C CA . THR A 1 499 ? 16.845 14.330 -21.597 1.00 98.50 499 THR A CA 1
ATOM 3988 C C . THR A 1 499 ? 15.648 14.501 -22.534 1.00 98.50 499 THR A C 1
ATOM 3990 O O . THR A 1 499 ? 15.748 14.223 -23.729 1.00 98.50 499 THR A O 1
ATOM 3993 N N . LEU A 1 500 ? 14.527 14.978 -21.991 1.00 97.19 500 LEU A N 1
ATOM 3994 C CA . LEU A 1 500 ? 13.306 15.364 -22.694 1.00 97.19 500 LEU A CA 1
ATOM 3995 C C . LEU A 1 500 ? 13.021 16.842 -22.397 1.00 97.19 500 LEU A C 1
ATOM 3997 O O . LEU A 1 500 ? 12.903 17.231 -21.242 1.00 97.19 500 LEU A O 1
ATOM 4001 N N . ASN A 1 501 ? 12.910 17.676 -23.435 1.00 96.12 501 ASN A N 1
ATOM 4002 C CA . ASN A 1 501 ? 12.576 19.104 -23.304 1.00 96.12 501 ASN A CA 1
ATOM 4003 C C . ASN A 1 501 ? 13.439 19.863 -22.268 1.00 96.12 501 ASN A C 1
ATOM 4005 O O . ASN A 1 501 ? 12.923 20.645 -21.476 1.00 96.12 501 ASN A O 1
ATOM 4009 N N . ASN A 1 502 ? 14.761 19.650 -22.300 1.00 95.81 502 ASN A N 1
ATOM 4010 C CA . ASN A 1 502 ? 15.756 20.229 -21.378 1.00 95.81 502 ASN A CA 1
ATOM 4011 C C . ASN A 1 502 ? 15.661 19.771 -19.910 1.00 95.81 502 ASN A C 1
ATOM 4013 O O . ASN A 1 502 ? 16.289 20.390 -19.060 1.00 95.81 502 ASN A O 1
ATOM 4017 N N . THR A 1 503 ? 14.932 18.696 -19.608 1.00 97.50 503 THR A N 1
ATOM 4018 C CA . THR A 1 503 ? 14.849 18.100 -18.264 1.00 97.50 503 THR A CA 1
ATOM 4019 C C . THR A 1 503 ? 14.768 16.569 -18.356 1.00 97.50 503 THR A C 1
ATOM 4021 O O . THR A 1 503 ? 14.928 15.988 -19.431 1.00 97.50 503 THR A O 1
ATOM 4024 N N . MET A 1 504 ? 14.602 15.884 -17.230 1.00 97.81 504 MET A N 1
ATOM 4025 C CA . MET A 1 504 ? 14.382 14.438 -17.158 1.00 97.81 504 MET A CA 1
ATOM 4026 C C . MET A 1 504 ? 12.973 14.030 -17.622 1.00 97.81 504 MET A C 1
ATOM 4028 O O . MET A 1 504 ? 12.082 14.857 -17.795 1.00 97.81 504 MET A O 1
ATOM 4032 N N . MET A 1 505 ? 12.749 12.728 -17.799 1.00 97.75 505 MET A N 1
ATOM 4033 C CA . MET A 1 505 ? 11.424 12.183 -18.104 1.00 97.75 505 MET A CA 1
ATOM 4034 C C . MET A 1 505 ? 10.417 12.492 -16.978 1.00 97.75 505 MET A C 1
ATOM 4036 O O . MET A 1 505 ? 10.790 12.403 -15.804 1.00 97.75 505 MET A O 1
ATOM 4040 N N . PRO A 1 506 ? 9.133 12.766 -17.289 1.00 97.50 506 PRO A N 1
ATOM 4041 C CA . PRO A 1 506 ? 8.096 13.011 -16.281 1.00 97.50 506 PRO A CA 1
ATOM 4042 C C . PRO A 1 506 ? 7.970 11.895 -15.238 1.00 97.50 506 PRO A C 1
ATOM 4044 O O . PRO A 1 506 ? 7.815 12.170 -14.054 1.00 97.50 506 PRO A O 1
ATOM 4047 N N . THR A 1 507 ? 8.118 10.639 -15.659 1.00 96.88 507 THR A N 1
ATOM 4048 C CA . THR A 1 507 ? 8.138 9.454 -14.785 1.00 96.88 507 THR A CA 1
ATOM 4049 C C . THR A 1 507 ? 9.267 9.513 -13.753 1.00 96.88 507 THR A C 1
ATOM 4051 O O . THR A 1 507 ? 9.041 9.253 -12.573 1.00 96.88 507 THR A O 1
ATOM 4054 N N . MET A 1 508 ? 10.474 9.910 -14.171 1.00 98.44 508 MET A N 1
ATOM 4055 C CA . MET A 1 508 ? 11.618 10.105 -13.278 1.00 98.44 508 MET A CA 1
ATOM 4056 C C . MET A 1 508 ? 11.393 11.298 -12.345 1.00 98.44 508 MET A C 1
ATOM 4058 O O . MET A 1 508 ? 11.671 11.200 -11.154 1.00 98.44 508 MET A O 1
ATOM 4062 N N . SER A 1 509 ? 10.838 12.402 -12.850 1.00 97.69 509 SER A N 1
ATOM 4063 C CA . SER A 1 509 ? 10.514 13.575 -12.027 1.00 97.69 509 SER A CA 1
ATOM 4064 C C . SER A 1 509 ? 9.478 13.254 -10.939 1.00 97.69 509 SER A C 1
ATOM 4066 O O . SER A 1 509 ? 9.688 13.588 -9.769 1.00 97.69 509 SER A O 1
ATOM 4068 N N . GLY A 1 510 ? 8.402 12.541 -11.290 1.00 96.31 510 GLY A N 1
ATOM 4069 C CA . GLY A 1 510 ? 7.388 12.079 -10.339 1.00 96.31 510 GLY A CA 1
ATOM 4070 C C . GLY A 1 510 ? 7.976 11.134 -9.291 1.00 96.31 510 GLY A C 1
ATOM 4071 O O . GLY A 1 510 ? 7.785 11.340 -8.092 1.00 96.31 510 GLY A O 1
ATOM 4072 N N . PHE A 1 511 ? 8.786 10.163 -9.725 1.00 97.94 511 PHE A N 1
ATOM 4073 C CA . PHE A 1 511 ? 9.489 9.257 -8.818 1.00 97.94 511 PHE A CA 1
ATOM 4074 C C . PHE A 1 511 ? 10.417 9.999 -7.844 1.00 97.94 511 PHE A C 1
ATOM 4076 O O . PHE A 1 511 ? 10.362 9.756 -6.641 1.00 97.94 511 PHE A O 1
ATOM 4083 N N . LEU A 1 512 ? 11.243 10.930 -8.330 1.00 98.19 512 LEU A N 1
ATOM 4084 C CA . LEU A 1 512 ? 12.167 11.691 -7.483 1.00 98.19 512 LEU A CA 1
ATOM 4085 C C . LEU A 1 512 ? 11.444 12.639 -6.523 1.00 98.19 512 LEU A C 1
ATOM 4087 O O . LEU A 1 512 ? 11.926 12.860 -5.413 1.00 98.19 512 LEU A O 1
ATOM 4091 N N . THR A 1 513 ? 10.283 13.164 -6.916 1.00 96.81 513 THR A N 1
ATOM 4092 C CA . THR A 1 513 ? 9.423 13.960 -6.030 1.00 96.81 513 THR A CA 1
ATOM 4093 C C . THR A 1 513 ? 8.934 13.112 -4.855 1.00 96.81 513 THR A C 1
ATOM 4095 O O . THR A 1 513 ? 9.091 13.518 -3.702 1.00 96.81 513 THR A O 1
ATOM 4098 N N . TYR A 1 514 ? 8.434 11.904 -5.132 1.00 96.44 514 TYR A N 1
ATOM 4099 C CA . TYR A 1 514 ? 8.000 10.953 -4.106 1.00 96.44 514 TYR A CA 1
ATOM 4100 C C . TYR A 1 514 ? 9.166 10.511 -3.201 1.00 96.44 514 TYR A C 1
ATOM 4102 O O . TYR A 1 514 ? 9.105 10.636 -1.976 1.00 96.44 514 TYR A O 1
ATOM 4110 N N . LEU A 1 515 ? 10.292 10.118 -3.805 1.00 97.31 515 LEU A N 1
ATOM 4111 C CA . LEU A 1 515 ? 11.535 9.752 -3.119 1.00 97.31 515 LEU A CA 1
ATOM 4112 C C . LEU A 1 515 ? 12.028 10.857 -2.168 1.00 97.31 515 LEU A C 1
ATOM 4114 O O . LEU A 1 515 ? 12.443 10.572 -1.043 1.00 97.31 515 LEU A O 1
ATOM 4118 N N . LYS A 1 516 ? 11.975 12.127 -2.598 1.00 96.62 516 LYS A N 1
ATOM 4119 C CA . LYS A 1 516 ? 12.413 13.277 -1.792 1.00 96.62 516 LYS A CA 1
ATOM 4120 C C . LYS A 1 516 ? 11.542 13.487 -0.555 1.00 96.62 516 LYS A C 1
ATOM 4122 O O . LYS A 1 516 ? 12.067 13.904 0.479 1.00 96.62 516 LYS A O 1
ATOM 4127 N N . GLY A 1 517 ? 10.249 13.174 -0.639 1.00 95.19 517 GLY A N 1
ATOM 4128 C CA . GLY A 1 517 ? 9.340 13.175 0.509 1.00 95.19 517 GLY A CA 1
ATOM 4129 C C . GLY A 1 517 ? 9.726 12.132 1.561 1.00 95.19 517 GLY A C 1
ATOM 4130 O O . GLY A 1 517 ? 9.761 12.443 2.750 1.00 95.19 517 GLY A O 1
ATOM 4131 N N . LEU A 1 518 ? 10.107 10.932 1.115 1.00 96.19 518 LEU A N 1
ATOM 4132 C CA . LEU A 1 518 ? 10.432 9.800 1.990 1.00 96.19 518 LEU A CA 1
ATOM 4133 C C . LEU A 1 518 ? 11.857 9.825 2.570 1.00 96.19 518 LEU A C 1
ATOM 4135 O O . LEU A 1 518 ? 12.145 9.122 3.537 1.00 96.19 518 LEU A O 1
ATOM 4139 N N . ARG A 1 519 ? 12.750 10.645 2.000 1.00 95.88 519 ARG A N 1
ATOM 4140 C CA . ARG A 1 519 ? 14.107 10.936 2.506 1.00 95.88 519 ARG A CA 1
ATOM 4141 C C . ARG A 1 519 ? 14.929 9.691 2.896 1.00 95.88 519 ARG A C 1
ATOM 4143 O O . ARG A 1 519 ? 15.381 9.603 4.043 1.00 95.88 519 ARG A O 1
ATOM 4150 N N . PRO A 1 520 ? 15.187 8.741 1.976 1.00 97.00 520 PRO A N 1
ATOM 4151 C CA . PRO A 1 520 ? 16.080 7.628 2.282 1.00 97.00 520 PRO A CA 1
ATOM 4152 C C . PRO A 1 520 ? 17.477 8.158 2.615 1.00 97.00 520 PRO A C 1
ATOM 4154 O O . PRO A 1 520 ? 17.944 9.112 1.992 1.00 97.00 520 PRO A O 1
ATOM 4157 N N . LYS A 1 521 ? 18.161 7.526 3.568 1.00 95.56 521 LYS A N 1
ATOM 4158 C CA . LYS A 1 521 ? 19.507 7.918 4.012 1.00 95.56 521 LYS A CA 1
ATOM 4159 C C . LYS A 1 521 ? 20.520 6.802 3.805 1.00 95.56 521 LYS A C 1
ATOM 4161 O O . LYS A 1 521 ? 20.151 5.647 3.564 1.00 95.56 521 LYS A O 1
ATOM 4166 N N . ASN A 1 522 ? 21.795 7.162 3.945 1.00 95.31 522 ASN A N 1
ATOM 4167 C CA . ASN A 1 522 ? 22.936 6.248 3.911 1.00 95.31 522 ASN A CA 1
ATOM 4168 C C . ASN A 1 522 ? 23.038 5.466 2.592 1.00 95.31 522 ASN A C 1
ATOM 4170 O O . ASN A 1 522 ? 23.350 4.273 2.605 1.00 95.31 522 ASN A O 1
ATOM 4174 N N . LYS A 1 523 ? 22.757 6.127 1.464 1.00 97.38 523 LYS A N 1
ATOM 4175 C CA . LYS A 1 523 ? 22.747 5.536 0.121 1.00 97.38 523 LYS A CA 1
ATOM 4176 C C . LYS A 1 523 ? 23.926 6.021 -0.718 1.00 97.38 523 LYS A C 1
ATOM 4178 O O . LYS A 1 523 ? 24.426 7.125 -0.520 1.00 97.38 523 LYS A O 1
ATOM 4183 N N . ILE A 1 524 ? 24.316 5.190 -1.679 1.00 97.62 524 ILE A N 1
ATOM 4184 C CA . ILE A 1 524 ? 25.296 5.507 -2.717 1.00 97.62 524 ILE A CA 1
ATOM 4185 C C . ILE A 1 524 ? 24.527 5.737 -4.018 1.00 97.62 524 ILE A C 1
ATOM 4187 O O . ILE A 1 524 ? 23.937 4.805 -4.565 1.00 97.62 524 ILE A O 1
ATOM 4191 N N . GLY A 1 525 ? 24.516 6.976 -4.496 1.00 97.94 525 GLY A N 1
ATOM 4192 C CA . GLY A 1 525 ? 23.865 7.384 -5.732 1.00 97.94 525 GLY A CA 1
ATOM 4193 C C . GLY A 1 525 ? 24.788 7.270 -6.945 1.00 97.94 525 GLY A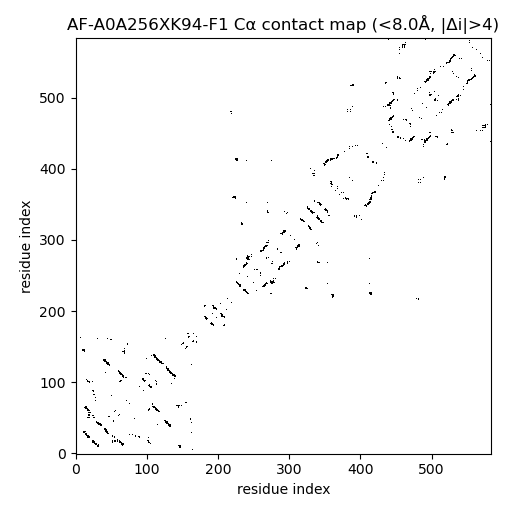 C 1
ATOM 4194 O O . GLY A 1 525 ? 25.973 7.596 -6.884 1.00 97.94 525 GLY A O 1
ATOM 4195 N N . PHE A 1 526 ? 24.226 6.858 -8.077 1.00 98.50 526 PHE A N 1
ATOM 4196 C CA . PHE A 1 526 ? 24.880 6.943 -9.380 1.00 98.50 526 PHE A CA 1
ATOM 4197 C C . PHE A 1 526 ? 23.872 7.373 -10.444 1.00 98.50 526 PHE A C 1
ATOM 4199 O O . PHE A 1 526 ? 22.777 6.822 -10.514 1.00 98.50 526 PHE A O 1
ATOM 4206 N N . VAL A 1 527 ? 24.223 8.352 -11.274 1.00 98.69 527 VAL A N 1
ATOM 4207 C CA . VAL A 1 527 ? 23.310 8.898 -12.286 1.00 98.69 527 VAL A CA 1
ATOM 4208 C C . VAL A 1 527 ? 23.789 8.533 -13.674 1.00 98.69 527 VAL A C 1
ATOM 4210 O O . VAL A 1 527 ? 24.982 8.597 -13.972 1.00 98.69 527 VAL A O 1
ATOM 4213 N N . PHE A 1 528 ? 22.846 8.180 -14.536 1.00 98.75 528 PHE A N 1
ATOM 4214 C CA . PHE A 1 528 ? 23.128 7.953 -15.938 1.00 98.75 528 PHE A CA 1
ATOM 4215 C C . PHE A 1 528 ? 22.006 8.459 -16.851 1.00 98.75 528 PHE A C 1
ATOM 4217 O O . PHE A 1 528 ? 20.895 8.756 -16.415 1.00 98.75 528 PHE A O 1
ATOM 4224 N N . GLY A 1 529 ? 22.287 8.575 -18.143 1.00 98.25 529 GLY A N 1
ATOM 4225 C CA . GLY A 1 529 ? 21.333 9.115 -19.098 1.00 98.25 529 GLY A CA 1
ATOM 4226 C C . GLY A 1 529 ? 21.834 9.105 -20.531 1.00 98.25 529 GLY A C 1
ATOM 4227 O O . GLY A 1 529 ? 22.974 8.742 -20.822 1.00 98.25 529 GLY A O 1
ATOM 4228 N N . SER A 1 530 ? 20.947 9.505 -21.435 1.00 98.56 530 SER A N 1
ATOM 4229 C CA . SER A 1 530 ? 21.302 9.794 -22.823 1.00 98.56 530 SER A CA 1
ATOM 4230 C C . SER A 1 530 ? 20.642 11.082 -23.305 1.00 98.56 530 SER A C 1
ATOM 4232 O O . SER A 1 530 ? 19.598 11.489 -22.792 1.00 98.56 530 SER A O 1
ATOM 4234 N N . TYR A 1 531 ? 21.198 11.715 -24.328 1.00 98.50 531 TYR A N 1
ATOM 4235 C CA . TYR A 1 531 ? 20.677 12.977 -24.852 1.00 98.50 531 TYR A CA 1
ATOM 4236 C C . TYR A 1 531 ? 20.927 13.147 -26.352 1.00 98.50 531 TYR A C 1
ATOM 4238 O O . TYR A 1 531 ? 21.734 12.431 -26.931 1.00 98.50 531 TYR A O 1
ATOM 4246 N N . GLY A 1 532 ? 20.225 14.095 -26.981 1.00 97.69 532 GLY A N 1
ATOM 4247 C CA . GLY A 1 532 ? 20.423 14.442 -28.396 1.00 97.69 532 GLY A CA 1
ATOM 4248 C C . GLY A 1 532 ? 21.334 15.656 -28.593 1.00 97.69 532 GLY A C 1
ATOM 4249 O O . GLY A 1 532 ? 22.375 15.562 -29.231 1.00 97.69 532 GLY A O 1
ATOM 4250 N N . TRP A 1 533 ? 20.955 16.802 -28.023 1.00 91.75 533 TRP A N 1
ATOM 4251 C CA . TRP A 1 533 ? 21.705 18.065 -28.147 1.00 91.75 533 TRP A CA 1
ATOM 4252 C C . TRP A 1 533 ? 21.927 18.765 -26.799 1.00 91.75 533 TRP A C 1
ATOM 4254 O O . TRP A 1 533 ? 23.009 19.288 -26.562 1.00 91.75 533 TRP A O 1
ATOM 4264 N N . GLY A 1 534 ? 20.942 18.730 -25.892 1.00 88.81 534 GLY A N 1
ATOM 4265 C CA . GLY A 1 534 ? 21.066 19.183 -24.500 1.00 88.81 534 GLY A CA 1
ATOM 4266 C C . GLY A 1 534 ? 20.977 18.006 -23.527 1.00 88.81 534 GLY A C 1
ATOM 4267 O O . GLY A 1 534 ? 20.085 17.177 -23.676 1.00 88.81 534 GLY A O 1
ATOM 4268 N N . GLY A 1 535 ? 21.909 17.918 -22.572 1.00 93.44 535 GLY A N 1
ATOM 4269 C CA . GLY A 1 535 ? 22.058 16.799 -21.627 1.00 93.44 535 GLY A CA 1
ATOM 4270 C C . GLY A 1 535 ? 21.721 17.134 -20.168 1.00 93.44 535 GLY A C 1
ATOM 4271 O O . GLY A 1 535 ? 22.384 16.649 -19.256 1.00 93.44 535 GLY A O 1
ATOM 4272 N N . GLN A 1 536 ? 20.741 18.000 -19.922 1.00 97.19 536 GLN A N 1
ATOM 4273 C CA . GLN A 1 536 ? 20.469 18.573 -18.599 1.00 97.19 536 GLN A CA 1
ATOM 4274 C C . GLN A 1 536 ? 19.946 17.554 -17.571 1.00 97.19 536 GLN A C 1
ATOM 4276 O O . GLN A 1 536 ? 20.225 17.713 -16.382 1.00 97.19 536 GLN A O 1
ATOM 4281 N N . ALA A 1 537 ? 19.239 16.501 -18.005 1.00 97.88 537 ALA A N 1
ATOM 4282 C CA . ALA A 1 537 ? 18.549 15.568 -17.106 1.00 97.88 537 ALA A CA 1
ATOM 4283 C C . ALA A 1 537 ? 19.472 14.946 -16.050 1.00 97.88 537 ALA A C 1
ATOM 4285 O O . ALA A 1 537 ? 19.136 14.943 -14.868 1.00 97.88 537 ALA A O 1
ATOM 4286 N N . ALA A 1 538 ? 20.651 14.460 -16.453 1.00 97.69 538 ALA A N 1
ATOM 4287 C CA . ALA A 1 538 ? 21.592 13.835 -15.526 1.00 97.69 538 ALA A CA 1
ATOM 4288 C C . ALA A 1 538 ? 22.020 14.817 -14.422 1.00 97.69 538 ALA A C 1
ATOM 4290 O O . ALA A 1 538 ? 21.932 14.498 -13.239 1.00 97.69 538 ALA A O 1
ATOM 4291 N N . GLY A 1 539 ? 22.381 16.050 -14.791 1.00 97.81 539 GLY A N 1
ATOM 4292 C CA . GLY A 1 539 ? 22.770 17.081 -13.827 1.00 97.81 539 GLY A CA 1
ATOM 4293 C C . GLY A 1 539 ? 21.634 17.509 -12.889 1.00 97.81 539 GLY A C 1
ATOM 4294 O O . GLY A 1 539 ? 21.887 17.853 -11.736 1.00 97.81 539 GLY A O 1
ATOM 4295 N N . GLU A 1 540 ? 20.379 17.483 -13.338 1.00 98.19 540 GLU A N 1
ATOM 4296 C CA . GLU A 1 540 ? 19.221 17.750 -12.474 1.00 98.19 540 GLU A CA 1
ATOM 4297 C C . GLU A 1 540 ? 18.979 16.629 -11.460 1.00 98.19 540 GLU A C 1
ATOM 4299 O O . GLU A 1 540 ? 18.751 16.909 -10.283 1.00 98.19 540 GLU A O 1
ATOM 4304 N N . ILE A 1 541 ? 19.100 15.369 -11.886 1.00 98.56 541 ILE A N 1
ATOM 4305 C CA . ILE A 1 541 ? 19.002 14.211 -10.989 1.00 98.56 541 ILE A CA 1
ATOM 4306 C C . ILE A 1 541 ? 20.128 14.259 -9.945 1.00 98.56 541 ILE A C 1
ATOM 4308 O O . ILE A 1 541 ? 19.869 14.071 -8.758 1.00 98.56 541 ILE A O 1
ATOM 4312 N N . GLU A 1 542 ? 21.364 14.587 -10.343 1.00 97.88 542 GLU A N 1
ATOM 4313 C CA . GLU A 1 542 ? 22.483 14.736 -9.401 1.00 97.88 542 GLU A CA 1
ATOM 4314 C C . GLU A 1 542 ? 22.215 15.783 -8.316 1.00 97.88 542 GLU A C 1
ATOM 4316 O O . GLU A 1 542 ? 22.569 15.568 -7.158 1.00 97.88 542 GLU A O 1
ATOM 4321 N N . LYS A 1 543 ? 21.594 16.919 -8.662 1.00 97.75 543 LYS A N 1
ATOM 4322 C CA . LYS A 1 543 ? 21.236 17.950 -7.673 1.00 97.75 543 LYS A CA 1
ATOM 4323 C C . LYS A 1 543 ? 20.283 17.390 -6.619 1.00 97.75 543 LYS A C 1
ATOM 4325 O O . LYS A 1 543 ? 20.491 17.622 -5.436 1.00 97.75 543 LYS A O 1
ATOM 4330 N N . ILE A 1 544 ? 19.292 16.600 -7.033 1.00 97.38 544 ILE A N 1
ATOM 4331 C CA . ILE A 1 544 ? 18.332 15.974 -6.114 1.00 97.38 544 ILE A CA 1
ATOM 4332 C C . ILE A 1 544 ? 19.025 14.948 -5.204 1.00 97.38 544 ILE A C 1
ATOM 4334 O O . ILE A 1 544 ? 18.757 14.912 -4.005 1.00 97.38 544 ILE A O 1
ATOM 4338 N N . ILE A 1 545 ? 19.946 14.143 -5.738 1.00 96.88 545 ILE A N 1
ATOM 4339 C CA . ILE A 1 545 ? 20.730 13.185 -4.938 1.00 96.88 545 ILE A CA 1
ATOM 4340 C C . ILE A 1 545 ? 21.612 13.913 -3.910 1.00 96.88 545 ILE A C 1
ATOM 4342 O O . ILE A 1 545 ? 21.701 13.488 -2.758 1.00 96.88 545 ILE A O 1
ATOM 4346 N N . LYS A 1 546 ? 22.223 15.039 -4.299 1.00 95.81 546 LYS A N 1
ATOM 4347 C CA . LYS A 1 546 ? 23.004 15.895 -3.393 1.00 95.81 546 LYS A CA 1
ATOM 4348 C C . LYS A 1 546 ? 22.130 16.515 -2.301 1.00 95.81 546 LYS A C 1
ATOM 4350 O O . LYS A 1 546 ? 22.530 16.489 -1.141 1.00 95.81 546 LYS A O 1
ATOM 4355 N N . ASP A 1 547 ? 20.926 16.985 -2.633 1.00 96.69 547 ASP A N 1
ATOM 4356 C CA . ASP A 1 547 ? 19.945 17.466 -1.645 1.00 96.69 547 ASP A CA 1
ATOM 4357 C C . ASP A 1 547 ? 19.576 16.376 -0.621 1.00 96.69 547 ASP A C 1
ATOM 4359 O O . ASP A 1 547 ? 19.330 16.672 0.548 1.00 96.69 547 ASP A O 1
ATOM 4363 N N . LEU A 1 548 ? 19.548 15.108 -1.046 1.00 96.56 548 LEU A N 1
ATOM 4364 C CA . LEU A 1 548 ? 19.318 13.944 -0.182 1.00 96.56 548 LEU A CA 1
ATOM 4365 C C . LEU A 1 548 ? 20.555 13.521 0.627 1.00 96.56 548 LEU A C 1
ATOM 4367 O O . LEU A 1 548 ? 20.458 12.608 1.446 1.00 96.56 548 LEU A O 1
ATOM 4371 N N . SER A 1 549 ? 21.698 14.192 0.442 1.00 96.88 549 SER A N 1
ATOM 4372 C CA . SER A 1 549 ? 22.970 13.895 1.117 1.00 96.88 549 SER A CA 1
ATOM 4373 C C . SER A 1 549 ? 23.469 12.462 0.882 1.00 96.88 549 SER A C 1
ATOM 4375 O O . SER A 1 549 ? 24.002 11.827 1.790 1.00 96.88 549 SER A O 1
ATOM 4377 N N . TRP A 1 550 ? 23.259 11.922 -0.320 1.00 97.25 550 TRP A N 1
ATOM 4378 C CA . TRP A 1 550 ? 23.792 10.611 -0.702 1.00 97.25 550 TRP A CA 1
ATOM 4379 C C . TRP A 1 550 ? 25.227 10.718 -1.215 1.00 97.25 550 TRP A C 1
ATOM 4381 O O . TRP A 1 550 ? 25.608 11.710 -1.840 1.00 97.25 550 TRP A O 1
ATOM 4391 N N . ASP A 1 551 ? 25.999 9.651 -1.021 1.00 96.12 551 ASP A N 1
ATOM 4392 C CA . ASP A 1 551 ? 27.357 9.560 -1.548 1.00 96.12 551 ASP A CA 1
ATOM 4393 C C . ASP A 1 551 ? 27.327 9.364 -3.065 1.00 96.12 551 ASP A C 1
ATOM 4395 O O . ASP A 1 551 ? 26.635 8.485 -3.574 1.00 96.12 551 ASP A O 1
ATOM 4399 N N . MET A 1 552 ? 28.124 10.141 -3.798 1.00 96.06 552 MET A N 1
ATOM 4400 C CA . MET A 1 552 ? 28.258 10.039 -5.254 1.00 96.06 552 MET A CA 1
ATOM 4401 C C . MET A 1 552 ? 29.733 9.853 -5.635 1.00 96.06 552 MET A C 1
ATOM 4403 O O . MET A 1 552 ? 30.422 10.827 -5.937 1.00 96.06 552 MET A O 1
ATOM 4407 N N . PRO A 1 553 ? 30.263 8.615 -5.587 1.00 94.75 553 PRO A N 1
ATOM 4408 C CA . PRO A 1 553 ? 31.694 8.364 -5.768 1.00 94.75 553 PRO A CA 1
ATOM 4409 C C . PRO A 1 553 ? 32.185 8.484 -7.219 1.00 94.75 553 PRO A C 1
ATOM 4411 O O . PRO A 1 553 ? 33.392 8.433 -7.455 1.00 94.75 553 PRO A O 1
ATOM 4414 N N . PHE A 1 554 ? 31.273 8.619 -8.184 1.00 94.69 554 PHE A N 1
ATOM 4415 C CA . PHE A 1 554 ? 31.574 8.756 -9.607 1.00 94.69 554 PHE A CA 1
ATOM 4416 C C . PHE A 1 554 ? 30.753 9.894 -10.211 1.00 94.69 554 PHE A C 1
ATOM 4418 O O . PHE A 1 554 ? 29.635 10.158 -9.768 1.00 94.69 554 PHE A O 1
ATOM 4425 N N . GLU A 1 555 ? 31.301 10.521 -11.249 1.00 95.19 555 GLU A N 1
ATOM 4426 C CA . GLU A 1 555 ? 30.551 11.437 -12.109 1.00 95.19 555 GLU A CA 1
ATOM 4427 C C . GLU A 1 555 ? 29.434 10.690 -12.851 1.00 95.19 555 GLU A C 1
ATOM 4429 O O . GLU A 1 555 ? 29.551 9.489 -13.130 1.00 95.19 555 GLU A O 1
ATOM 4434 N N . ASN A 1 556 ? 28.351 11.400 -13.180 1.00 96.56 556 ASN A N 1
ATOM 4435 C CA . ASN A 1 556 ? 27.291 10.835 -14.006 1.00 96.56 556 ASN A CA 1
ATOM 4436 C C . ASN A 1 556 ? 27.790 10.414 -15.398 1.00 96.56 556 ASN A C 1
ATOM 4438 O O . ASN A 1 556 ? 28.708 11.004 -15.965 1.00 96.56 556 ASN A O 1
ATOM 4442 N N . ILE A 1 557 ? 27.125 9.411 -15.976 1.00 97.56 557 ILE A N 1
ATOM 4443 C CA . ILE A 1 557 ? 27.315 9.022 -17.378 1.00 97.56 557 ILE A CA 1
ATOM 4444 C C . ILE A 1 557 ? 26.166 9.580 -18.207 1.00 97.56 557 ILE A C 1
ATOM 4446 O O . ILE A 1 557 ? 25.029 9.147 -18.053 1.00 97.56 557 ILE A O 1
ATOM 4450 N N . ASN A 1 558 ? 26.451 10.481 -19.139 1.00 97.31 558 ASN A N 1
ATOM 4451 C CA . ASN A 1 558 ? 25.437 11.021 -20.035 1.00 97.31 558 ASN A CA 1
ATOM 4452 C C . ASN A 1 558 ? 25.922 10.940 -21.483 1.00 97.31 558 ASN A C 1
ATOM 4454 O O . ASN A 1 558 ? 26.825 11.680 -21.871 1.00 97.31 558 ASN A O 1
ATOM 4458 N N . LEU A 1 559 ? 25.357 10.015 -22.263 1.00 97.94 559 LEU A N 1
ATOM 4459 C CA . LEU A 1 559 ? 25.853 9.690 -23.606 1.00 97.94 559 LEU A CA 1
ATOM 4460 C C . LEU A 1 559 ? 25.007 10.322 -24.711 1.00 97.94 559 LEU A C 1
ATOM 4462 O O . LEU A 1 559 ? 23.781 10.408 -24.619 1.00 97.94 559 LEU A O 1
ATOM 4466 N N . ASN A 1 560 ? 25.674 10.764 -25.773 1.00 97.88 560 ASN A N 1
ATOM 4467 C CA . ASN A 1 560 ? 25.017 11.377 -26.916 1.00 97.88 560 ASN A CA 1
ATOM 4468 C C . ASN A 1 560 ? 24.454 10.291 -27.851 1.00 97.88 560 ASN A C 1
ATOM 4470 O O . ASN A 1 560 ? 25.168 9.383 -28.260 1.00 97.88 560 ASN A O 1
ATOM 4474 N N . PHE A 1 561 ? 23.166 10.379 -28.183 1.00 97.69 561 PHE A N 1
ATOM 4475 C CA . PHE A 1 561 ? 22.431 9.421 -29.013 1.00 97.69 561 PHE A CA 1
ATOM 4476 C C . PHE A 1 561 ? 22.576 7.955 -28.571 1.00 97.69 561 PHE A C 1
ATOM 4478 O O . PHE A 1 561 ? 22.067 7.580 -27.512 1.00 97.69 561 PHE A O 1
ATOM 4485 N N . ILE A 1 562 ? 23.142 7.096 -29.422 1.00 98.12 562 ILE A N 1
ATOM 4486 C CA . ILE A 1 562 ? 23.170 5.641 -29.259 1.00 98.12 562 ILE A CA 1
ATOM 4487 C C . ILE A 1 562 ? 24.555 5.245 -28.745 1.00 98.12 562 ILE A C 1
ATOM 4489 O O . ILE A 1 562 ? 25.523 5.525 -29.447 1.00 98.12 562 ILE A O 1
ATOM 4493 N N . PRO A 1 563 ? 24.656 4.570 -27.584 1.00 98.00 563 PRO A N 1
ATOM 4494 C CA . PRO A 1 563 ? 25.947 4.181 -27.040 1.00 98.00 563 PRO A CA 1
ATOM 4495 C C . PRO A 1 563 ? 26.626 3.108 -27.898 1.00 98.00 563 PRO A C 1
ATOM 4497 O O . PRO A 1 563 ? 25.964 2.155 -28.333 1.00 98.00 563 PRO A O 1
ATOM 4500 N N . ASP A 1 564 ? 27.935 3.243 -28.102 1.00 98.19 564 ASP A N 1
ATOM 4501 C CA . ASP A 1 564 ? 28.765 2.260 -28.800 1.00 98.19 564 ASP A CA 1
ATOM 4502 C C . ASP A 1 564 ? 29.263 1.130 -27.872 1.00 98.19 564 ASP A C 1
ATOM 4504 O O . ASP A 1 564 ? 29.066 1.137 -26.654 1.00 98.19 564 ASP A O 1
ATOM 4508 N N . GLU A 1 565 ? 29.901 0.104 -28.444 1.00 98.06 565 GLU A N 1
ATOM 4509 C CA . GLU A 1 565 ? 30.379 -1.056 -27.678 1.00 98.06 565 GLU A CA 1
ATOM 4510 C C . GLU A 1 565 ? 31.438 -0.696 -26.627 1.00 98.06 565 GLU A C 1
ATOM 4512 O O . GLU A 1 565 ? 31.485 -1.309 -25.556 1.00 98.06 565 GLU A O 1
ATOM 4517 N N . LYS A 1 566 ? 32.285 0.299 -26.908 1.00 98.06 566 LYS A N 1
ATOM 4518 C CA . LYS A 1 566 ? 33.338 0.738 -25.994 1.00 98.06 566 LYS A CA 1
ATOM 4519 C C . LYS A 1 566 ? 32.730 1.493 -24.815 1.00 98.06 566 LYS A C 1
ATOM 4521 O O . LYS A 1 566 ? 33.079 1.201 -23.672 1.00 98.06 566 LYS A O 1
ATOM 4526 N N . GLU A 1 567 ? 31.799 2.405 -25.078 1.00 98.44 567 GLU A N 1
ATOM 4527 C CA . GLU A 1 567 ? 31.052 3.136 -24.055 1.00 98.44 567 GLU A CA 1
ATOM 4528 C C . GLU A 1 567 ? 30.287 2.172 -23.145 1.00 98.44 567 GLU A C 1
ATOM 4530 O O . GLU A 1 567 ? 30.381 2.260 -21.917 1.00 98.44 567 GLU A O 1
ATOM 4535 N N . LEU A 1 568 ? 29.597 1.184 -23.726 1.00 98.50 568 LEU A N 1
ATOM 4536 C CA . LEU A 1 568 ? 28.919 0.142 -22.956 1.00 98.50 568 LEU A CA 1
ATOM 4537 C C . LEU A 1 568 ? 29.912 -0.677 -22.121 1.00 98.50 568 LEU A C 1
ATOM 4539 O O . LEU A 1 568 ? 29.645 -0.921 -20.943 1.00 98.50 568 LEU A O 1
ATOM 4543 N N . ALA A 1 569 ? 31.069 -1.062 -22.664 1.00 98.12 569 ALA A N 1
ATOM 4544 C CA . ALA A 1 569 ? 32.095 -1.779 -21.906 1.00 98.12 569 ALA A CA 1
ATOM 4545 C C . ALA A 1 569 ? 32.646 -0.955 -20.726 1.00 98.12 569 ALA A C 1
ATOM 4547 O O . ALA A 1 569 ? 32.926 -1.510 -19.659 1.00 98.12 569 ALA A O 1
ATOM 4548 N N . ASP A 1 570 ? 32.781 0.362 -20.881 1.00 97.62 570 ASP A N 1
ATOM 4549 C CA . ASP A 1 570 ? 33.224 1.253 -19.810 1.00 97.62 570 ASP A CA 1
ATOM 4550 C C . ASP A 1 570 ? 32.141 1.454 -18.737 1.00 97.62 570 ASP A C 1
ATOM 4552 O O . ASP A 1 570 ? 32.456 1.386 -17.545 1.00 97.62 570 ASP A O 1
ATOM 4556 N N . ILE A 1 571 ? 30.860 1.548 -19.116 1.00 97.88 571 ILE A N 1
ATOM 4557 C CA . ILE A 1 571 ? 29.723 1.525 -18.175 1.00 97.88 571 ILE A CA 1
ATOM 4558 C C . ILE A 1 571 ? 29.732 0.239 -17.339 1.00 97.88 571 ILE A C 1
ATOM 4560 O O . ILE A 1 571 ? 29.595 0.284 -16.113 1.00 97.88 571 ILE A O 1
ATOM 4564 N N . LYS A 1 572 ? 29.969 -0.913 -17.977 1.00 97.88 572 LYS A N 1
ATOM 4565 C CA . LYS A 1 572 ? 30.071 -2.203 -17.285 1.00 97.88 572 LYS A CA 1
ATOM 4566 C C . LYS A 1 572 ? 31.202 -2.203 -16.252 1.00 97.88 572 LYS A C 1
ATOM 4568 O O . LYS A 1 572 ? 31.038 -2.693 -15.133 1.00 97.88 572 LYS A O 1
ATOM 4573 N N . LYS A 1 573 ? 32.357 -1.609 -16.579 1.00 97.69 573 LYS A N 1
ATOM 4574 C CA . LYS A 1 573 ? 33.463 -1.431 -15.619 1.00 97.69 573 LYS A CA 1
ATOM 4575 C C . LYS A 1 573 ? 33.071 -0.504 -14.466 1.00 97.69 573 LYS A C 1
ATOM 4577 O O . LYS A 1 573 ? 33.486 -0.766 -13.338 1.00 97.69 573 LYS A O 1
ATOM 4582 N N . THR A 1 574 ? 32.295 0.550 -14.715 1.00 96.62 574 THR A N 1
ATOM 4583 C CA . THR A 1 574 ? 31.774 1.437 -13.661 1.00 96.62 574 THR A CA 1
ATOM 4584 C C . THR A 1 574 ? 30.862 0.681 -12.697 1.00 96.62 574 THR A C 1
ATOM 4586 O O . THR A 1 574 ? 31.068 0.784 -11.488 1.00 96.62 574 THR A O 1
ATOM 4589 N N . GLY A 1 575 ? 29.970 -0.179 -13.203 1.00 95.50 575 GLY A N 1
ATOM 4590 C CA . GLY A 1 575 ? 29.158 -1.085 -12.376 1.00 95.50 575 GLY A CA 1
ATOM 4591 C C . GLY A 1 575 ? 30.005 -1.910 -11.402 1.00 95.50 575 GLY A C 1
ATOM 4592 O O . GLY A 1 575 ? 29.782 -1.878 -10.194 1.00 95.50 575 GLY A O 1
ATOM 4593 N N . LYS A 1 576 ? 31.085 -2.535 -11.890 1.00 96.31 576 LYS A N 1
ATOM 4594 C CA . LYS A 1 576 ? 32.029 -3.285 -11.035 1.00 96.31 576 LYS A CA 1
ATOM 4595 C C . LYS A 1 576 ? 32.713 -2.421 -9.976 1.00 96.31 576 LYS A C 1
ATOM 4597 O O . LYS A 1 576 ? 33.042 -2.897 -8.889 1.00 96.31 576 LYS A O 1
ATOM 4602 N N . LYS A 1 577 ? 33.007 -1.159 -10.301 1.00 95.81 577 LYS A N 1
ATOM 4603 C CA . LYS A 1 577 ? 33.692 -0.234 -9.390 1.00 95.81 577 LYS A CA 1
ATOM 4604 C C . LYS A 1 577 ? 32.764 0.284 -8.289 1.00 95.81 577 LYS A C 1
ATOM 4606 O O . LYS A 1 577 ? 33.252 0.449 -7.174 1.00 95.81 577 LYS A O 1
ATOM 4611 N N . LEU A 1 578 ? 31.469 0.482 -8.561 1.00 94.06 578 LEU A N 1
ATOM 4612 C CA . LEU A 1 578 ? 30.476 0.919 -7.566 1.00 94.06 578 LEU A CA 1
ATOM 4613 C C . LEU A 1 578 ? 30.436 -0.003 -6.342 1.00 94.06 578 LEU A C 1
ATOM 4615 O O . LEU A 1 578 ? 30.435 0.472 -5.211 1.00 94.06 578 LEU A O 1
ATOM 4619 N N . VAL A 1 579 ? 30.528 -1.317 -6.551 1.00 92.19 579 VAL A N 1
ATOM 4620 C CA . VAL A 1 579 ? 30.496 -2.321 -5.470 1.00 92.19 579 VAL A CA 1
ATOM 4621 C C . VAL A 1 579 ? 31.643 -2.174 -4.468 1.00 92.19 579 VAL A C 1
ATOM 4623 O O . VAL A 1 579 ? 31.496 -2.523 -3.298 1.00 92.19 579 VAL A O 1
ATOM 4626 N N . L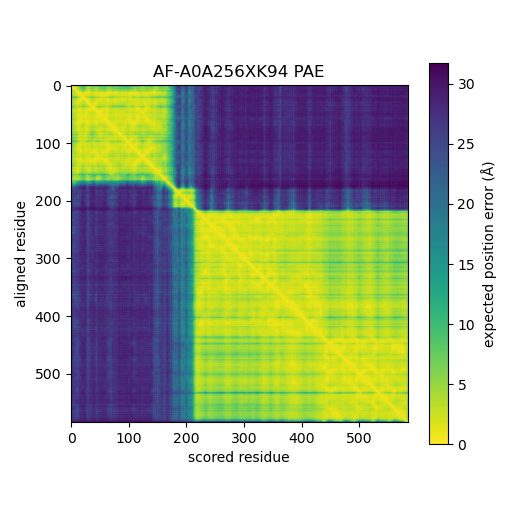YS A 1 580 ? 32.779 -1.585 -4.868 1.00 88.44 580 LYS A N 1
ATOM 4627 C CA . LYS A 1 580 ? 33.897 -1.323 -3.945 1.00 88.44 580 LYS A CA 1
ATOM 4628 C C . LYS A 1 580 ? 33.517 -0.366 -2.811 1.00 88.44 580 LYS A C 1
ATOM 4630 O O . LYS A 1 580 ? 34.189 -0.368 -1.784 1.00 88.44 580 LYS A O 1
ATOM 4635 N N . TYR A 1 581 ? 32.449 0.409 -2.985 1.00 85.19 581 TYR A N 1
ATOM 4636 C CA . TYR A 1 581 ? 31.945 1.357 -1.999 1.00 85.19 581 TYR A CA 1
ATOM 4637 C C . TYR A 1 581 ? 30.894 0.752 -1.056 1.00 85.19 581 TYR A C 1
ATOM 4639 O O . TYR A 1 581 ? 30.513 1.419 -0.110 1.00 85.19 581 TYR A O 1
ATOM 4647 N N . LEU A 1 582 ? 30.490 -0.517 -1.229 1.00 82.00 582 LEU A N 1
ATOM 4648 C CA . LEU A 1 582 ? 29.665 -1.228 -0.234 1.00 82.00 582 LEU A CA 1
ATOM 4649 C C . LEU A 1 582 ? 30.425 -1.554 1.063 1.00 82.00 582 LEU A C 1
ATOM 4651 O O . LEU A 1 582 ? 29.810 -1.849 2.079 1.00 82.00 582 LEU A O 1
ATOM 4655 N N . LYS A 1 583 ? 31.764 -1.568 1.015 1.00 60.16 583 LYS A N 1
ATOM 4656 C CA . LYS A 1 583 ? 32.647 -1.978 2.125 1.00 60.16 583 LYS A CA 1
ATOM 4657 C C . LYS A 1 583 ? 33.141 -0.810 2.993 1.00 60.16 583 LYS A C 1
ATOM 4659 O O . LYS A 1 583 ? 34.002 -1.024 3.844 1.00 60.16 583 LYS A O 1
ATOM 4664 N N . LYS A 1 584 ? 32.665 0.404 2.724 1.00 48.19 584 LYS A N 1
ATOM 4665 C CA . LYS A 1 584 ? 32.878 1.609 3.531 1.00 48.19 584 LYS A CA 1
ATOM 4666 C C . LYS A 1 584 ? 31.545 2.007 4.138 1.00 48.19 584 LYS A C 1
ATOM 4668 O O . LYS A 1 584 ? 31.584 2.477 5.291 1.00 48.19 584 LYS A O 1
#

pLDDT: mean 91.74, std 12.37, range [36.72, 98.88]

Solvent-accessible surface area (backbone atoms only — not comparable to full-atom values): 31027 Å² total; per-residue (Å²): 132,74,71,69,60,66,73,72,59,88,36,45,36,30,39,41,18,11,25,53,87,95,46,74,39,56,28,58,40,47,52,70,49,78,76,42,81,82,73,42,24,36,38,38,60,40,29,63,89,42,70,39,39,56,17,29,69,72,58,36,27,35,17,38,20,36,27,21,65,82,50,52,68,72,62,52,39,48,33,52,75,50,58,68,89,84,42,71,75,62,68,96,50,57,61,48,71,54,96,79,61,20,51,38,52,54,66,55,25,19,28,40,39,33,29,40,52,78,46,76,47,84,67,81,66,32,33,37,40,36,22,40,60,77,49,71,50,78,71,46,92,58,58,67,25,35,43,64,49,37,39,76,72,69,67,50,78,74,46,87,70,41,96,83,45,41,86,74,59,52,57,51,56,68,68,60,74,65,73,71,67,62,44,66,40,91,86,80,65,50,70,49,40,20,78,63,29,36,74,93,80,71,38,54,57,70,36,42,68,90,63,44,86,81,48,89,87,49,82,53,93,52,39,54,46,62,46,54,48,80,46,88,51,83,38,22,32,33,39,39,31,25,32,57,88,46,35,68,62,54,51,52,59,45,50,76,78,41,67,62,56,63,36,42,31,38,34,36,37,42,55,56,54,54,32,35,40,22,50,71,64,49,40,73,57,14,69,82,28,35,37,36,26,26,77,47,18,53,56,46,45,35,65,77,67,71,55,92,73,58,71,44,74,46,50,64,78,38,72,49,76,32,62,91,46,46,39,35,32,40,67,30,54,37,49,65,42,75,29,19,24,28,43,32,29,72,84,74,16,34,35,36,40,32,65,48,86,21,22,48,37,49,66,96,67,56,46,43,82,80,46,64,60,71,61,54,51,50,31,30,45,37,40,37,40,74,65,40,44,61,28,15,74,43,43,50,52,40,53,61,73,51,62,87,56,72,69,62,30,42,45,20,29,19,36,52,24,33,50,82,51,49,69,61,54,52,52,50,48,52,36,55,32,70,39,56,47,43,82,25,34,32,38,40,29,46,58,92,80,52,35,26,46,53,52,50,53,27,27,45,57,14,35,45,76,70,72,43,53,70,46,82,44,45,57,89,83,43,60,64,40,65,51,41,31,46,55,55,43,20,27,34,42,33,44,32,25,28,36,46,96,71,28,47,39,68,64,58,52,53,44,51,54,54,48,61,72,35,51,72,52,83,32,37,43,43,40,27,22,20,20,82,88,55,67,43,15,40,61,54,53,51,52,54,43,53,76,54,67,37,47,58,94,59,80,66,47,74,40,68,53,71,76,51,74,67,58,40,53,50,40,18,51,49,23,47,54,57,61,68,61,75,82,111

Radius of gyration: 32.06 Å; Cα contacts (8 Å, |Δi|>4): 1208; chains: 1; bounding box: 78×60×82 Å

Nearest PDB structures (foldseek):
  1ycf-assembly1_A  TM=9.718E-01  e=2.118E-46  Neomoorella thermoacetica
  1e5d-assembly1_B  TM=9.828E-01  e=1.526E-45  Megalodesulfovibrio gigas
  6h0d-assembly1_A  TM=5.711E-01  e=4.017E-34  Synechocystis sp. PCC 6803 substr. Kazusa
  1i0s-assembly1_A  TM=9.498E-01  e=1.210E-20  Archaeoglobus fulgidus
  4hx6-assembly4_G  TM=8.811E-01  e=6.418E-12  Streptomyces globisporus

Secondary structure (DSSP, 8-state):
--GGGGGGS--B-EEEEEEETTEEEEEEE--EEEEEETTEEEEEEEETTSHHHHHHHHHSEEEEEEEBTT--HHHHHHHHTS-TTTS-TTTT--EEE-TT--EEE-TTEEEEEEEEEEEEEE-SSEEEEEEEEEEEEE---SPBPBHHHHHHTT-----TTSTT--TTTHHHHTT---PPPPEE-TTT--EE-TTT-BTTTTBPTT--GGGS--STTS--TT------EEE-SSSEEEE----TTSHHHHHHHHHHHS-GGGEEEEEES--SHHHHTTHHHHHHHSTTPEEEEETTHHHHHHHHH-----EEEE-TT-EEE-SS-EEEEEE-TTSSSTT-EEEEETTTTEEE-TTTT------S--BGGGS-HHHHHHHHHHHIIIIIGGGHHHHHHHHHHTTTS--SEE--SSSPBBSSSHHHHHHHHHHHHTTPPEEEEEEEE--SSSHHHHHHHHHHHHHHTTT-EEEEEETTTS-HHHHHHHHHHEEEEEEE---BTTB--HHHHHHHHHHHHH---S-EEEEEEEESS--HHHHHHHHHHHHTT-B--SPPEEEESSPPHHHHHHHHHHHHHHGGGGG-

Sequence (584 aa):
MDEKTLHKISYGLYIISSKDKEKMNGQIANVLFQITSTPPQIAISINKENLTYKYIKNSKVFATSILSEETPMNFIGNFGFKTGRDINKFENIKYRTGITNAPIITDYTVGFIEAEVINEIDLGTHSIFIAIVKDAQILSDEKPMTYEYYHKVKGGVSPKTAPTYSSKIDKINEKEEKKMDKYVCDVCGYVYDPEKGDSDNGIKPGTTFENISDEYGYLTNRGTTYNSYLIIDKKITLVDTVKHYLFDEMLSRISEIIDPSKIDYIVSNHVEMDHSGSISKMLEICPNAKIITSTRGIKGLKRHYKKEWNFEVVKSGDTLNIGKRTLHFVEIPMVHWPDSMVTYSPEDKLLIPNDAFGQHIASNLRFDDEIEWGILKEEAAKYYANIVMPYGSQVEKAIDAISDLDIDMIAPSHGIIWKEKISQIVDEYRKWASYTSENKAVIIYDSMWESTKKIAYSLYGGLEETGINVVLRNLRTNHISDIITDVMTSKIICLGSPTLNNTMMPTMSGFLTYLKGLRPKNKIGFVFGSYGWGGQAAGEIEKIIKDLSWDMPFENINLNFIPDEKELADIKKTGKKLVKYLKK

Mean predicted aligned error: 15.28 Å